Protein AF-A0A8D8B6G4-F1 (afdb_monomer)

Sequence (438 aa):
MTSYESLAGSGSGPSGGGGGVSGSACHWLKHMKLYRVGIIIAACLLLVPFVFYYLLLNDEGNIPSNDIHRSRSQLETLEEISPLKAADLKLRIDEMLRIKGTVSLELRDLEARRQKLQSDIGLYNQKIDELKQELARQQTELERLKISVEQAQVAQREAVLRNTPELALPKPLISASVPGANRPMPVGHVRGCKMSTCFDHSRCSLTSGFPVYLYDPDVSSVVSGGFDIDGFLKTTIKQTLGYNAHLTSDPKKACVFFVLVGEALPEQEMMRNSRYGAANVDGAKRLTASSLNVTKLKQLPYWGGDGRNHVLLNFARRDLSIGTGNVFRNVDTGRAMLVQSSFEEAQFRKGFDLVVPPILGPPGGDVWQECSPMLPARRKYLLSFQGEMNVQNQTSVVRVDDEAETVDDFILEHLKEMTSGRTQDRFMLQFECIPATE

Structure (mmCIF, N/CA/C/O backbone):
data_AF-A0A8D8B6G4-F1
#
_entry.id   AF-A0A8D8B6G4-F1
#
loop_
_atom_site.group_PDB
_atom_site.id
_atom_site.type_symbol
_atom_site.label_atom_id
_atom_site.label_alt_id
_atom_site.label_comp_id
_atom_site.label_asym_id
_atom_site.label_entity_id
_atom_site.label_seq_id
_atom_site.pdbx_PDB_ins_code
_atom_site.Cartn_x
_atom_site.Cartn_y
_atom_site.Cartn_z
_atom_site.occupancy
_atom_site.B_iso_or_equiv
_atom_site.auth_seq_id
_atom_site.auth_comp_id
_atom_site.auth_asym_id
_atom_site.auth_atom_id
_atom_site.pdbx_PDB_model_num
ATOM 1 N N . MET A 1 1 ? 30.783 -15.811 45.434 1.00 36.47 1 MET A N 1
ATOM 2 C CA . MET A 1 1 ? 30.889 -15.119 44.135 1.00 36.47 1 MET A CA 1
ATOM 3 C C . MET A 1 1 ? 29.912 -13.954 44.188 1.00 36.47 1 MET A C 1
ATOM 5 O O . MET A 1 1 ? 28.720 -14.197 44.106 1.00 36.47 1 MET A O 1
ATOM 9 N N . THR A 1 2 ? 30.307 -12.816 44.774 1.00 29.50 2 THR A N 1
ATOM 10 C CA . THR A 1 2 ? 30.950 -11.663 44.085 1.00 29.50 2 THR A CA 1
ATOM 11 C C . THR A 1 2 ? 30.002 -11.122 42.998 1.00 29.50 2 THR A C 1
ATOM 13 O O . THR A 1 2 ? 29.657 -11.875 42.099 1.00 29.50 2 THR A O 1
ATOM 16 N N . SER A 1 3 ? 29.498 -9.887 43.032 1.00 29.17 3 SER A N 1
ATOM 17 C CA . SER A 1 3 ? 30.199 -8.649 43.385 1.00 29.17 3 SER A CA 1
ATOM 18 C C . SER A 1 3 ? 29.234 -7.502 43.721 1.00 29.17 3 SER A C 1
ATOM 20 O O . SER A 1 3 ? 28.128 -7.425 43.193 1.00 29.17 3 SER A O 1
ATOM 22 N N . TYR A 1 4 ? 29.721 -6.630 44.601 1.00 34.72 4 TYR A N 1
ATOM 23 C CA . TYR A 1 4 ? 29.272 -5.273 44.917 1.00 34.72 4 TYR A CA 1
ATOM 24 C C . TYR A 1 4 ? 29.563 -4.277 43.781 1.00 34.72 4 TYR A C 1
ATOM 26 O O . TYR A 1 4 ? 30.530 -4.487 43.061 1.00 34.72 4 TYR A O 1
ATOM 34 N N . GLU A 1 5 ? 28.814 -3.166 43.750 1.00 33.72 5 GLU A N 1
ATOM 35 C CA . GLU A 1 5 ? 29.232 -1.770 43.453 1.00 33.72 5 GLU A CA 1
ATOM 36 C C . GLU A 1 5 ? 27.967 -0.895 43.649 1.00 33.72 5 GLU A C 1
ATOM 38 O O . GLU A 1 5 ? 26.936 -1.188 43.059 1.00 33.72 5 GLU A O 1
ATOM 43 N N . SER A 1 6 ? 27.786 0.022 44.608 1.00 32.25 6 SER A N 1
ATOM 44 C CA . SER A 1 6 ? 28.552 1.114 45.235 1.00 32.25 6 SER A CA 1
ATOM 45 C C . SER A 1 6 ? 28.487 2.468 44.511 1.00 32.25 6 SER A C 1
ATOM 47 O O . SER A 1 6 ? 28.856 2.569 43.350 1.00 32.25 6 SER A O 1
ATOM 49 N N . LEU A 1 7 ? 28.165 3.486 45.327 1.00 31.44 7 LEU A N 1
ATOM 50 C CA . LEU A 1 7 ? 28.509 4.918 45.260 1.00 31.44 7 LEU A CA 1
ATOM 51 C C . LEU A 1 7 ? 27.546 5.924 44.590 1.00 31.44 7 LEU A C 1
ATOM 53 O O . LEU A 1 7 ? 27.562 6.172 43.395 1.00 31.44 7 LEU A O 1
ATOM 57 N N . ALA A 1 8 ? 26.795 6.573 45.491 1.00 29.61 8 ALA A N 1
ATOM 58 C CA . ALA A 1 8 ? 26.846 8.003 45.832 1.00 29.61 8 ALA A CA 1
ATOM 59 C C . ALA A 1 8 ? 26.507 9.075 44.776 1.00 29.61 8 ALA A C 1
ATOM 61 O O . ALA A 1 8 ? 27.221 9.291 43.805 1.00 29.61 8 ALA A O 1
ATOM 62 N N . GLY A 1 9 ? 25.499 9.883 45.122 1.00 27.44 9 GLY A N 1
ATOM 63 C CA . GLY A 1 9 ? 25.249 11.213 44.573 1.00 27.44 9 GLY A CA 1
ATOM 64 C C . GLY A 1 9 ? 24.640 12.117 45.649 1.00 27.44 9 GLY A C 1
ATOM 65 O O . GLY A 1 9 ? 23.551 11.861 46.149 1.00 27.44 9 GLY A O 1
ATOM 66 N N . SER A 1 10 ? 25.411 13.125 46.038 1.00 29.09 10 SER A N 1
ATOM 67 C CA . SER A 1 10 ? 25.204 14.162 47.056 1.00 29.09 10 SER A CA 1
ATOM 68 C C . SER A 1 10 ? 24.105 15.181 46.733 1.00 29.09 10 SER A C 1
ATOM 70 O O . SER A 1 10 ? 23.923 15.509 45.564 1.00 29.09 10 SER A O 1
ATOM 72 N N . GLY A 1 11 ? 23.517 15.826 47.754 1.00 28.67 11 GLY A N 1
ATOM 73 C CA . GLY A 1 11 ? 22.898 17.147 47.557 1.00 28.67 11 GLY A CA 1
ATOM 74 C C . GLY A 1 11 ? 21.902 17.634 48.614 1.00 28.67 11 GLY A C 1
ATOM 75 O O . GLY A 1 11 ? 20.713 17.394 48.477 1.00 28.67 11 GLY A O 1
ATOM 76 N N . SER A 1 12 ? 22.413 18.385 49.601 1.00 30.23 12 SER A N 1
ATOM 77 C CA . SER A 1 12 ? 21.827 19.602 50.213 1.00 30.23 12 SER A CA 1
ATOM 78 C C . SER A 1 12 ? 20.389 19.611 50.781 1.00 30.23 12 SER A C 1
ATOM 80 O O . SER A 1 12 ? 19.405 19.561 50.050 1.00 30.23 12 SER A O 1
ATOM 82 N N . GLY A 1 13 ? 20.285 19.878 52.094 1.00 26.38 13 GLY A N 1
ATOM 83 C CA . GLY A 1 13 ? 19.139 20.595 52.691 1.00 26.38 13 GLY A CA 1
ATOM 84 C C . GLY A 1 13 ? 19.106 22.088 52.277 1.00 26.38 13 GLY A C 1
ATOM 85 O O . GLY A 1 13 ? 19.922 22.461 51.434 1.00 26.38 13 GLY A O 1
ATOM 86 N N . PRO A 1 14 ? 18.271 22.976 52.874 1.00 42.34 14 PRO A N 1
ATOM 87 C CA . PRO A 1 14 ? 17.673 22.839 54.205 1.00 42.34 14 PRO A CA 1
ATOM 88 C C . PRO A 1 14 ? 16.205 23.339 54.366 1.00 42.34 14 PRO A C 1
ATOM 90 O O . PRO A 1 14 ? 15.634 24.018 53.523 1.00 42.34 14 PRO A O 1
ATOM 93 N N . SER A 1 15 ? 15.627 22.965 55.513 1.00 28.23 15 SER A N 1
ATOM 94 C CA . SER A 1 15 ? 14.685 23.698 56.387 1.00 28.23 15 SER A CA 1
ATOM 95 C C . SER A 1 15 ? 13.745 24.791 55.836 1.00 28.23 15 SER A C 1
ATOM 97 O O . SER A 1 15 ? 14.181 25.869 55.443 1.00 28.23 15 SER A O 1
ATOM 99 N N . GLY A 1 16 ? 12.445 24.598 56.082 1.00 29.31 16 GLY A N 1
ATOM 100 C CA . GLY A 1 16 ? 11.440 25.661 56.190 1.00 29.31 16 GLY A CA 1
ATOM 101 C C . GLY A 1 16 ? 10.166 25.121 56.844 1.00 29.31 16 GLY A C 1
ATOM 102 O O . GLY A 1 16 ? 9.440 24.350 56.229 1.00 29.31 16 GLY A O 1
ATOM 103 N N . GLY A 1 17 ? 9.955 25.447 58.120 1.00 29.64 17 GLY A N 1
ATOM 104 C CA . GLY A 1 17 ? 8.887 24.901 58.957 1.00 29.64 17 GLY A CA 1
ATOM 105 C C . GLY A 1 17 ? 7.489 25.441 58.647 1.00 29.64 17 GLY A C 1
ATOM 106 O O . GLY A 1 17 ? 7.312 26.598 58.280 1.00 29.64 17 GLY A O 1
ATOM 107 N N . GLY A 1 18 ? 6.492 24.593 58.886 1.00 30.80 18 GLY A N 1
ATOM 108 C CA . GLY A 1 18 ? 5.080 24.945 58.967 1.00 30.80 18 GLY A CA 1
ATOM 109 C C . GLY A 1 18 ? 4.415 24.004 59.963 1.00 30.80 18 GLY A C 1
ATOM 110 O O . GLY A 1 18 ? 4.426 22.790 59.774 1.00 30.80 18 GLY A O 1
ATOM 111 N N . GLY A 1 19 ? 3.941 24.563 61.075 1.00 34.31 19 GLY A N 1
ATOM 112 C CA . GLY A 1 19 ? 3.347 23.827 62.184 1.00 34.31 19 GLY A CA 1
ATOM 113 C C . GLY A 1 19 ? 2.032 23.141 61.815 1.00 34.31 19 GLY A C 1
ATOM 114 O O . GLY A 1 19 ? 1.309 23.569 60.922 1.00 34.31 19 GLY A O 1
ATOM 115 N N . GLY A 1 20 ? 1.714 22.076 62.546 1.00 34.25 20 GLY A N 1
ATOM 116 C CA . GLY A 1 20 ? 0.462 21.353 62.377 1.00 34.25 20 GLY A CA 1
ATOM 117 C C . GLY A 1 20 ? 0.374 20.165 63.319 1.00 34.25 20 GLY A C 1
ATOM 118 O O . GLY A 1 20 ? 0.642 19.030 62.939 1.00 34.25 20 GLY A O 1
ATOM 119 N N . VAL A 1 21 ? 0.012 20.439 64.570 1.00 49.91 21 VAL A N 1
ATOM 120 C CA . VAL A 1 21 ? -0.417 19.432 65.544 1.00 49.91 21 VAL A CA 1
ATOM 121 C C . VAL A 1 21 ? -1.687 18.765 65.010 1.00 49.91 21 VAL A C 1
ATOM 123 O O . VAL A 1 21 ? -2.774 19.297 65.180 1.00 49.91 21 VAL A O 1
ATOM 126 N N . SER A 1 22 ? -1.547 17.628 64.325 1.00 47.44 22 SER A N 1
ATOM 127 C CA . SER A 1 22 ? -2.568 16.575 64.198 1.00 47.44 22 SER A CA 1
ATOM 128 C C . SER A 1 22 ? -1.973 15.390 63.428 1.00 47.44 22 SER A C 1
ATOM 130 O O . SER A 1 22 ? -1.994 15.350 62.202 1.00 47.44 22 SER A O 1
ATOM 132 N N . GLY A 1 23 ? -1.366 14.431 64.133 1.00 43.47 23 GLY A N 1
ATOM 133 C CA . GLY A 1 23 ? -0.717 13.288 63.470 1.00 43.47 23 GLY A CA 1
ATOM 134 C C . GLY A 1 23 ? -0.608 11.999 64.283 1.00 43.47 23 GLY A C 1
ATOM 135 O O . GLY A 1 23 ? -0.410 10.936 63.699 1.00 43.47 23 GLY A O 1
ATOM 136 N N . SER A 1 24 ? -0.793 12.034 65.606 1.00 48.28 24 SER A N 1
ATOM 137 C CA . SER A 1 24 ? -0.551 10.841 66.436 1.00 48.28 24 SER A CA 1
ATOM 138 C C . SER A 1 24 ? -1.672 9.798 66.399 1.00 48.28 24 SER A C 1
ATOM 140 O O . SER A 1 24 ? -1.396 8.620 66.606 1.00 48.28 24 SER A O 1
ATOM 142 N N . ALA A 1 25 ? -2.913 10.168 66.061 1.00 47.69 25 ALA A N 1
ATOM 143 C CA . ALA A 1 25 ? -4.000 9.189 65.921 1.00 47.69 25 ALA A CA 1
ATOM 144 C C . ALA A 1 25 ? -3.909 8.388 64.605 1.00 47.69 25 ALA A C 1
ATOM 146 O O . ALA A 1 25 ? -4.272 7.214 64.556 1.00 47.69 25 ALA A O 1
ATOM 147 N N . CYS A 1 26 ? -3.365 8.992 63.541 1.00 52.22 26 CYS A N 1
ATOM 148 C CA . CYS A 1 26 ? -3.337 8.387 62.205 1.00 52.22 26 CYS A CA 1
ATOM 149 C C . CYS A 1 26 ? -2.117 7.473 61.971 1.00 52.22 26 CYS A C 1
ATOM 151 O O . CYS A 1 26 ? -2.132 6.628 61.076 1.00 52.22 26 CYS A O 1
ATOM 153 N N . HIS A 1 27 ? -1.067 7.586 62.794 1.00 46.91 27 HIS A N 1
ATOM 154 C CA . HIS A 1 27 ? 0.114 6.721 62.687 1.00 46.91 27 HIS A CA 1
ATOM 155 C C . HIS A 1 27 ? -0.057 5.371 63.408 1.00 46.91 27 HIS A C 1
ATOM 157 O O . HIS A 1 27 ? 0.555 4.378 63.015 1.00 46.91 27 HIS A O 1
ATOM 163 N N . TRP A 1 28 ? -0.926 5.297 64.424 1.00 49.81 28 TRP A N 1
ATOM 164 C CA . TRP A 1 28 ? -1.187 4.057 65.168 1.00 49.81 28 TRP A CA 1
ATOM 165 C C . TRP A 1 28 ? -1.961 3.022 64.332 1.00 49.81 28 TRP A C 1
ATOM 167 O O . TRP A 1 28 ? -1.681 1.826 64.394 1.00 49.81 28 TRP A O 1
ATOM 177 N N . LEU A 1 29 ? -2.863 3.488 63.461 1.00 53.19 29 LEU A N 1
ATOM 178 C CA . LEU A 1 29 ? -3.676 2.642 62.577 1.00 53.19 29 LEU A CA 1
ATOM 179 C C . LEU A 1 29 ? -2.890 2.009 61.416 1.00 53.19 29 LEU A C 1
ATOM 181 O O . LEU A 1 29 ? -3.308 0.976 60.898 1.00 53.19 29 LEU A O 1
ATOM 185 N N . LYS A 1 30 ? -1.736 2.565 61.024 1.00 55.62 30 LYS A N 1
ATOM 186 C CA . LYS A 1 30 ? -0.956 2.054 59.880 1.00 55.62 30 LYS A CA 1
ATOM 187 C C . LYS A 1 30 ? -0.146 0.783 60.169 1.00 55.62 30 LYS A C 1
ATOM 189 O O . LYS A 1 30 ? 0.263 0.118 59.224 1.00 55.62 30 LYS A O 1
ATOM 194 N N . HIS A 1 31 ? 0.058 0.412 61.437 1.00 55.47 31 HIS A N 1
ATOM 195 C CA . HIS A 1 31 ? 0.872 -0.757 61.817 1.00 55.47 31 HIS A CA 1
ATOM 196 C C . HIS A 1 31 ? 0.090 -1.921 62.447 1.00 55.47 31 HIS A C 1
ATOM 198 O O . HIS A 1 31 ? 0.688 -2.915 62.873 1.00 55.47 31 HIS A O 1
ATOM 204 N N . MET A 1 32 ? -1.242 -1.855 62.502 1.00 64.25 32 MET A N 1
ATOM 205 C CA . MET A 1 32 ? -2.041 -2.931 63.087 1.00 64.25 32 MET A CA 1
ATOM 206 C C . MET A 1 32 ? -2.383 -4.008 62.052 1.00 64.25 32 MET A C 1
ATOM 208 O O . MET A 1 32 ? -3.065 -3.754 61.065 1.00 64.25 32 MET A O 1
ATOM 212 N N . LYS A 1 33 ? -1.926 -5.245 62.297 1.00 76.00 33 LYS A N 1
ATOM 213 C CA . LYS A 1 33 ? -2.299 -6.429 61.502 1.00 76.00 33 LYS A CA 1
ATOM 214 C C . LYS A 1 33 ? -3.830 -6.554 61.439 1.00 76.00 33 LYS A C 1
ATOM 216 O O . LYS A 1 33 ? -4.480 -6.428 62.476 1.00 76.00 33 LYS A O 1
ATOM 221 N N . LEU A 1 34 ? -4.375 -6.862 60.256 1.00 70.31 34 LEU A N 1
ATOM 222 C CA . LEU A 1 34 ? -5.817 -6.862 59.937 1.00 70.31 34 LEU A CA 1
ATOM 223 C C . LEU A 1 34 ? -6.705 -7.547 61.000 1.00 70.31 34 LEU A C 1
ATOM 225 O O . LEU A 1 34 ? -7.786 -7.059 61.317 1.00 70.31 34 LEU A O 1
ATOM 229 N N . TYR A 1 35 ? -6.223 -8.637 61.610 1.00 79.56 35 TYR A N 1
ATOM 230 C CA . TYR A 1 35 ? -6.967 -9.378 62.638 1.00 79.56 35 TYR A CA 1
ATOM 231 C C . TYR A 1 35 ? -7.214 -8.572 63.926 1.00 79.56 35 TYR A C 1
ATOM 233 O O . TYR A 1 35 ? -8.223 -8.778 64.591 1.00 79.56 35 TYR A O 1
ATOM 241 N N . ARG A 1 36 ? -6.332 -7.626 64.284 1.00 77.81 36 ARG A N 1
ATOM 242 C CA . ARG A 1 36 ? -6.507 -6.778 65.476 1.00 77.81 36 ARG A CA 1
ATOM 243 C C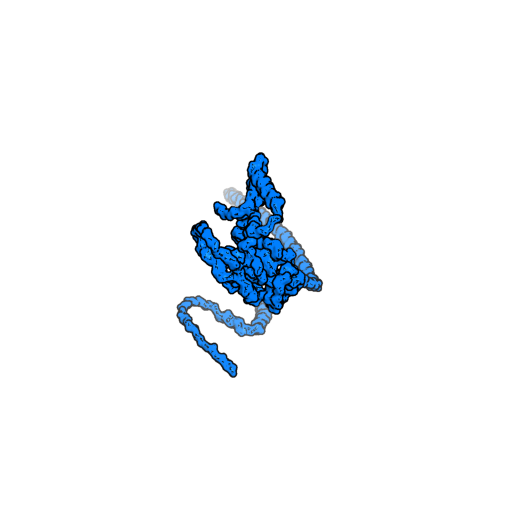 . ARG A 1 36 ? -7.565 -5.701 65.257 1.00 77.81 36 ARG A C 1
ATOM 245 O O . ARG A 1 36 ? -8.311 -5.401 66.179 1.00 77.81 36 ARG A O 1
ATOM 252 N N . VAL A 1 37 ? -7.664 -5.172 64.036 1.00 79.12 37 VAL A N 1
ATOM 253 C CA . VAL A 1 37 ? -8.741 -4.247 63.648 1.00 79.12 37 VAL A CA 1
ATOM 254 C C . VAL A 1 37 ? -10.085 -4.980 63.663 1.00 79.12 37 VAL A C 1
ATOM 256 O O . VAL A 1 37 ? -11.053 -4.460 64.208 1.00 79.12 37 VAL A O 1
ATOM 259 N N . GLY A 1 38 ? -10.120 -6.227 63.175 1.00 80.62 38 GLY A N 1
ATOM 260 C CA . GLY A 1 38 ? -11.309 -7.081 63.254 1.00 80.62 38 GLY A CA 1
ATOM 261 C C . GLY A 1 38 ? -11.803 -7.314 64.688 1.00 80.62 38 GLY A C 1
ATOM 262 O O . GLY A 1 38 ? -12.997 -7.194 64.947 1.00 80.62 38 GLY A O 1
ATOM 263 N N . ILE A 1 39 ? -10.895 -7.568 65.639 1.00 83.94 39 ILE A N 1
ATOM 264 C CA . ILE A 1 39 ? -11.247 -7.751 67.060 1.00 83.94 39 ILE A CA 1
ATOM 265 C C . ILE A 1 39 ? -11.803 -6.459 67.677 1.00 83.94 39 ILE A C 1
ATOM 267 O O . ILE A 1 39 ? -12.779 -6.513 68.422 1.00 83.94 39 ILE A O 1
ATOM 271 N N . ILE A 1 40 ? -11.226 -5.297 67.353 1.00 83.50 40 ILE A N 1
ATOM 272 C CA . ILE A 1 40 ? -11.705 -4.003 67.866 1.00 83.50 40 ILE A CA 1
ATOM 273 C C . ILE A 1 40 ? -13.113 -3.699 67.338 1.00 83.50 40 ILE A C 1
ATOM 275 O O . ILE A 1 40 ? -13.982 -3.307 68.112 1.00 83.50 40 ILE A O 1
ATOM 279 N N . ILE A 1 41 ? -13.369 -3.942 66.049 1.00 85.62 41 ILE A N 1
ATOM 280 C CA . ILE A 1 41 ? -14.699 -3.745 65.452 1.00 85.62 41 ILE A CA 1
ATOM 281 C C . ILE A 1 41 ? -15.727 -4.691 66.090 1.00 85.62 41 ILE A C 1
ATOM 283 O O . ILE A 1 41 ? -16.824 -4.253 66.431 1.00 85.62 41 ILE A O 1
ATOM 287 N N . ALA A 1 42 ? -15.370 -5.959 66.318 1.00 84.81 42 ALA A N 1
ATOM 288 C CA . ALA A 1 42 ? -16.242 -6.918 66.996 1.00 84.81 42 ALA A CA 1
ATOM 289 C C . ALA A 1 42 ? -16.549 -6.507 68.450 1.00 84.81 42 ALA A C 1
ATOM 291 O O . ALA A 1 42 ? -17.693 -6.611 68.891 1.00 84.81 42 ALA A O 1
ATOM 292 N N . ALA A 1 43 ? -15.560 -5.981 69.180 1.00 85.31 43 ALA A N 1
ATOM 293 C CA . ALA A 1 43 ? -15.755 -5.468 70.534 1.00 85.31 43 ALA A CA 1
ATOM 294 C C . ALA A 1 43 ? -16.662 -4.224 70.556 1.00 85.31 43 ALA A C 1
ATOM 296 O O . ALA A 1 43 ? -17.550 -4.134 71.400 1.00 85.31 43 ALA A O 1
ATOM 297 N N . CYS A 1 44 ? -16.502 -3.298 69.603 1.00 84.81 44 CYS A N 1
ATOM 298 C CA . CYS A 1 44 ? -17.395 -2.145 69.462 1.00 84.81 44 CYS A CA 1
ATOM 299 C C . CYS A 1 44 ? -18.832 -2.567 69.124 1.00 84.81 44 CYS A C 1
ATOM 301 O O . CYS A 1 44 ? -19.767 -2.040 69.722 1.00 84.81 44 CYS A O 1
ATOM 303 N N . LEU A 1 45 ? -19.020 -3.544 68.231 1.00 85.94 45 LEU A N 1
ATOM 304 C CA . LEU A 1 45 ? -20.349 -4.062 67.882 1.00 85.94 45 LEU A CA 1
ATOM 305 C C . LEU A 1 45 ? -21.065 -4.738 69.059 1.00 85.94 45 LEU A C 1
ATOM 307 O O . LEU A 1 45 ? -22.290 -4.753 69.073 1.00 85.94 45 LEU A O 1
ATOM 311 N N . LEU A 1 46 ? -20.334 -5.259 70.049 1.00 85.50 46 LEU A N 1
ATOM 312 C CA . LEU A 1 46 ? -20.919 -5.852 71.258 1.00 85.50 46 LEU A CA 1
ATOM 313 C C . LEU A 1 46 ? -21.124 -4.839 72.392 1.00 85.50 46 LEU A C 1
ATOM 315 O O . LEU A 1 46 ? -22.130 -4.907 73.095 1.00 85.50 46 LEU A O 1
ATOM 319 N N . LEU A 1 47 ? -20.200 -3.893 72.575 1.00 84.31 47 LEU A N 1
ATOM 320 C CA . LEU A 1 47 ? -20.253 -2.929 73.679 1.00 84.31 47 LEU A CA 1
ATOM 321 C C . LEU A 1 47 ? -21.223 -1.774 73.417 1.00 84.31 47 LEU A C 1
ATOM 323 O O . LEU A 1 47 ? -21.896 -1.331 74.344 1.00 84.31 47 LEU A O 1
ATOM 327 N N . VAL A 1 48 ? -21.335 -1.296 72.175 1.00 85.19 48 VAL A N 1
ATOM 328 C CA . VAL A 1 48 ? -22.206 -0.156 71.839 1.00 85.19 48 VAL A CA 1
ATOM 329 C C . VAL A 1 48 ? -23.692 -0.455 72.099 1.00 85.19 48 VAL A C 1
ATOM 331 O O . VAL A 1 48 ? -24.331 0.375 72.745 1.00 85.19 48 VAL A O 1
ATOM 334 N N . PRO A 1 49 ? -24.255 -1.621 71.717 1.00 81.38 49 PRO A N 1
ATOM 335 C CA . PRO A 1 49 ? -25.634 -1.968 72.065 1.00 81.38 49 PRO A CA 1
ATOM 336 C C . PRO A 1 49 ? -25.853 -2.077 73.577 1.00 81.38 49 PRO A C 1
ATOM 338 O O . PRO A 1 49 ? -26.905 -1.688 74.072 1.00 81.38 49 PRO A O 1
ATOM 341 N N . PHE A 1 50 ? -24.852 -2.563 74.318 1.00 81.38 50 PHE A N 1
ATOM 342 C CA . PHE A 1 50 ? -24.930 -2.720 75.772 1.00 81.38 50 PHE A CA 1
ATOM 343 C C . PHE A 1 50 ? -24.942 -1.370 76.497 1.00 81.38 50 PHE A C 1
ATOM 345 O O . PHE A 1 50 ? -25.720 -1.164 77.424 1.00 81.38 50 PHE A O 1
ATOM 352 N N . VAL A 1 51 ? -24.114 -0.427 76.041 1.00 81.56 51 VAL A N 1
ATOM 353 C CA . VAL A 1 51 ? -24.082 0.947 76.560 1.00 81.56 51 VAL A CA 1
ATOM 354 C C . VAL A 1 51 ? -25.353 1.704 76.174 1.00 81.56 51 VAL A C 1
ATOM 356 O O . VAL A 1 51 ? -25.897 2.430 77.000 1.00 81.56 51 VAL A O 1
ATOM 359 N N . PHE A 1 52 ? -25.868 1.503 74.959 1.00 79.81 52 PHE A N 1
ATOM 360 C CA . PHE A 1 52 ? -27.125 2.110 74.516 1.00 79.81 52 PHE A CA 1
ATOM 361 C C . PHE A 1 52 ? -28.328 1.579 75.310 1.00 79.81 52 PHE A C 1
ATOM 363 O O . PHE A 1 52 ? -29.177 2.359 75.732 1.00 79.81 52 PHE A O 1
ATOM 370 N N . TYR A 1 53 ? -28.360 0.274 75.597 1.00 81.44 53 TYR A N 1
ATOM 371 C CA . TYR A 1 53 ? -29.356 -0.336 76.481 1.00 81.44 53 TYR A CA 1
ATOM 372 C C . TYR A 1 53 ? -29.258 0.205 77.915 1.00 81.44 53 TYR A C 1
ATOM 374 O O . TYR A 1 53 ? -30.276 0.538 78.513 1.00 81.44 53 TYR A O 1
ATOM 382 N N . TYR A 1 54 ? -28.044 0.362 78.451 1.00 79.25 54 TYR A N 1
ATOM 383 C CA . TYR A 1 54 ? -27.826 0.932 79.785 1.00 79.25 54 TYR A CA 1
ATOM 384 C C . TYR A 1 54 ? -28.256 2.406 79.877 1.00 79.25 54 TYR A C 1
ATOM 386 O O . TYR A 1 54 ? -28.852 2.807 80.871 1.00 79.25 54 TYR A O 1
ATOM 394 N N . LEU A 1 55 ? -27.998 3.207 78.837 1.00 75.50 55 LEU A N 1
ATOM 395 C CA . LEU A 1 55 ? -28.427 4.608 78.769 1.00 75.50 55 LEU A CA 1
ATOM 396 C C . LEU A 1 55 ? -29.951 4.744 78.655 1.00 75.50 55 LEU A C 1
ATOM 398 O O . LEU A 1 55 ? -30.517 5.609 79.312 1.00 75.50 55 LEU A O 1
ATOM 402 N N . LEU A 1 56 ? -30.614 3.870 77.890 1.00 69.81 56 LEU A N 1
ATOM 403 C CA . LEU A 1 56 ? -32.078 3.838 77.799 1.00 69.81 56 LEU A CA 1
ATOM 404 C C . LEU A 1 56 ? -32.742 3.410 79.114 1.00 69.81 56 LEU A C 1
ATOM 406 O O . LEU A 1 56 ? -33.782 3.952 79.469 1.00 69.81 56 LEU A O 1
ATOM 410 N N . LEU A 1 57 ? -32.141 2.475 79.859 1.00 67.06 57 LEU A N 1
ATOM 411 C CA . LEU A 1 57 ? -32.693 2.017 81.139 1.00 67.06 57 LEU A CA 1
ATOM 412 C C . LEU A 1 57 ? -32.583 3.068 82.254 1.00 67.06 57 LEU A C 1
ATOM 414 O O . LEU A 1 57 ? -33.384 3.061 83.183 1.00 67.06 57 LEU A O 1
ATOM 418 N N . ASN A 1 58 ? -31.584 3.951 82.180 1.00 61.72 58 ASN A N 1
ATOM 419 C CA . ASN A 1 58 ? -31.335 4.963 83.208 1.00 61.72 58 ASN A CA 1
ATOM 420 C C . ASN A 1 58 ? -32.131 6.264 82.990 1.00 61.72 58 ASN A C 1
ATOM 422 O O . ASN A 1 58 ? -32.146 7.105 83.888 1.00 61.72 58 ASN A O 1
ATOM 426 N N . ASP A 1 59 ? -32.785 6.426 81.832 1.00 53.53 59 ASP A N 1
ATOM 427 C CA . ASP A 1 59 ? -33.573 7.621 81.483 1.00 53.53 59 ASP A CA 1
ATOM 428 C C . ASP A 1 59 ? -35.087 7.453 81.753 1.00 53.53 59 ASP A C 1
ATOM 430 O O . ASP A 1 59 ? -35.831 8.430 81.765 1.00 53.53 59 ASP A O 1
ATOM 434 N N . GLU A 1 60 ? -35.555 6.249 82.115 1.00 50.06 60 GLU A N 1
ATOM 435 C CA . GLU A 1 60 ? -36.917 6.027 82.652 1.00 50.06 60 GLU A CA 1
ATOM 436 C C . GLU A 1 60 ? -37.046 6.368 84.157 1.00 50.06 60 GLU A C 1
ATOM 438 O O . GLU A 1 60 ? -37.950 5.907 84.851 1.00 50.06 60 GLU A O 1
ATOM 443 N N . GLY A 1 61 ? -36.137 7.189 84.693 1.00 54.84 61 GLY A N 1
ATOM 444 C CA . GLY A 1 61 ? -36.118 7.579 86.105 1.00 54.84 61 GLY A CA 1
ATOM 445 C C . GLY A 1 61 ? -36.795 8.909 86.448 1.00 54.84 61 GLY A C 1
ATOM 446 O O . GLY A 1 61 ? -36.944 9.194 87.632 1.00 54.84 61 GLY A O 1
ATOM 447 N N . ASN A 1 62 ? -37.176 9.753 85.480 1.00 48.00 62 ASN A N 1
ATOM 448 C CA . ASN A 1 62 ? -37.732 11.081 85.785 1.00 48.00 62 ASN A CA 1
ATOM 449 C C . ASN A 1 62 ? -38.612 11.650 84.660 1.00 48.00 62 ASN A C 1
ATOM 451 O O . ASN A 1 62 ? -38.154 12.458 83.855 1.00 48.00 62 ASN A O 1
ATOM 455 N N . ILE A 1 63 ? -39.908 11.326 84.664 1.00 46.47 63 ILE A N 1
ATOM 456 C CA . ILE A 1 63 ? -40.933 12.175 84.037 1.00 46.47 63 ILE A CA 1
ATOM 457 C C . ILE A 1 63 ? -42.134 12.265 84.993 1.00 46.47 63 ILE A C 1
ATOM 459 O O . ILE A 1 63 ? -42.780 11.247 85.246 1.00 46.47 63 ILE A O 1
ATOM 463 N N . PRO A 1 64 ? -42.458 13.450 85.546 1.00 45.09 64 PRO A N 1
ATOM 464 C CA . PRO A 1 64 ? -43.649 13.624 86.361 1.00 45.09 64 PRO A CA 1
ATOM 465 C C . PRO A 1 64 ? -44.898 13.642 85.470 1.00 45.09 64 PRO A C 1
ATOM 467 O O . PRO A 1 64 ? -45.001 14.413 84.514 1.00 45.09 64 PRO A O 1
ATOM 470 N N . SER A 1 65 ? -45.860 12.788 85.809 1.00 40.97 65 SER A N 1
ATOM 471 C CA . SER A 1 65 ? -47.222 12.779 85.280 1.00 40.97 65 SER A CA 1
ATOM 472 C C . SER A 1 65 ? -47.936 14.075 85.663 1.00 40.97 65 SER A C 1
ATOM 474 O O . SER A 1 65 ? -48.221 14.299 86.839 1.00 40.97 65 SER A O 1
ATOM 476 N N . ASN A 1 66 ? -48.221 14.934 84.684 1.00 40.41 66 ASN A N 1
ATOM 477 C CA . ASN A 1 66 ? -49.037 16.123 84.900 1.00 40.41 66 ASN A CA 1
ATOM 478 C C . ASN A 1 66 ? -50.501 15.790 84.595 1.00 40.41 66 ASN A C 1
ATOM 480 O O . ASN A 1 66 ? -50.873 15.532 83.449 1.00 40.41 66 ASN A O 1
ATOM 484 N N . ASP A 1 67 ? -51.296 15.774 85.660 1.00 37.78 67 ASP A N 1
ATOM 485 C CA . ASP A 1 67 ? -52.722 15.489 85.671 1.00 37.78 67 ASP A CA 1
ATOM 486 C C . ASP A 1 67 ? -53.537 16.515 84.874 1.00 37.78 67 ASP A C 1
ATOM 488 O O . ASP A 1 67 ? -53.377 17.734 84.988 1.00 37.78 67 ASP A O 1
ATOM 492 N N . ILE A 1 68 ? -54.484 15.991 84.100 1.00 42.31 68 ILE A N 1
ATOM 493 C CA . ILE A 1 68 ? -55.543 16.738 83.433 1.00 42.31 68 ILE A CA 1
ATOM 494 C C . ILE A 1 68 ? -56.764 16.758 84.373 1.00 42.31 68 ILE A C 1
ATOM 496 O O . ILE A 1 68 ? -57.143 15.730 84.926 1.00 42.31 68 ILE A O 1
ATOM 500 N N . HIS A 1 69 ? -57.408 17.930 84.459 1.00 41.00 69 HIS A N 1
ATOM 501 C CA . HIS A 1 69 ? -58.737 18.234 85.030 1.00 41.00 69 HIS A CA 1
ATOM 502 C C . HIS A 1 69 ? -58.807 18.741 86.482 1.00 41.00 69 HIS A C 1
ATOM 504 O O . HIS A 1 69 ? -59.095 17.991 87.412 1.00 41.00 69 HIS A O 1
ATOM 510 N N . ARG A 1 70 ? -58.770 20.075 86.656 1.00 37.50 70 ARG A N 1
ATOM 511 C CA . ARG A 1 70 ? -59.510 20.746 87.744 1.00 37.50 70 ARG A CA 1
ATOM 512 C C . ARG A 1 70 ? -59.773 22.234 87.461 1.00 37.50 70 ARG A C 1
ATOM 514 O O . ARG A 1 70 ? -58.927 23.075 87.728 1.00 37.50 70 ARG A O 1
ATOM 521 N N . SER A 1 71 ? -60.974 22.573 86.992 1.00 36.88 71 SER A N 1
ATOM 522 C CA . SER A 1 71 ? -61.563 23.913 87.180 1.00 36.88 71 SER A CA 1
ATOM 523 C C . SER A 1 71 ? -63.076 23.895 86.940 1.00 36.88 71 SER A C 1
ATOM 525 O O . SER A 1 71 ? -63.599 24.326 85.918 1.00 36.88 71 SER A O 1
ATOM 527 N N . ARG A 1 72 ? -63.815 23.394 87.932 1.00 38.06 72 ARG A N 1
ATOM 528 C CA . ARG A 1 72 ? -65.234 23.719 88.112 1.00 38.06 72 ARG A CA 1
ATOM 529 C C . ARG A 1 72 ? -65.420 24.187 89.552 1.00 38.06 72 ARG A C 1
ATOM 531 O O . ARG A 1 72 ? -65.843 23.425 90.412 1.00 38.06 72 ARG A O 1
ATOM 538 N N . SER A 1 73 ? -65.014 25.424 89.821 1.00 44.03 73 SER A N 1
ATOM 539 C CA . SER A 1 73 ? -65.292 26.120 91.077 1.00 44.03 73 SER A CA 1
ATOM 540 C C . SER A 1 73 ? -66.525 26.998 90.890 1.00 44.03 73 SER A C 1
ATOM 542 O O . SER A 1 73 ? -66.467 28.040 90.243 1.00 44.03 73 SER A O 1
ATOM 544 N N . GLN A 1 74 ? -67.637 26.467 91.393 1.00 36.78 74 GLN A N 1
ATOM 545 C CA . GLN A 1 74 ? -68.732 27.155 92.080 1.00 36.78 74 GLN A CA 1
ATOM 546 C C . GLN A 1 74 ? -68.950 28.631 91.728 1.00 36.78 74 GLN A C 1
ATOM 548 O O . GLN A 1 74 ? -68.326 29.539 92.269 1.00 36.78 74 GLN A O 1
ATOM 553 N N . LEU A 1 75 ? -69.926 28.821 90.847 1.00 40.84 75 LEU A N 1
ATOM 554 C CA . LEU A 1 75 ? -70.657 30.054 90.633 1.00 40.84 75 LEU A CA 1
ATOM 555 C C . LEU A 1 75 ? -71.987 29.909 91.380 1.00 40.84 75 LEU A C 1
ATOM 557 O O . LEU A 1 75 ? -72.941 29.413 90.801 1.00 40.84 75 LEU A O 1
ATOM 561 N N . GLU A 1 76 ? -72.009 30.244 92.668 1.00 40.34 76 GLU A N 1
ATOM 562 C CA . GLU A 1 76 ? -73.225 30.395 93.482 1.00 40.34 76 GLU A CA 1
ATOM 563 C C . GLU A 1 76 ? -72.811 30.974 94.841 1.00 40.34 76 GLU A C 1
ATOM 565 O O . GLU A 1 76 ? -72.469 30.228 95.745 1.00 40.34 76 GLU A O 1
ATOM 570 N N . THR A 1 77 ? -72.724 32.305 94.924 1.00 40.12 77 THR A N 1
ATOM 571 C CA . THR A 1 77 ? -72.954 33.151 96.118 1.00 40.12 77 THR A CA 1
ATOM 572 C C . THR A 1 77 ? -72.480 34.566 95.787 1.00 40.12 77 THR A C 1
ATOM 574 O O . THR A 1 77 ? -71.390 34.987 96.169 1.00 40.12 77 THR A O 1
ATOM 577 N N . LEU A 1 78 ? -73.280 35.308 95.028 1.00 41.94 78 LEU A N 1
ATOM 578 C CA . LEU A 1 78 ? -73.194 36.767 95.048 1.00 41.94 78 LEU A CA 1
ATOM 579 C C . LEU A 1 78 ? -74.593 37.332 94.824 1.00 41.94 78 LEU A C 1
ATOM 581 O O . LEU A 1 78 ? -74.912 37.925 93.800 1.00 41.94 78 LEU A O 1
ATOM 585 N N . GLU A 1 79 ? -75.442 37.067 95.809 1.00 40.28 79 GLU A N 1
ATOM 586 C CA . GLU A 1 79 ? -76.726 37.725 95.975 1.00 40.28 79 GLU A CA 1
ATOM 587 C C . GLU A 1 79 ? -76.737 38.345 97.372 1.00 40.28 79 GLU A C 1
ATOM 589 O O . GLU A 1 79 ? -77.242 37.773 98.325 1.00 40.28 79 GLU A O 1
ATOM 594 N N . GLU A 1 80 ? -76.087 39.501 97.497 1.00 43.91 80 GLU A N 1
ATOM 595 C CA . GLU A 1 80 ? -76.442 40.512 98.490 1.00 43.91 80 GLU A CA 1
ATOM 596 C C . GLU A 1 80 ? -75.819 41.852 98.076 1.00 43.91 80 GLU A C 1
ATOM 598 O O . GLU A 1 80 ? -74.600 41.986 98.001 1.00 43.91 80 GLU A O 1
ATOM 603 N N . ILE A 1 81 ? -76.688 42.812 97.740 1.00 40.34 81 ILE A N 1
ATOM 604 C CA . ILE A 1 81 ? -76.648 44.264 98.018 1.00 40.34 81 ILE A CA 1
ATOM 605 C C . ILE A 1 81 ? -77.480 44.997 96.944 1.00 40.34 81 ILE A C 1
ATOM 607 O O . ILE A 1 81 ? -77.206 44.951 95.746 1.00 40.34 81 ILE A O 1
ATOM 611 N N . SER A 1 82 ? -78.526 45.669 97.423 1.00 50.47 82 SER A N 1
ATOM 612 C CA . SER A 1 82 ? -79.569 46.397 96.686 1.00 50.47 82 SER A CA 1
ATOM 613 C C . SER A 1 82 ? -79.123 47.810 96.194 1.00 50.47 82 SER A C 1
ATOM 615 O O . SER A 1 82 ? -77.935 48.120 96.192 1.00 50.47 82 SER A O 1
ATOM 617 N N . PRO A 1 83 ? -80.037 48.686 95.716 1.00 57.53 83 PRO A N 1
ATOM 618 C CA . PRO A 1 83 ? -80.052 49.293 94.379 1.00 57.53 83 PRO A CA 1
ATOM 619 C C . PRO A 1 83 ? -79.337 50.665 94.261 1.00 57.53 83 PRO A C 1
ATOM 621 O O . PRO A 1 83 ? -79.443 51.509 95.150 1.00 57.53 83 PRO A O 1
ATOM 624 N N . LEU A 1 84 ? -78.696 50.955 93.115 1.00 47.00 84 LEU A N 1
ATOM 625 C CA . LEU A 1 84 ? -78.056 52.255 92.824 1.00 47.00 84 LEU A CA 1
ATOM 626 C C . LEU A 1 84 ? -78.665 53.011 91.621 1.00 47.00 84 LEU A C 1
ATOM 628 O O . LEU A 1 84 ? -79.215 52.438 90.684 1.00 47.00 84 LEU A O 1
ATOM 632 N N . LYS A 1 85 ? -78.590 54.345 91.735 1.00 61.47 85 LYS A N 1
ATOM 633 C CA . LYS A 1 85 ? -79.305 55.432 91.032 1.00 61.47 85 LYS A CA 1
ATOM 634 C C . LYS A 1 85 ? -79.113 55.503 89.504 1.00 61.47 85 LYS A C 1
ATOM 636 O O . LYS A 1 85 ? -78.064 55.184 88.961 1.00 61.47 85 LYS A O 1
ATOM 641 N N . ALA A 1 86 ? -80.099 56.108 88.832 1.00 58.47 86 ALA A N 1
ATOM 642 C CA . ALA A 1 86 ? -80.210 56.284 87.375 1.00 58.47 86 ALA A CA 1
ATOM 643 C C . ALA A 1 86 ? -79.024 56.970 86.647 1.00 58.47 86 ALA A C 1
ATOM 645 O O . ALA A 1 86 ? -78.896 56.818 85.434 1.00 58.47 86 ALA A O 1
ATOM 646 N N . ALA A 1 87 ? -78.146 57.703 87.344 1.00 64.19 87 ALA A N 1
ATOM 647 C CA . ALA A 1 87 ? -76.940 58.294 86.744 1.00 64.19 87 ALA A CA 1
ATOM 648 C C . ALA A 1 87 ? -75.821 57.256 86.528 1.00 64.19 87 ALA A C 1
ATOM 650 O O . ALA A 1 87 ? -75.131 57.296 85.510 1.00 64.19 87 ALA A O 1
ATOM 651 N N . ASP A 1 88 ? -75.710 56.290 87.442 1.00 61.97 88 ASP A N 1
ATOM 652 C CA . ASP A 1 88 ? -74.771 55.164 87.364 1.00 61.97 88 ASP A CA 1
ATOM 653 C C . ASP A 1 88 ? -75.207 54.172 86.273 1.00 61.97 88 ASP A C 1
ATOM 655 O O . ASP A 1 88 ? -74.400 53.583 85.556 1.00 61.97 88 ASP A O 1
ATOM 659 N N . LEU A 1 89 ? -76.526 54.089 86.052 1.00 66.62 89 LEU A N 1
ATOM 660 C CA . LEU A 1 89 ? -77.117 53.332 84.954 1.00 66.62 89 LEU A CA 1
ATOM 661 C C . LEU A 1 89 ? -76.654 53.856 83.585 1.00 66.62 89 LEU A C 1
ATOM 663 O O . LEU A 1 89 ? -76.358 53.056 82.705 1.00 66.62 89 LEU A O 1
ATOM 667 N N . LYS A 1 90 ? -76.537 55.179 83.401 1.00 74.44 90 LYS A N 1
ATOM 668 C CA . LYS A 1 90 ? -76.091 55.767 82.126 1.00 74.44 90 LYS A CA 1
ATOM 669 C C . LYS A 1 90 ? -74.612 55.479 81.841 1.00 74.44 90 LYS A C 1
ATOM 671 O O . LYS A 1 90 ? -74.286 55.122 80.714 1.00 74.44 90 LYS A O 1
ATOM 676 N N . LEU A 1 91 ? -73.743 55.590 82.850 1.00 77.44 91 LEU A N 1
ATOM 677 C CA . LEU A 1 91 ? -72.320 55.239 82.730 1.00 77.44 91 LEU A CA 1
ATOM 678 C C . LEU A 1 91 ? -72.128 53.742 82.467 1.00 77.44 91 LEU A C 1
ATOM 680 O O . LEU A 1 91 ? -71.342 53.366 81.604 1.00 77.44 91 LEU A O 1
ATOM 684 N N . ARG A 1 92 ? -72.907 52.884 83.136 1.00 76.00 92 ARG A N 1
ATOM 685 C CA . ARG A 1 92 ? -72.882 51.437 82.900 1.00 76.00 92 ARG A CA 1
ATOM 686 C C . ARG A 1 92 ? -73.402 51.060 81.516 1.00 76.00 92 ARG A C 1
ATOM 688 O O . ARG A 1 92 ? -72.881 50.124 80.924 1.00 76.00 92 ARG A O 1
ATOM 695 N N . ILE A 1 93 ? -74.401 51.773 80.990 1.00 77.56 93 ILE A N 1
ATOM 696 C CA . ILE A 1 93 ? -74.881 51.581 79.613 1.00 77.56 93 ILE A CA 1
ATOM 697 C C . ILE A 1 93 ? -73.781 51.955 78.610 1.00 77.56 93 ILE A C 1
ATOM 699 O O . ILE A 1 93 ? -73.576 51.207 77.658 1.00 77.56 93 ILE A O 1
ATOM 703 N N . ASP A 1 94 ? -73.050 53.049 78.831 1.00 81.62 94 ASP A N 1
ATOM 704 C CA . ASP A 1 94 ? -71.963 53.476 77.938 1.00 81.62 94 ASP A CA 1
ATOM 705 C C . ASP A 1 94 ? -70.754 52.520 77.990 1.00 81.62 94 ASP A C 1
ATOM 707 O O . ASP A 1 94 ? -70.274 52.065 76.951 1.00 81.62 94 ASP A O 1
ATOM 711 N N . GLU A 1 95 ? -70.341 52.091 79.189 1.00 79.75 95 GLU A N 1
ATOM 712 C CA . GLU A 1 95 ? -69.336 51.031 79.373 1.00 79.75 95 GLU A CA 1
ATOM 713 C C . GLU A 1 95 ? -69.786 49.704 78.744 1.00 79.75 95 GLU A C 1
ATOM 715 O O . GLU A 1 95 ? -69.021 49.054 78.036 1.00 79.75 95 GLU A O 1
ATOM 720 N N . MET A 1 96 ? -71.055 49.313 78.900 1.00 80.19 96 MET A N 1
ATOM 721 C CA . MET A 1 96 ? -71.589 48.095 78.286 1.00 80.19 96 MET A CA 1
ATOM 722 C C . MET A 1 96 ? -71.629 48.189 76.753 1.00 80.19 96 MET A C 1
ATOM 724 O O . MET A 1 96 ? -71.378 47.191 76.076 1.00 80.19 96 MET A O 1
ATOM 728 N N . LEU A 1 97 ? -71.901 49.367 76.181 1.00 82.38 97 LEU A N 1
ATOM 729 C CA . LEU A 1 97 ? -71.839 49.598 74.733 1.00 82.38 97 LEU A CA 1
ATOM 730 C C . LEU A 1 97 ? -70.398 49.563 74.212 1.00 82.38 97 LEU A C 1
ATOM 732 O O . LEU A 1 97 ? -70.147 48.962 73.165 1.00 82.38 97 LEU A O 1
ATOM 736 N N . ARG A 1 98 ? -69.443 50.128 74.958 1.00 86.38 98 ARG A N 1
ATOM 737 C CA . ARG A 1 98 ? -68.010 50.053 74.647 1.00 86.38 98 ARG A CA 1
ATOM 738 C C . ARG A 1 98 ? -67.500 48.613 74.701 1.00 86.38 98 ARG A C 1
ATOM 740 O O . ARG A 1 98 ? -66.871 48.167 73.744 1.00 86.38 98 ARG A O 1
ATOM 747 N N . ILE A 1 99 ? -67.824 47.875 75.765 1.00 82.75 99 ILE A N 1
ATOM 748 C CA . ILE A 1 99 ? -67.487 46.452 75.927 1.00 82.75 99 ILE A CA 1
ATOM 749 C C . ILE A 1 99 ? -68.126 45.624 74.809 1.00 82.75 99 ILE A C 1
ATOM 751 O O . ILE A 1 99 ? -67.475 44.764 74.226 1.00 82.75 99 ILE A O 1
ATOM 755 N N . LYS A 1 100 ? -69.379 45.903 74.438 1.00 89.50 100 LYS A N 1
ATOM 756 C CA . LYS A 1 100 ? -70.026 45.241 73.298 1.00 89.50 100 LYS A CA 1
ATOM 757 C C . LYS A 1 100 ? -69.275 45.510 71.991 1.00 89.50 100 LYS A C 1
ATOM 759 O O . LYS A 1 100 ? -69.110 44.590 71.194 1.00 89.50 100 LYS A O 1
ATOM 764 N N . GLY A 1 101 ? -68.802 46.738 71.777 1.00 88.00 101 GLY A N 1
ATOM 765 C CA . GLY A 1 101 ? -67.995 47.106 70.613 1.00 88.00 101 GLY A CA 1
ATOM 766 C C . GLY A 1 101 ? -66.648 46.378 70.561 1.00 88.00 101 GLY A C 1
ATOM 767 O O . GLY A 1 101 ? -66.302 45.812 69.526 1.00 88.00 101 GLY A O 1
ATOM 768 N N . THR A 1 102 ? -65.909 46.332 71.673 1.00 88.38 102 THR A N 1
ATOM 769 C CA . THR A 1 102 ? -64.603 45.653 71.740 1.00 88.38 102 THR A CA 1
ATOM 770 C C . THR A 1 102 ? -64.735 44.138 71.639 1.00 88.38 102 THR A C 1
ATOM 772 O O . THR A 1 102 ? -64.025 43.522 70.851 1.00 88.38 102 THR A O 1
ATOM 775 N N . VAL A 1 103 ? -65.693 43.533 72.346 1.00 90.06 103 VAL A N 1
ATOM 776 C CA . VAL A 1 103 ? -65.963 42.089 72.270 1.00 90.06 103 VAL A CA 1
ATOM 777 C C . VAL A 1 103 ? -66.434 41.694 70.872 1.00 90.06 103 VAL A C 1
ATOM 779 O O . VAL A 1 103 ? -66.022 40.658 70.365 1.00 90.06 103 VAL A O 1
ATOM 782 N N . SER A 1 104 ? -67.238 42.528 70.205 1.00 90.00 104 SER A N 1
ATOM 783 C CA . SER A 1 104 ? -67.640 42.281 68.816 1.00 90.00 104 SER A CA 1
ATOM 784 C C . SER A 1 104 ? -66.461 42.342 67.841 1.00 90.00 104 SER A C 1
ATOM 786 O O . SER A 1 104 ? -66.463 41.602 66.858 1.00 90.00 104 SER A O 1
ATOM 788 N N . LEU A 1 105 ? -65.472 43.211 68.077 1.00 89.69 105 LEU A N 1
ATOM 789 C CA . LEU A 1 105 ? -64.260 43.288 67.256 1.00 89.69 105 LEU A CA 1
ATOM 790 C C . LEU A 1 105 ? -63.339 42.086 67.492 1.00 89.69 105 LEU A C 1
ATOM 792 O O . LEU A 1 105 ? -62.889 41.486 66.519 1.00 89.69 105 LEU A O 1
ATOM 796 N N . GLU A 1 106 ? -63.120 41.702 68.750 1.00 92.69 106 GLU A N 1
ATOM 797 C CA . GLU A 1 106 ? -62.345 40.511 69.128 1.00 92.69 106 GLU A CA 1
ATOM 798 C C . GLU A 1 106 ? -62.991 39.224 68.599 1.00 92.69 106 GLU A C 1
ATOM 800 O O . GLU A 1 106 ? -62.313 38.387 68.012 1.00 92.69 106 GLU A O 1
ATOM 805 N N . LEU A 1 107 ? -64.317 39.081 68.715 1.00 91.88 107 LEU A N 1
ATOM 806 C CA . LEU A 1 107 ? -65.051 37.950 68.136 1.00 91.88 107 LEU A CA 1
ATOM 807 C C . LEU A 1 107 ? -64.873 37.880 66.619 1.00 91.88 107 LEU A C 1
ATOM 809 O O . LEU A 1 107 ? -64.650 36.795 66.089 1.00 91.88 107 LEU A O 1
ATOM 813 N N . ARG A 1 108 ? -64.922 39.025 65.928 1.00 91.62 108 ARG A N 1
ATOM 814 C CA . ARG A 1 108 ? -64.706 39.083 64.479 1.00 91.62 108 ARG A CA 1
ATOM 815 C C . ARG A 1 108 ? -63.271 38.706 64.099 1.00 91.62 108 ARG A C 1
ATOM 817 O O . ARG A 1 108 ? -63.079 38.013 63.104 1.00 91.62 108 ARG A O 1
ATOM 824 N N . ASP A 1 109 ? -62.270 39.136 64.870 1.00 93.94 109 ASP A N 1
ATOM 825 C CA . ASP A 1 109 ? -60.869 38.763 64.625 1.00 93.94 109 ASP A CA 1
ATOM 826 C C . ASP A 1 109 ? -60.621 37.274 64.915 1.00 93.94 109 ASP A C 1
ATOM 828 O O . ASP A 1 109 ? -59.972 36.581 64.129 1.00 93.94 109 ASP A O 1
ATOM 832 N N . LEU A 1 110 ? -61.211 36.736 65.987 1.00 93.31 110 LEU A N 1
ATOM 833 C CA . LEU A 1 110 ? -61.175 35.304 66.291 1.00 93.31 110 LEU A CA 1
ATOM 834 C C . LEU A 1 110 ? -61.881 34.468 65.216 1.00 93.31 110 LEU A C 1
ATOM 836 O O . LEU A 1 110 ? -61.382 33.403 64.848 1.00 93.31 110 LEU A O 1
ATOM 840 N N . GLU A 1 111 ? -62.999 34.946 64.672 1.00 92.44 111 GLU A N 1
ATOM 841 C CA . GLU A 1 111 ? -63.691 34.296 63.558 1.00 92.44 111 GLU A CA 1
ATOM 842 C C . GLU A 1 111 ? -62.842 34.317 62.278 1.00 92.44 111 GLU A C 1
ATOM 844 O O . GLU A 1 111 ? -62.685 33.278 61.632 1.00 92.44 111 GLU A O 1
ATOM 849 N N . ALA A 1 112 ? -62.203 35.447 61.958 1.00 94.19 112 ALA A N 1
ATOM 850 C CA . ALA A 1 112 ? -61.291 35.558 60.820 1.00 94.19 112 ALA A CA 1
ATOM 851 C C . ALA A 1 112 ? -60.065 34.634 60.960 1.00 94.19 112 ALA A C 1
ATOM 853 O O . ALA A 1 112 ? -59.693 33.936 60.012 1.00 94.19 112 ALA A O 1
ATOM 854 N N . ARG A 1 113 ? -59.460 34.555 62.155 1.00 95.38 113 ARG A N 1
ATOM 855 C CA . ARG A 1 113 ? -58.359 33.616 62.444 1.00 95.38 113 ARG A CA 1
ATOM 856 C C . ARG A 1 113 ? -58.806 32.163 62.324 1.00 95.38 113 ARG A C 1
ATOM 858 O O . ARG A 1 113 ? -58.069 31.349 61.771 1.00 95.38 113 ARG A O 1
ATOM 865 N N . ARG A 1 114 ? -60.011 31.833 62.798 1.00 95.25 114 ARG A N 1
ATOM 866 C CA . ARG A 1 114 ? -60.584 30.487 62.665 1.00 95.25 114 ARG A CA 1
ATOM 867 C C . ARG A 1 114 ? -60.781 30.108 61.199 1.00 95.25 114 ARG A C 1
ATOM 869 O O . ARG A 1 114 ? -60.389 29.008 60.821 1.00 95.25 114 ARG A O 1
ATOM 876 N N . GLN A 1 115 ? -61.335 31.003 60.381 1.00 94.31 115 GLN A N 1
ATOM 877 C CA . GLN A 1 115 ? -61.500 30.768 58.942 1.00 94.31 115 GLN A CA 1
ATOM 878 C C . GLN A 1 115 ? -60.150 30.569 58.243 1.00 94.31 115 GLN A C 1
ATOM 880 O O . GLN A 1 115 ? -60.008 29.652 57.435 1.00 94.31 115 GLN A O 1
ATOM 885 N N . LYS A 1 116 ? -59.130 31.359 58.604 1.00 95.56 116 LYS A N 1
ATOM 886 C CA . LYS A 1 116 ? -57.770 31.190 58.077 1.00 95.56 116 LYS A CA 1
ATOM 887 C C . LYS A 1 116 ? -57.176 29.827 58.438 1.00 95.56 116 LYS A C 1
ATOM 889 O O . LYS A 1 116 ? -56.721 29.119 57.550 1.00 95.56 116 LYS A O 1
ATOM 894 N N . LEU A 1 117 ? -57.249 29.423 59.708 1.00 95.00 117 LEU A N 1
ATOM 895 C CA . LEU A 1 117 ? -56.769 28.107 60.142 1.00 95.00 117 LEU A CA 1
ATOM 896 C C . LEU A 1 117 ? -57.527 26.965 59.453 1.00 95.00 117 LEU A C 1
ATOM 898 O O . LEU A 1 117 ? -56.917 25.972 59.075 1.00 95.00 117 LEU A O 1
ATOM 902 N N . GLN A 1 118 ? -58.839 27.103 59.241 1.00 93.88 118 GLN A N 1
ATOM 903 C CA . GLN A 1 118 ? -59.619 26.123 58.480 1.00 93.88 118 GLN A CA 1
ATOM 904 C C . GLN A 1 118 ? -59.174 26.037 57.013 1.00 93.88 118 GLN A C 1
ATOM 906 O O . GLN A 1 118 ? -59.074 24.933 56.479 1.00 93.88 118 GLN A O 1
ATOM 911 N N . SER A 1 119 ? -58.858 27.171 56.381 1.00 95.81 119 SER A N 1
ATOM 912 C CA . SER A 1 119 ? -58.284 27.206 55.031 1.00 95.81 119 SER A CA 1
ATOM 913 C C . SER A 1 119 ? -56.910 26.534 54.983 1.00 95.81 119 SER A C 1
ATOM 915 O O . SER A 1 119 ? -56.667 25.698 54.114 1.00 95.81 119 SER A O 1
ATOM 917 N N . ASP A 1 120 ? -56.028 26.850 55.933 1.00 96.31 120 ASP A N 1
ATOM 918 C CA . ASP A 1 120 ? -54.684 26.271 56.010 1.00 96.31 120 ASP A CA 1
ATOM 919 C C . ASP A 1 120 ? -54.749 24.751 56.231 1.00 96.31 120 ASP A C 1
ATOM 921 O O . ASP A 1 120 ? -54.042 24.001 55.562 1.00 96.31 120 ASP A O 1
ATOM 925 N N . ILE A 1 121 ? -55.657 24.264 57.088 1.00 96.12 121 ILE A N 1
ATOM 926 C CA . ILE A 1 121 ? -55.924 22.824 57.262 1.00 96.12 121 ILE A CA 1
ATOM 927 C C . ILE A 1 121 ? -56.358 22.182 55.936 1.00 96.12 121 ILE A C 1
ATOM 929 O O . ILE A 1 121 ? -55.897 21.090 55.603 1.00 96.12 121 ILE A O 1
ATOM 933 N N . GLY A 1 122 ? -57.217 22.850 55.160 1.00 95.69 122 GLY A N 1
ATOM 934 C CA . GLY A 1 122 ? -57.619 22.387 53.829 1.00 95.69 122 GLY A CA 1
ATOM 935 C C . GLY A 1 122 ? -56.431 22.247 52.872 1.00 95.69 122 GLY A C 1
ATOM 936 O O . GLY A 1 122 ? -56.272 21.204 52.238 1.00 95.69 122 GLY A O 1
ATOM 937 N N . LEU A 1 123 ? -55.556 23.257 52.828 1.00 97.12 123 LEU A N 1
ATOM 938 C CA . LEU A 1 123 ? -54.339 23.247 52.009 1.00 97.12 123 LEU A CA 1
ATOM 939 C C . LEU A 1 123 ? -53.358 22.151 52.439 1.00 97.12 123 LEU A C 1
ATOM 941 O O . LEU A 1 123 ? -52.804 21.447 51.594 1.00 97.12 123 LEU A O 1
ATOM 945 N N . TYR A 1 124 ? -53.152 21.968 53.745 1.00 96.56 124 TYR A N 1
ATOM 946 C CA . TYR A 1 124 ? -52.282 20.907 54.249 1.00 96.56 124 TYR A CA 1
ATOM 947 C C . TYR A 1 124 ? -52.829 19.515 53.929 1.00 96.56 124 TYR A C 1
ATOM 949 O O . TYR A 1 124 ? -52.045 18.646 53.558 1.00 96.56 124 TYR A O 1
ATOM 957 N N . ASN A 1 125 ? -54.146 19.302 53.995 1.00 96.75 125 ASN A N 1
ATOM 958 C CA . ASN A 1 125 ? -54.750 18.030 53.592 1.00 96.75 125 ASN A CA 1
ATOM 959 C C . ASN A 1 125 ? -54.552 17.747 52.098 1.00 96.75 125 ASN A C 1
ATOM 961 O O . ASN A 1 125 ? -54.125 16.650 51.750 1.00 96.75 125 ASN A O 1
ATOM 965 N N . GLN A 1 126 ? -54.754 18.742 51.227 1.00 96.94 126 GLN A N 1
ATOM 966 C CA . GLN A 1 126 ? -54.463 18.592 49.795 1.00 96.94 126 GLN A CA 1
ATOM 967 C C . GLN A 1 126 ? -52.999 18.217 49.552 1.00 96.94 126 GLN A C 1
ATOM 969 O O . GLN A 1 126 ? -52.713 17.299 48.789 1.00 96.94 126 GLN A O 1
ATOM 974 N N . LYS A 1 127 ? -52.069 18.873 50.255 1.00 97.50 127 LYS A N 1
ATOM 975 C CA . LYS A 1 127 ? -50.638 18.573 50.142 1.00 97.50 127 LYS A CA 1
ATOM 976 C C . LYS A 1 127 ? -50.282 17.180 50.665 1.00 97.50 127 LYS A C 1
ATOM 978 O O . LYS A 1 127 ? -49.405 16.524 50.112 1.00 97.50 127 LYS A O 1
ATOM 983 N N . ILE A 1 128 ? -50.950 16.717 51.721 1.00 97.44 128 ILE A N 1
ATOM 984 C CA . ILE A 1 128 ? -50.801 15.348 52.226 1.00 97.44 128 ILE A CA 1
ATOM 985 C C . ILE A 1 128 ? -51.264 14.342 51.169 1.00 97.44 128 ILE A C 1
ATOM 987 O O . ILE A 1 128 ? -50.578 13.346 50.951 1.00 97.44 128 ILE A O 1
ATOM 991 N N . ASP A 1 129 ? -52.391 14.591 50.506 1.00 96.50 129 ASP A N 1
ATOM 992 C CA . ASP A 1 129 ? -52.918 13.682 49.487 1.00 96.50 129 ASP A CA 1
ATOM 993 C C . ASP A 1 129 ? -52.059 13.676 48.213 1.00 96.50 129 ASP A C 1
ATOM 995 O O . ASP A 1 129 ? -51.775 12.604 47.677 1.00 96.50 129 ASP A O 1
ATOM 999 N N . GLU A 1 130 ? -51.537 14.833 47.798 1.00 97.50 130 GLU A N 1
ATOM 1000 C CA . GLU A 1 130 ? -50.557 14.942 46.711 1.00 97.50 130 GLU A CA 1
ATOM 1001 C C . GLU A 1 130 ? -49.276 14.150 47.026 1.00 97.50 130 GLU A C 1
ATOM 1003 O O . GLU A 1 130 ? -48.830 13.328 46.224 1.00 97.50 130 GLU A O 1
ATOM 1008 N N . LEU A 1 131 ? -48.717 14.322 48.230 1.00 97.25 131 LEU A N 1
ATOM 1009 C CA . LEU A 1 131 ? -47.527 13.584 48.664 1.00 97.25 131 LEU A CA 1
ATOM 1010 C C . LEU A 1 131 ? -47.780 12.076 48.773 1.00 97.25 131 LEU A C 1
ATOM 1012 O O . LEU A 1 131 ? -46.895 11.287 48.445 1.00 97.25 131 LEU A O 1
ATOM 1016 N N . LYS A 1 132 ? -48.974 11.652 49.206 1.00 97.56 132 LYS A N 1
ATOM 1017 C CA . LYS A 1 132 ? -49.355 10.230 49.225 1.00 97.56 132 LYS A CA 1
ATOM 1018 C C . LYS A 1 132 ? -49.426 9.649 47.818 1.00 97.56 132 LYS A C 1
ATOM 1020 O O . LYS A 1 132 ? -48.950 8.535 47.605 1.00 97.56 132 LYS A O 1
ATOM 1025 N N . GLN A 1 133 ? -50.003 10.383 46.869 1.00 97.19 133 GLN A N 1
ATOM 1026 C CA . GLN A 1 133 ? -50.089 9.942 45.480 1.00 97.19 133 GLN A CA 1
ATOM 1027 C C . GLN A 1 133 ? -48.699 9.841 44.843 1.00 97.19 133 GLN A C 1
ATOM 1029 O O . GLN A 1 133 ? -48.402 8.850 44.174 1.00 97.19 133 GLN A O 1
ATOM 1034 N N . GLU A 1 134 ? -47.826 10.815 45.100 1.00 97.50 134 GLU A N 1
ATOM 1035 C CA . GLU A 1 134 ? -46.447 10.782 44.615 1.00 97.50 134 GLU A CA 1
ATOM 1036 C C . GLU A 1 134 ? -45.655 9.629 45.243 1.00 97.50 134 GLU A C 1
ATOM 1038 O O . GLU A 1 134 ? -44.952 8.909 44.539 1.00 97.50 134 GLU A O 1
ATOM 1043 N N . LEU A 1 135 ? -45.823 9.378 46.545 1.00 97.56 135 LEU A N 1
ATOM 1044 C CA . LEU A 1 135 ? -45.197 8.241 47.219 1.00 97.56 135 LEU A CA 1
ATOM 1045 C C . LEU A 1 135 ? -45.646 6.906 46.610 1.00 97.56 135 LEU A C 1
ATOM 1047 O O . LEU A 1 135 ? -44.807 6.042 46.356 1.00 97.56 135 LEU A O 1
ATOM 1051 N N . ALA A 1 136 ? -46.938 6.751 46.313 1.00 97.00 136 ALA A N 1
ATOM 1052 C CA . ALA A 1 136 ? -47.452 5.564 45.636 1.00 97.00 136 ALA A CA 1
ATOM 1053 C C . ALA A 1 136 ? -46.864 5.415 44.220 1.00 97.00 136 ALA A C 1
ATOM 1055 O O . ALA A 1 136 ? -46.438 4.324 43.839 1.00 97.00 136 ALA A O 1
ATOM 1056 N N . ARG A 1 137 ? -46.762 6.511 43.454 1.00 97.50 137 ARG A N 1
ATOM 1057 C CA . ARG A 1 137 ? -46.129 6.508 42.125 1.00 97.50 137 ARG A CA 1
ATOM 1058 C C . ARG A 1 137 ? -44.673 6.052 42.203 1.00 97.50 137 ARG A C 1
ATOM 1060 O O . ARG A 1 137 ? -44.293 5.112 41.506 1.00 97.50 137 ARG A O 1
ATOM 1067 N N . GLN A 1 138 ? -43.886 6.653 43.093 1.00 97.38 138 GLN A N 1
ATOM 1068 C CA . GLN A 1 138 ? -42.476 6.307 43.289 1.00 97.38 138 GLN A CA 1
ATOM 1069 C C . GLN A 1 138 ? -42.293 4.844 43.715 1.00 97.38 138 GLN A C 1
ATOM 1071 O O . GLN A 1 138 ? -41.384 4.170 43.234 1.00 97.38 138 GLN A O 1
ATOM 1076 N N . GLN A 1 139 ? -43.182 4.313 44.561 1.00 97.19 139 GLN A N 1
ATOM 1077 C CA . GLN A 1 139 ? -43.168 2.895 44.932 1.00 97.19 139 GLN A CA 1
ATOM 1078 C C . GLN A 1 139 ? -43.378 1.983 43.717 1.00 97.19 139 GLN A C 1
ATOM 1080 O O . GLN A 1 139 ? -42.614 1.035 43.532 1.00 97.19 139 GLN A O 1
ATOM 1085 N N . THR A 1 140 ? -44.352 2.292 42.857 1.00 97.56 140 THR A N 1
ATOM 1086 C CA . THR A 1 140 ? -44.600 1.494 41.644 1.00 97.56 140 THR A CA 1
ATOM 1087 C C . THR A 1 140 ? -43.451 1.574 40.634 1.00 97.56 140 THR A C 1
ATOM 1089 O O . THR A 1 140 ? -43.098 0.565 40.020 1.00 97.56 140 THR A O 1
ATOM 1092 N N . GLU A 1 141 ? -42.817 2.742 40.478 1.00 97.69 141 GLU A N 1
ATOM 1093 C CA . GLU A 1 141 ? -41.639 2.899 39.615 1.00 97.69 141 GLU A CA 1
ATOM 1094 C C . GLU A 1 141 ? -40.446 2.097 40.146 1.00 97.69 141 GLU A C 1
ATOM 1096 O O . GLU A 1 141 ? -39.775 1.406 39.375 1.00 97.69 141 GLU A O 1
ATOM 1101 N N . LEU A 1 142 ? -40.216 2.119 41.462 1.00 97.62 142 LEU A N 1
ATOM 1102 C CA . LEU A 1 142 ? -39.154 1.346 42.101 1.00 97.62 142 LEU A CA 1
ATOM 1103 C C . LEU A 1 142 ? -39.372 -0.162 41.936 1.00 97.62 142 LEU A C 1
ATOM 1105 O O . LEU A 1 142 ? -38.427 -0.890 41.627 1.00 97.62 142 LEU A O 1
ATOM 1109 N N . GLU A 1 143 ? -40.607 -0.637 42.093 1.00 97.06 143 GLU A N 1
ATOM 1110 C CA . GLU A 1 143 ? -40.946 -2.048 41.898 1.00 97.06 143 GLU A CA 1
ATOM 1111 C C . GLU A 1 143 ? -40.734 -2.486 40.442 1.00 97.06 143 GLU A C 1
ATOM 1113 O O . GLU A 1 143 ? -40.106 -3.516 40.180 1.00 97.06 143 GLU A O 1
ATOM 1118 N N . ARG A 1 144 ? -41.144 -1.655 39.477 1.00 97.50 144 ARG A N 1
ATOM 1119 C CA . ARG A 1 144 ? -40.891 -1.896 38.051 1.00 97.50 144 ARG A CA 1
ATOM 1120 C C . ARG A 1 144 ? -39.396 -1.941 37.726 1.00 97.50 144 ARG A C 1
ATOM 1122 O O . ARG A 1 144 ? -38.957 -2.826 36.989 1.00 97.50 144 ARG A O 1
ATOM 1129 N N . LEU A 1 145 ? -38.611 -1.005 38.262 1.00 97.44 145 LEU A N 1
ATOM 1130 C CA . LEU A 1 145 ? -37.160 -0.970 38.064 1.00 97.44 145 LEU A CA 1
ATOM 1131 C C . LEU A 1 145 ? -36.485 -2.205 38.659 1.00 97.44 145 LEU A C 1
ATOM 1133 O O . LEU A 1 145 ? -35.624 -2.798 38.011 1.00 97.44 145 LEU A O 1
ATOM 1137 N N . LYS A 1 146 ? -36.909 -2.637 39.850 1.00 98.06 146 LYS A N 1
ATOM 1138 C CA . LYS A 1 146 ? -36.398 -3.850 40.492 1.00 98.06 146 LYS A CA 1
ATOM 1139 C C . LYS A 1 146 ? -36.597 -5.081 39.604 1.00 98.06 146 LYS A C 1
ATOM 1141 O O . LYS A 1 146 ? -35.634 -5.805 39.362 1.00 98.06 146 LYS A O 1
ATOM 1146 N N . ILE A 1 147 ? -37.803 -5.267 39.059 1.00 98.00 147 ILE A N 1
ATOM 1147 C CA . ILE A 1 147 ? -38.108 -6.373 38.138 1.00 98.00 147 ILE A CA 1
ATOM 1148 C C . ILE A 1 147 ? -37.251 -6.276 36.869 1.00 98.00 147 ILE A C 1
ATOM 1150 O O . ILE A 1 147 ? -36.689 -7.274 36.424 1.00 98.00 147 ILE A O 1
ATOM 1154 N N . SER A 1 148 ? -37.101 -5.077 36.298 1.00 97.94 148 SER A N 1
ATOM 1155 C CA . SER A 1 148 ? -36.289 -4.874 35.093 1.00 97.94 148 SER A CA 1
ATOM 1156 C C . SER A 1 148 ? -34.814 -5.216 35.312 1.00 97.94 148 SER A C 1
ATOM 1158 O O . SER A 1 148 ? -34.184 -5.791 34.424 1.00 97.94 148 SER A O 1
ATOM 1160 N N . VAL A 1 149 ? -34.250 -4.859 36.468 1.00 97.88 149 VAL A N 1
ATOM 1161 C CA . VAL A 1 149 ? -32.858 -5.181 36.810 1.00 97.88 149 VAL A CA 1
ATOM 1162 C C . VAL A 1 149 ? -32.691 -6.684 36.998 1.00 97.88 149 VAL A C 1
ATOM 1164 O O . VAL A 1 149 ? -31.732 -7.255 36.485 1.00 97.88 149 VAL A O 1
ATOM 1167 N N . GLU A 1 150 ? -33.629 -7.338 37.680 1.00 97.62 150 GLU A N 1
ATOM 1168 C CA . GLU A 1 150 ? -33.601 -8.787 37.879 1.00 97.62 150 GLU A CA 1
ATOM 1169 C C . GLU A 1 150 ? -33.683 -9.538 36.541 1.00 97.62 150 GLU A C 1
ATOM 1171 O O . GLU A 1 150 ? -32.864 -10.416 36.269 1.00 97.62 150 GLU A O 1
ATOM 1176 N N . GLN A 1 151 ? -34.585 -9.122 35.647 1.00 97.38 151 GLN A N 1
ATOM 1177 C CA . GLN A 1 151 ? -34.670 -9.661 34.288 1.00 97.38 151 GLN A CA 1
ATOM 1178 C C . GLN A 1 151 ? -33.373 -9.449 33.499 1.00 97.38 151 GLN A C 1
ATOM 1180 O O . GLN A 1 151 ? -32.893 -10.380 32.852 1.00 97.38 151 GLN A O 1
ATOM 1185 N N . ALA A 1 152 ? -32.770 -8.259 33.572 1.00 96.31 152 ALA A N 1
ATOM 1186 C CA . ALA A 1 152 ? -31.504 -7.973 32.899 1.00 96.31 152 ALA A CA 1
ATOM 1187 C C . ALA A 1 152 ? -30.353 -8.844 33.435 1.00 96.31 152 ALA A C 1
ATOM 1189 O O . ALA A 1 152 ? -29.546 -9.349 32.654 1.00 96.31 152 ALA A O 1
ATOM 1190 N N . GLN A 1 153 ? -30.295 -9.073 34.750 1.00 96.94 153 GLN A N 1
ATOM 1191 C CA . GLN A 1 153 ? -29.302 -9.954 35.370 1.00 96.94 153 GLN A CA 1
ATOM 1192 C C . GLN A 1 153 ? -29.481 -11.413 34.944 1.00 96.94 153 GLN A C 1
ATOM 1194 O O . GLN A 1 153 ? -28.492 -12.093 34.663 1.00 96.94 153 GLN A O 1
ATOM 1199 N N . VAL A 1 154 ? -30.724 -11.896 34.870 1.00 96.56 154 VAL A N 1
ATOM 1200 C CA . VAL A 1 154 ? -31.025 -13.245 34.372 1.00 96.56 154 VAL A CA 1
ATOM 1201 C C . VAL A 1 154 ? -30.619 -13.370 32.907 1.00 96.56 154 VAL A C 1
ATOM 1203 O O . VAL A 1 154 ? -29.875 -14.287 32.573 1.00 96.56 154 VAL A O 1
ATOM 1206 N N . ALA A 1 155 ? -30.992 -12.410 32.057 1.00 93.31 155 ALA A N 1
ATOM 1207 C CA . ALA A 1 155 ? -30.608 -12.398 30.646 1.00 93.31 155 ALA A CA 1
ATOM 1208 C C . ALA A 1 155 ? -29.081 -12.371 30.456 1.00 93.31 155 ALA A C 1
ATOM 1210 O O . ALA A 1 155 ? -28.546 -13.094 29.617 1.00 93.31 155 ALA A O 1
ATOM 1211 N N . GLN A 1 156 ? -28.357 -11.590 31.265 1.00 93.12 156 GLN A N 1
ATOM 1212 C CA . GLN A 1 156 ? -26.894 -11.572 31.247 1.00 93.12 156 GLN A CA 1
ATOM 1213 C C . GLN A 1 156 ? -26.311 -12.923 31.672 1.00 93.12 156 GLN A C 1
ATOM 1215 O O . GLN A 1 156 ? -25.405 -13.440 31.018 1.00 93.12 156 GLN A O 1
ATOM 1220 N N . ARG A 1 157 ? -26.829 -13.516 32.753 1.00 93.12 157 ARG A N 1
ATOM 1221 C CA . ARG A 1 157 ? -26.384 -14.830 33.228 1.00 93.12 157 ARG A CA 1
ATOM 1222 C C . ARG A 1 157 ? -26.646 -15.907 32.177 1.00 93.12 157 ARG A C 1
ATOM 1224 O O . ARG A 1 157 ? -25.762 -16.716 31.922 1.00 93.12 157 ARG A O 1
ATOM 1231 N N . GLU A 1 158 ? -27.809 -15.892 31.533 1.00 92.31 158 GLU A N 1
ATOM 1232 C CA . GLU A 1 158 ? -28.126 -16.785 30.419 1.00 92.31 158 GLU A CA 1
ATOM 1233 C C . GLU A 1 158 ? -27.184 -16.576 29.232 1.00 92.31 158 GLU A C 1
ATOM 1235 O O . GLU A 1 158 ? -26.703 -17.555 28.670 1.00 92.31 158 GLU A O 1
ATOM 1240 N N . ALA A 1 159 ? -26.869 -15.331 28.866 1.00 86.69 159 ALA A N 1
ATOM 1241 C CA . ALA A 1 159 ? -25.937 -15.033 27.779 1.00 86.69 159 ALA A CA 1
ATOM 1242 C C . ALA A 1 159 ? -24.522 -15.566 28.061 1.00 86.69 159 ALA A C 1
ATOM 1244 O O . ALA A 1 159 ? -23.891 -16.133 27.169 1.00 86.69 159 ALA A O 1
ATOM 1245 N N . VAL A 1 160 ? -24.052 -15.447 29.308 1.00 86.31 160 VAL A N 1
ATOM 1246 C CA . VAL A 1 160 ? -22.765 -16.006 29.750 1.00 86.31 160 VAL A CA 1
ATOM 1247 C C . VAL A 1 160 ? -22.803 -17.539 29.749 1.00 86.31 160 VAL A C 1
ATOM 1249 O O . VAL A 1 160 ? -21.882 -18.173 29.242 1.00 86.31 160 VAL A O 1
ATOM 1252 N N . LEU A 1 161 ? -23.881 -18.152 30.255 1.00 86.19 161 LEU A N 1
ATOM 1253 C CA . LEU A 1 161 ? -24.050 -19.613 30.279 1.00 86.19 161 LEU A CA 1
ATOM 1254 C C . LEU A 1 161 ? -24.226 -20.226 28.887 1.00 86.19 161 LEU A C 1
ATOM 1256 O O . LEU A 1 161 ? -23.843 -21.375 28.675 1.00 86.19 161 LEU A O 1
ATOM 1260 N N . ARG A 1 162 ? -24.776 -19.470 27.929 1.00 83.19 162 ARG A N 1
ATOM 1261 C CA . ARG A 1 162 ? -24.930 -19.907 26.536 1.00 83.19 162 ARG A CA 1
ATOM 1262 C C . ARG A 1 162 ? -23.596 -20.177 25.837 1.00 83.19 162 ARG A C 1
ATOM 1264 O O . ARG A 1 162 ? -23.651 -20.664 24.713 1.00 83.19 162 ARG A O 1
ATOM 1271 N N . ASN A 1 163 ? -22.441 -19.907 26.472 1.00 67.56 163 ASN A N 1
ATOM 1272 C CA . ASN A 1 163 ? -21.099 -20.221 25.961 1.00 67.56 163 ASN A CA 1
ATOM 1273 C C . ASN A 1 163 ? -20.994 -19.904 24.465 1.00 67.56 163 ASN A C 1
ATOM 1275 O O . ASN A 1 163 ? -20.551 -20.731 23.666 1.00 67.56 163 ASN A O 1
ATOM 1279 N N . THR A 1 164 ? -21.488 -18.722 24.074 1.00 78.94 164 THR A N 1
ATOM 1280 C CA . THR A 1 164 ? -21.368 -18.289 22.683 1.00 78.94 164 THR A CA 1
ATOM 1281 C C . THR A 1 164 ? -19.875 -18.234 22.373 1.00 78.94 164 THR A C 1
ATOM 1283 O O . THR A 1 164 ? -19.139 -17.549 23.088 1.00 78.94 164 THR A O 1
ATOM 1286 N N . PRO A 1 165 ? -19.386 -19.027 21.402 1.00 76.06 165 PRO A N 1
ATOM 1287 C CA . PRO A 1 165 ? -17.966 -19.051 21.117 1.00 76.06 165 PRO A CA 1
ATOM 1288 C C . PRO A 1 165 ? -17.557 -17.655 20.663 1.00 76.06 165 PRO A C 1
ATOM 1290 O O . PRO A 1 165 ? -18.246 -17.032 19.853 1.00 76.06 165 PRO A O 1
ATOM 1293 N N . GLU A 1 166 ? -16.440 -17.163 21.189 1.00 73.94 166 GLU A N 1
ATOM 1294 C CA . GLU A 1 166 ? -15.865 -15.905 20.739 1.00 73.94 166 GLU A CA 1
ATOM 1295 C C . GLU A 1 166 ? -15.409 -16.090 19.284 1.00 73.94 166 GLU A C 1
ATOM 1297 O O . GLU A 1 166 ? -14.370 -16.689 18.995 1.00 73.94 166 GLU A O 1
ATOM 1302 N N . LEU A 1 167 ? -16.250 -15.646 18.348 1.00 78.56 167 LEU A N 1
ATOM 1303 C CA . LEU A 1 167 ? -15.961 -15.668 16.920 1.00 78.56 167 LEU A CA 1
ATOM 1304 C C . LEU A 1 167 ? -14.959 -14.552 16.621 1.00 78.56 167 LEU A C 1
ATOM 1306 O O . LEU A 1 167 ? -15.323 -13.449 16.219 1.00 78.56 167 LEU A O 1
ATOM 1310 N N . ALA A 1 168 ? -13.683 -14.840 16.851 1.00 79.19 168 ALA A N 1
ATOM 1311 C CA . ALA A 1 168 ? -12.594 -13.991 16.406 1.00 79.19 168 ALA A CA 1
ATOM 1312 C C . ALA A 1 168 ? -12.208 -14.334 14.963 1.00 79.19 168 ALA A C 1
ATOM 1314 O O . ALA A 1 168 ? -12.391 -15.459 14.485 1.00 79.19 168 ALA A O 1
ATOM 1315 N N . LEU A 1 169 ? -11.618 -13.360 14.272 1.00 81.62 169 LEU A N 1
ATOM 1316 C CA . LEU A 1 169 ? -10.971 -13.616 12.991 1.00 81.62 169 LEU A CA 1
ATOM 1317 C C . LEU A 1 169 ? -9.891 -14.702 13.160 1.00 81.62 169 LEU A C 1
ATOM 1319 O O . LEU A 1 169 ? -9.230 -14.753 14.206 1.00 81.62 169 LEU A O 1
ATOM 1323 N N . PRO A 1 170 ? -9.673 -15.556 12.141 1.00 83.44 170 PRO A N 1
ATOM 1324 C CA . PRO A 1 170 ? -8.554 -16.486 12.142 1.00 83.44 170 PRO A CA 1
ATOM 1325 C C . PRO A 1 170 ? -7.248 -15.755 12.448 1.00 83.44 170 PRO A C 1
ATOM 1327 O O . PRO A 1 170 ? -7.010 -14.651 11.951 1.00 83.44 170 PRO A O 1
ATOM 1330 N N . LYS A 1 171 ? -6.390 -16.377 13.263 1.00 84.62 171 LYS A N 1
ATOM 1331 C CA . LYS A 1 171 ? -5.088 -15.795 13.598 1.00 84.62 171 LYS A CA 1
ATOM 1332 C C . LYS A 1 171 ? -4.302 -15.506 12.314 1.00 84.62 171 LYS A C 1
ATOM 1334 O O . LYS A 1 171 ? -4.255 -16.371 11.436 1.00 84.62 171 LYS A O 1
ATOM 1339 N N . PRO A 1 172 ? -3.660 -14.331 12.213 1.00 86.25 172 PRO A N 1
ATOM 1340 C CA . PRO A 1 172 ? -2.914 -13.972 11.022 1.00 86.25 172 PRO A CA 1
ATOM 1341 C C . PRO A 1 172 ? -1.719 -14.912 10.851 1.00 86.25 172 PRO A C 1
ATOM 1343 O O . PRO A 1 172 ? -0.886 -15.055 11.749 1.00 86.25 172 PRO A O 1
ATOM 1346 N N . LEU A 1 173 ? -1.631 -15.555 9.688 1.00 89.25 173 LEU A N 1
ATOM 1347 C CA . LEU A 1 173 ? -0.479 -16.371 9.314 1.00 89.25 173 LEU A CA 1
ATOM 1348 C C . LEU A 1 173 ? 0.606 -15.462 8.732 1.00 89.25 173 LEU A C 1
ATOM 1350 O O . LEU A 1 173 ? 0.486 -14.987 7.601 1.00 89.25 173 LEU A O 1
ATOM 1354 N N . ILE A 1 174 ? 1.650 -15.214 9.520 1.00 90.06 174 ILE A N 1
ATOM 1355 C CA . ILE A 1 174 ? 2.753 -14.307 9.189 1.00 90.06 174 ILE A CA 1
ATOM 1356 C C . ILE A 1 174 ? 4.054 -15.110 9.068 1.00 90.06 174 ILE A C 1
ATOM 1358 O O . ILE A 1 174 ? 4.271 -16.072 9.806 1.00 90.06 174 ILE A O 1
ATOM 1362 N N . SER A 1 175 ? 4.938 -14.703 8.153 1.00 88.38 175 SER A N 1
ATOM 1363 C CA . SER A 1 175 ? 6.285 -15.270 8.051 1.00 88.38 175 SER A CA 1
ATOM 1364 C C . SER A 1 175 ? 7.108 -14.988 9.317 1.00 88.38 175 SER A C 1
ATOM 1366 O O . SER A 1 175 ? 7.112 -13.876 9.844 1.00 88.38 175 SER A O 1
ATOM 1368 N N . ALA A 1 176 ? 7.843 -15.994 9.796 1.00 86.75 176 ALA A N 1
ATOM 1369 C CA . ALA A 1 176 ? 8.735 -15.867 10.952 1.00 86.75 176 ALA A CA 1
ATOM 1370 C C . ALA A 1 176 ? 10.192 -15.547 10.562 1.00 86.75 176 ALA A C 1
ATOM 1372 O O . ALA A 1 176 ? 11.003 -15.193 11.422 1.00 86.75 176 ALA A O 1
ATOM 1373 N N . SER A 1 177 ? 10.543 -15.670 9.278 1.00 90.56 177 SER A N 1
ATOM 1374 C CA . SER A 1 177 ? 11.912 -15.528 8.780 1.00 90.56 177 SER A CA 1
ATOM 1375 C C . SER A 1 177 ? 12.044 -14.433 7.723 1.00 90.56 177 SER A C 1
ATOM 1377 O O . SER A 1 177 ? 11.106 -14.090 6.997 1.00 90.56 177 SER A O 1
ATOM 1379 N N . VAL A 1 178 ? 13.256 -13.896 7.600 1.00 91.12 178 VAL A N 1
ATOM 1380 C CA . VAL A 1 178 ? 13.636 -13.046 6.463 1.00 91.12 178 VAL A CA 1
ATOM 1381 C C . VAL A 1 178 ? 13.697 -13.876 5.168 1.00 91.12 178 VAL A C 1
ATOM 1383 O O . VAL A 1 178 ? 13.730 -15.110 5.246 1.00 91.12 178 VAL A O 1
ATOM 1386 N N . PRO A 1 179 ? 13.654 -13.243 3.983 1.00 90.75 179 PRO A N 1
ATOM 1387 C CA . PRO A 1 179 ? 13.786 -13.947 2.712 1.00 90.75 179 PRO A CA 1
ATOM 1388 C C . PRO A 1 179 ? 15.078 -14.769 2.665 1.00 90.75 179 PRO A C 1
ATOM 1390 O O . PRO A 1 179 ? 16.161 -14.258 2.946 1.00 90.75 179 PRO A O 1
ATOM 1393 N N . GLY A 1 180 ? 14.954 -16.057 2.340 1.00 85.00 180 GLY A N 1
ATOM 1394 C CA . GLY A 1 180 ? 16.106 -16.935 2.146 1.00 85.00 180 GLY A CA 1
ATOM 1395 C C . GLY A 1 180 ? 16.856 -16.594 0.858 1.00 85.00 180 GLY A C 1
ATOM 1396 O O . GLY A 1 180 ? 16.268 -16.073 -0.088 1.00 85.00 180 GLY A O 1
ATOM 1397 N N . ALA A 1 181 ? 18.153 -16.902 0.809 1.00 87.44 181 ALA A N 1
ATOM 1398 C CA . ALA A 1 181 ? 18.956 -16.719 -0.395 1.00 87.44 181 ALA A CA 1
ATOM 1399 C C . ALA A 1 181 ? 18.579 -17.762 -1.462 1.00 87.44 181 ALA A C 1
ATOM 1401 O O . ALA A 1 181 ? 18.913 -18.943 -1.348 1.00 87.44 181 ALA A O 1
ATOM 1402 N N . ASN A 1 182 ? 17.886 -17.320 -2.506 1.00 86.56 182 ASN A N 1
ATOM 1403 C CA . ASN A 1 182 ? 17.561 -18.113 -3.682 1.00 86.56 182 ASN A CA 1
ATOM 1404 C C . ASN A 1 182 ? 18.661 -18.002 -4.740 1.00 86.56 182 ASN A C 1
ATOM 1406 O O . ASN A 1 182 ? 19.411 -17.025 -4.808 1.00 86.56 182 ASN A O 1
ATOM 1410 N N . ARG A 1 183 ? 18.726 -19.003 -5.623 1.00 86.06 183 ARG A N 1
ATOM 1411 C CA . ARG A 1 183 ? 19.601 -18.939 -6.797 1.00 86.06 183 ARG A CA 1
ATOM 1412 C C . ARG A 1 183 ? 19.089 -17.868 -7.771 1.00 86.06 183 ARG A C 1
ATOM 1414 O O . ARG A 1 183 ? 17.885 -17.858 -8.044 1.00 86.06 183 ARG A O 1
ATOM 1421 N N . PRO A 1 184 ? 19.977 -17.026 -8.330 1.00 83.50 184 PRO A N 1
ATOM 1422 C CA . PRO A 1 184 ? 19.604 -16.065 -9.360 1.00 83.50 184 PRO A CA 1
ATOM 1423 C C . PRO A 1 184 ? 18.922 -16.751 -10.547 1.00 83.50 184 PRO A C 1
ATOM 1425 O O . PRO A 1 184 ? 19.291 -17.861 -10.939 1.00 83.50 184 PRO A O 1
ATOM 1428 N N . MET A 1 185 ? 17.923 -16.087 -11.125 1.00 83.44 185 MET A N 1
ATOM 1429 C CA . MET A 1 185 ? 17.253 -16.567 -12.331 1.00 83.44 185 MET A CA 1
ATOM 1430 C C . MET A 1 185 ? 18.092 -16.231 -13.578 1.00 83.44 185 MET A C 1
ATOM 143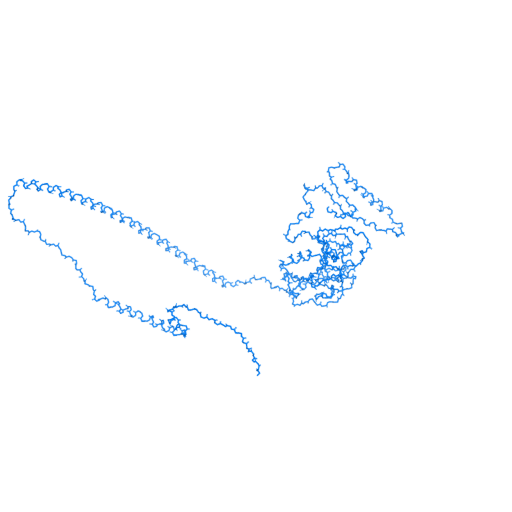2 O O . MET A 1 185 ? 18.662 -15.143 -13.641 1.00 83.44 185 MET A O 1
ATOM 1436 N N . PRO A 1 186 ? 18.141 -17.102 -14.605 1.00 83.88 186 PRO A N 1
ATOM 1437 C CA . PRO A 1 186 ? 18.713 -16.735 -15.897 1.00 83.88 186 PRO A CA 1
ATOM 1438 C C . PRO A 1 186 ? 17.932 -15.584 -16.548 1.00 83.88 186 PRO A C 1
ATOM 1440 O O . PRO A 1 186 ? 16.705 -15.638 -16.622 1.00 83.88 186 PRO A O 1
ATOM 1443 N N . VAL A 1 187 ? 18.639 -14.594 -17.098 1.00 78.25 187 VAL A N 1
ATOM 1444 C CA . VAL A 1 187 ? 18.065 -13.346 -17.646 1.00 78.25 187 VAL A CA 1
ATOM 1445 C C . VAL A 1 187 ? 16.933 -13.591 -18.658 1.00 78.25 187 VAL A C 1
ATOM 1447 O O . VAL A 1 187 ? 15.918 -12.900 -18.634 1.00 78.25 187 VAL A O 1
ATOM 1450 N N . GLY A 1 188 ? 17.041 -14.628 -19.498 1.00 75.19 188 GLY A N 1
ATOM 1451 C CA . GLY A 1 188 ? 16.002 -14.970 -20.482 1.00 75.19 188 GLY A CA 1
ATOM 1452 C C . GLY A 1 188 ? 14.654 -15.396 -19.880 1.00 75.19 188 GLY A C 1
ATOM 1453 O O . GLY A 1 188 ? 13.621 -15.237 -20.522 1.00 75.19 188 GLY A O 1
ATOM 1454 N N . HIS A 1 189 ? 14.635 -15.889 -18.638 1.00 81.31 189 HIS A N 1
ATOM 1455 C CA . HIS A 1 189 ? 13.410 -16.340 -17.964 1.00 81.31 189 HIS A CA 1
ATOM 1456 C C . HIS A 1 189 ? 12.709 -15.221 -17.186 1.00 81.31 189 HIS A C 1
ATOM 1458 O O . HIS A 1 189 ? 11.527 -15.351 -16.869 1.00 81.31 189 HIS A O 1
ATOM 1464 N N . VAL A 1 190 ? 13.402 -14.106 -16.924 1.00 83.88 190 VAL A N 1
ATOM 1465 C CA . VAL A 1 190 ? 12.865 -12.958 -16.172 1.00 83.88 190 VAL A CA 1
ATOM 1466 C C . VAL A 1 190 ? 11.643 -12.356 -16.870 1.00 83.88 190 VAL A C 1
ATOM 1468 O O . VAL A 1 190 ? 10.679 -11.959 -16.210 1.00 83.88 190 VAL A O 1
ATOM 1471 N N . ARG A 1 191 ? 11.639 -12.360 -18.211 1.00 83.44 191 ARG A N 1
ATOM 1472 C CA . ARG A 1 191 ? 10.518 -11.883 -19.040 1.00 83.44 191 ARG A CA 1
ATOM 1473 C C . ARG A 1 191 ? 9.271 -12.766 -18.938 1.00 83.44 191 ARG A C 1
ATOM 1475 O O . ARG A 1 191 ? 8.163 -12.283 -19.122 1.00 83.44 191 ARG A O 1
ATOM 1482 N N . GLY A 1 192 ? 9.436 -14.046 -18.605 1.00 87.12 192 GLY A N 1
ATOM 1483 C CA . GLY A 1 192 ? 8.339 -14.998 -18.413 1.00 87.12 192 GLY A CA 1
ATOM 1484 C C . GLY A 1 192 ? 7.746 -14.995 -17.001 1.00 87.12 192 GLY A C 1
ATOM 1485 O O . GLY A 1 192 ? 6.973 -15.899 -16.669 1.00 87.12 192 GLY A O 1
ATOM 1486 N N . CYS A 1 193 ? 8.124 -14.037 -16.147 1.00 90.19 193 CYS A N 1
ATOM 1487 C CA . CYS A 1 193 ? 7.637 -13.982 -14.776 1.00 90.19 193 CYS A CA 1
ATOM 1488 C C . CYS A 1 193 ? 6.129 -13.740 -14.705 1.00 90.19 193 CYS A C 1
ATOM 1490 O O . CYS A 1 193 ? 5.590 -12.808 -15.296 1.00 90.19 193 CYS A O 1
ATOM 1492 N N . LYS A 1 194 ? 5.458 -14.591 -13.928 1.00 93.31 194 LYS A N 1
ATOM 1493 C CA . LYS A 1 194 ? 4.040 -14.492 -13.585 1.00 93.31 194 LYS A CA 1
ATOM 1494 C C . LYS A 1 194 ? 3.893 -14.546 -12.072 1.00 93.31 194 LYS A C 1
ATOM 1496 O O . LYS A 1 194 ? 4.772 -15.058 -11.376 1.00 93.31 194 LYS A O 1
ATOM 1501 N N . MET A 1 195 ? 2.731 -14.131 -11.572 1.00 93.38 195 MET A N 1
ATOM 1502 C CA . MET A 1 195 ? 2.394 -14.260 -10.149 1.00 93.38 195 MET A CA 1
ATOM 1503 C C . MET A 1 195 ? 2.482 -15.702 -9.632 1.00 93.38 195 MET A C 1
ATOM 1505 O O . MET A 1 195 ? 2.722 -15.908 -8.452 1.00 93.38 195 MET A O 1
ATOM 1509 N N . SER A 1 196 ? 2.317 -16.716 -10.484 1.00 92.38 196 SER A N 1
ATOM 1510 C CA . SER A 1 196 ? 2.444 -18.122 -10.081 1.00 92.38 196 SER A CA 1
ATOM 1511 C C . SER A 1 196 ? 3.888 -18.629 -10.025 1.00 92.38 196 SER A C 1
ATOM 1513 O O . SER A 1 196 ? 4.158 -19.608 -9.337 1.00 92.38 196 SER A O 1
ATOM 1515 N N . THR A 1 197 ? 4.816 -18.006 -10.759 1.00 91.00 197 THR A N 1
ATOM 1516 C CA . THR A 1 197 ? 6.187 -18.516 -10.929 1.00 91.00 197 THR A CA 1
ATOM 1517 C C . THR A 1 197 ? 7.234 -17.674 -10.219 1.00 91.00 197 THR A C 1
ATOM 1519 O O . THR A 1 197 ? 8.253 -18.212 -9.787 1.00 91.00 197 THR A O 1
ATOM 1522 N N . CYS A 1 198 ? 7.023 -16.361 -10.114 1.00 92.94 198 CYS A N 1
ATOM 1523 C CA . CYS A 1 198 ? 8.011 -15.415 -9.599 1.00 92.94 198 CYS A CA 1
ATOM 1524 C C . CYS A 1 198 ? 7.625 -14.753 -8.280 1.00 92.94 198 CYS A C 1
ATOM 1526 O O . CYS A 1 198 ? 8.472 -14.090 -7.693 1.00 92.94 198 CYS A O 1
ATOM 1528 N N . PHE A 1 199 ? 6.405 -14.969 -7.791 1.00 94.00 199 PHE A N 1
ATOM 1529 C CA . PHE A 1 199 ? 5.943 -14.449 -6.510 1.00 94.00 199 PHE A CA 1
ATOM 1530 C C . PHE A 1 199 ? 5.789 -15.582 -5.490 1.00 94.00 199 PHE A C 1
ATOM 1532 O O . PHE A 1 199 ? 5.267 -16.650 -5.809 1.00 94.00 199 PHE A O 1
ATOM 1539 N N . ASP A 1 200 ? 6.257 -15.354 -4.267 1.00 92.31 200 ASP A N 1
ATOM 1540 C CA . ASP A 1 200 ? 6.108 -16.274 -3.146 1.00 92.31 200 ASP A CA 1
ATOM 1541 C C . ASP A 1 200 ? 4.852 -15.947 -2.334 1.00 92.31 200 ASP A C 1
ATOM 1543 O O . ASP A 1 200 ? 4.831 -15.038 -1.498 1.00 92.31 200 ASP A O 1
ATOM 1547 N N . HIS A 1 201 ? 3.802 -16.732 -2.566 1.00 92.12 201 HIS A N 1
ATOM 1548 C CA . HIS A 1 201 ? 2.538 -16.612 -1.841 1.00 92.12 201 HIS A CA 1
ATOM 1549 C C . HIS A 1 201 ? 2.631 -17.097 -0.391 1.00 92.12 201 HIS A C 1
ATOM 1551 O O . HIS A 1 201 ? 1.787 -16.715 0.417 1.00 92.12 201 HIS A O 1
ATOM 1557 N N . SER A 1 202 ? 3.647 -17.885 -0.011 1.00 89.44 202 SER A N 1
ATOM 1558 C CA . SER A 1 202 ? 3.723 -18.429 1.353 1.00 89.44 202 SER A CA 1
ATOM 1559 C C . SER A 1 202 ? 3.965 -17.343 2.404 1.00 89.44 202 SER A C 1
ATOM 1561 O O . SER A 1 202 ? 3.565 -17.498 3.557 1.00 89.44 202 SER A O 1
ATOM 1563 N N . ARG A 1 203 ? 4.586 -16.222 2.013 1.00 90.12 203 ARG A N 1
ATOM 1564 C CA . ARG A 1 203 ? 4.772 -15.035 2.867 1.00 90.12 203 ARG A CA 1
ATOM 1565 C C . ARG A 1 203 ? 3.561 -14.102 2.886 1.00 90.12 203 ARG A C 1
ATOM 1567 O O . ARG A 1 203 ? 3.465 -13.249 3.762 1.00 90.12 203 ARG A O 1
ATOM 1574 N N . CYS A 1 204 ? 2.654 -14.266 1.930 1.00 92.94 204 CYS A N 1
ATOM 1575 C CA . CYS A 1 204 ? 1.554 -13.355 1.636 1.00 92.94 204 CYS A CA 1
ATOM 1576 C C . CYS A 1 204 ? 0.205 -14.051 1.817 1.00 92.94 204 CYS A C 1
ATOM 1578 O O . CYS A 1 204 ? -0.648 -14.027 0.931 1.00 92.94 204 CYS A O 1
ATOM 1580 N N . SER A 1 205 ? 0.014 -14.703 2.968 1.00 90.44 205 SER A N 1
ATOM 1581 C CA . SER A 1 205 ? -1.248 -15.381 3.267 1.00 90.44 205 SER A CA 1
ATOM 1582 C C . SER A 1 205 ? -2.410 -14.380 3.277 1.00 90.44 205 SER A C 1
ATOM 1584 O O . SER A 1 205 ? -2.242 -13.233 3.697 1.00 90.44 205 SER A O 1
ATOM 1586 N N . LEU A 1 206 ? -3.611 -14.822 2.899 1.00 86.50 206 LEU A N 1
ATOM 1587 C CA . LEU A 1 206 ? -4.816 -13.979 2.923 1.00 86.50 206 LEU A CA 1
ATOM 1588 C C . LEU A 1 206 ? -5.106 -13.397 4.319 1.00 86.50 206 LEU A C 1
ATOM 1590 O O . LEU A 1 206 ? -5.606 -12.286 4.443 1.00 86.50 206 LEU A O 1
ATOM 1594 N N . THR A 1 207 ? -4.745 -14.127 5.377 1.00 89.62 207 THR A N 1
ATOM 1595 C CA . THR A 1 207 ? -4.936 -13.708 6.776 1.00 89.62 207 THR A CA 1
ATOM 1596 C C . THR A 1 207 ? -3.829 -12.798 7.312 1.00 89.62 207 THR A C 1
ATOM 1598 O O . THR A 1 207 ? -3.976 -12.255 8.399 1.00 89.62 207 THR A O 1
ATOM 1601 N N . SER A 1 208 ? -2.708 -12.636 6.596 1.00 89.88 208 SER A N 1
ATOM 1602 C CA . SER A 1 208 ? -1.539 -11.879 7.082 1.00 89.88 208 SER A CA 1
ATOM 1603 C C . SER A 1 208 ? -1.790 -10.375 7.211 1.00 89.88 208 SER A C 1
ATOM 1605 O O . SER A 1 208 ? -1.039 -9.695 7.904 1.00 89.88 208 SER A O 1
ATOM 1607 N N . GLY A 1 209 ? -2.812 -9.851 6.526 1.00 89.62 209 GLY A N 1
ATOM 1608 C CA . GLY A 1 209 ? -3.032 -8.412 6.387 1.00 89.62 209 GLY A CA 1
ATOM 1609 C C . GLY A 1 209 ? -2.055 -7.731 5.422 1.00 89.62 209 GLY A C 1
ATOM 1610 O O . GLY A 1 209 ? -1.942 -6.514 5.458 1.00 89.62 209 GLY A O 1
ATOM 1611 N N . PHE A 1 210 ? -1.351 -8.497 4.577 1.00 93.81 210 PHE A N 1
ATOM 1612 C CA . PHE A 1 210 ? -0.439 -8.008 3.533 1.00 93.81 210 PHE A CA 1
ATOM 1613 C C . PHE A 1 210 ? 0.598 -6.973 4.028 1.00 93.81 210 PHE A C 1
ATOM 1615 O O . PHE A 1 210 ? 0.642 -5.849 3.536 1.00 93.81 210 PHE A O 1
ATOM 1622 N N . PRO A 1 211 ? 1.439 -7.320 5.018 1.00 95.19 211 PRO A N 1
ATOM 1623 C CA . PRO A 1 211 ? 2.430 -6.395 5.556 1.00 95.19 211 PRO A CA 1
ATOM 1624 C C . PRO A 1 211 ? 3.511 -6.048 4.519 1.00 95.19 211 PRO A C 1
ATOM 1626 O O . PRO A 1 211 ? 4.077 -6.929 3.869 1.00 95.19 211 PRO A O 1
ATOM 1629 N N . VAL A 1 212 ? 3.842 -4.768 4.404 1.00 96.12 212 VAL A N 1
ATOM 1630 C CA . VAL A 1 212 ? 4.792 -4.192 3.447 1.00 96.12 212 VAL A CA 1
ATOM 1631 C C . VAL A 1 212 ? 5.976 -3.613 4.205 1.00 96.12 212 VAL A C 1
ATOM 1633 O O . VAL A 1 212 ? 5.793 -2.811 5.117 1.00 96.12 212 VAL A O 1
ATOM 1636 N N . TYR A 1 213 ? 7.194 -3.980 3.819 1.00 96.25 213 TYR A N 1
ATOM 1637 C CA . TYR A 1 213 ? 8.411 -3.362 4.340 1.00 96.25 213 TYR A CA 1
ATOM 1638 C C . TYR A 1 213 ? 8.978 -2.379 3.321 1.00 96.25 213 TYR A C 1
ATOM 1640 O O . TYR A 1 213 ? 9.210 -2.749 2.172 1.00 96.25 213 TYR A O 1
ATOM 1648 N N . LEU A 1 214 ? 9.224 -1.140 3.737 1.00 95.81 214 LEU A N 1
ATOM 1649 C CA . LEU A 1 214 ? 9.862 -0.122 2.906 1.00 95.81 214 LEU A CA 1
ATOM 1650 C C . LEU A 1 214 ? 11.354 -0.051 3.240 1.00 95.81 214 LEU A C 1
ATOM 1652 O O . LEU A 1 214 ? 11.716 0.207 4.387 1.00 95.81 214 LEU A O 1
ATOM 1656 N N . TYR A 1 215 ? 12.212 -0.233 2.237 1.00 95.12 215 TYR A N 1
ATOM 1657 C CA . TYR A 1 215 ? 13.627 0.095 2.376 1.00 95.12 215 TYR A CA 1
ATOM 1658 C C . TYR A 1 215 ? 13.794 1.605 2.510 1.00 95.12 215 TYR A C 1
ATOM 1660 O O . TYR A 1 215 ? 13.262 2.363 1.697 1.00 95.12 215 TYR A O 1
ATOM 1668 N N . ASP A 1 216 ? 14.543 2.047 3.520 1.00 92.12 216 ASP A N 1
ATOM 1669 C CA . ASP A 1 216 ? 14.828 3.467 3.678 1.00 92.12 216 ASP A CA 1
ATOM 1670 C C . ASP A 1 216 ? 15.754 3.927 2.536 1.00 92.12 216 ASP A C 1
ATOM 1672 O O . ASP A 1 216 ? 16.888 3.433 2.451 1.00 92.12 216 ASP A O 1
ATOM 1676 N N . PRO A 1 217 ? 15.311 4.843 1.650 1.00 88.25 217 PRO A N 1
ATOM 1677 C CA . PRO A 1 217 ? 16.127 5.318 0.537 1.00 88.25 217 PRO A CA 1
ATOM 1678 C C . PRO A 1 217 ? 17.397 6.044 0.995 1.00 88.25 217 PRO A C 1
ATOM 1680 O O . PRO A 1 217 ? 18.363 6.079 0.238 1.00 88.25 217 PRO A O 1
ATOM 1683 N N . ASP A 1 218 ? 17.426 6.587 2.217 1.00 87.44 218 ASP A N 1
ATOM 1684 C CA . ASP A 1 218 ? 18.585 7.331 2.724 1.00 87.44 218 ASP A CA 1
ATOM 1685 C C . ASP A 1 218 ? 19.664 6.395 3.298 1.00 87.44 218 ASP A C 1
ATOM 1687 O O . ASP A 1 218 ? 20.851 6.709 3.258 1.00 87.44 218 ASP A O 1
ATOM 1691 N N . VAL A 1 219 ? 19.272 5.206 3.776 1.00 88.69 219 VAL A N 1
ATOM 1692 C CA . VAL A 1 219 ? 20.197 4.184 4.307 1.00 88.69 219 VAL A CA 1
ATOM 1693 C C . VAL A 1 219 ? 20.600 3.174 3.231 1.00 88.69 219 VAL A C 1
ATOM 1695 O O . VAL A 1 219 ? 21.746 2.736 3.170 1.00 88.69 219 VAL A O 1
ATOM 1698 N N . SER A 1 220 ? 19.652 2.788 2.379 1.00 87.56 220 SER A N 1
ATOM 1699 C CA . SER A 1 220 ? 19.784 1.699 1.405 1.00 87.56 220 SER A CA 1
ATOM 1700 C C . SER A 1 220 ? 19.523 2.171 -0.026 1.00 87.56 220 SER A C 1
ATOM 1702 O O . SER A 1 220 ? 18.741 1.578 -0.766 1.00 87.56 220 SER A O 1
ATOM 1704 N N . SER A 1 221 ? 20.198 3.252 -0.426 1.00 87.12 221 SER A N 1
ATOM 1705 C CA . SER A 1 221 ? 20.117 3.765 -1.796 1.00 87.12 221 SER A CA 1
ATOM 1706 C C . SER A 1 221 ? 20.695 2.765 -2.802 1.00 87.12 221 SER A C 1
ATOM 1708 O O . SER A 1 221 ? 21.865 2.378 -2.735 1.00 87.12 221 SER A O 1
ATOM 1710 N N . VAL A 1 222 ? 19.871 2.385 -3.777 1.00 89.56 222 VAL A N 1
ATOM 1711 C CA . VAL A 1 222 ? 20.249 1.515 -4.903 1.00 89.56 222 VAL A CA 1
ATOM 1712 C C . VAL A 1 222 ? 20.727 2.304 -6.124 1.00 89.56 222 VAL A C 1
ATOM 1714 O O . VAL A 1 222 ? 21.049 1.720 -7.156 1.00 89.56 222 VAL A O 1
ATOM 1717 N N . VAL A 1 223 ? 20.799 3.628 -6.012 1.00 87.44 223 VAL A N 1
ATOM 1718 C CA . VAL A 1 223 ? 21.186 4.527 -7.099 1.00 87.44 223 VAL A CA 1
ATOM 1719 C C . VAL A 1 223 ? 22.724 4.601 -7.216 1.00 87.44 223 VAL A C 1
ATOM 1721 O O . VAL A 1 223 ? 23.476 4.415 -6.244 1.00 87.44 223 VAL A O 1
ATOM 1724 N N . SER A 1 224 ? 23.214 4.797 -8.440 1.00 84.75 224 SER A N 1
ATOM 1725 C CA . SER A 1 224 ? 24.620 5.031 -8.788 1.00 84.75 224 SER A CA 1
ATOM 1726 C C . SER A 1 224 ? 25.158 6.322 -8.153 1.00 84.75 224 SER A C 1
ATOM 1728 O O . SER A 1 224 ? 24.409 7.249 -7.872 1.00 84.75 224 SER A O 1
ATOM 1730 N N . GLY A 1 225 ? 26.470 6.387 -7.896 1.00 78.94 225 GLY A N 1
ATOM 1731 C CA . GLY A 1 225 ? 27.090 7.574 -7.288 1.00 78.94 225 GLY A CA 1
ATOM 1732 C C . GLY A 1 225 ? 26.944 8.818 -8.172 1.00 78.94 225 GLY A C 1
ATOM 1733 O O . GLY A 1 225 ? 27.142 8.726 -9.381 1.00 78.94 225 GLY A O 1
ATOM 1734 N N . GLY A 1 226 ? 26.601 9.960 -7.566 1.00 76.38 226 GLY A N 1
ATOM 1735 C CA . GLY A 1 226 ? 26.338 11.230 -8.260 1.00 76.38 226 GLY A CA 1
ATOM 1736 C C . GLY A 1 226 ? 24.877 11.449 -8.671 1.00 76.38 226 GLY A C 1
ATOM 1737 O O . GLY A 1 226 ? 24.557 12.499 -9.228 1.00 76.38 226 GLY A O 1
ATOM 1738 N N . PHE A 1 227 ? 23.998 10.489 -8.383 1.00 80.38 227 PHE A N 1
ATOM 1739 C CA . PHE A 1 227 ? 22.554 10.604 -8.551 1.00 80.38 227 PHE A CA 1
ATOM 1740 C C . PHE A 1 227 ? 21.860 10.426 -7.198 1.00 80.38 227 PHE A C 1
ATOM 1742 O O . PHE A 1 227 ? 22.266 9.579 -6.399 1.00 80.38 227 PHE A O 1
ATOM 1749 N N . ASP A 1 228 ? 20.787 11.177 -6.967 1.00 82.94 228 ASP A N 1
ATOM 1750 C CA . ASP A 1 228 ? 19.891 10.971 -5.829 1.00 82.94 228 ASP A CA 1
ATOM 1751 C C . ASP A 1 228 ? 18.429 11.000 -6.284 1.00 82.94 228 ASP A C 1
ATOM 1753 O O . ASP A 1 228 ? 18.075 11.591 -7.305 1.00 82.94 228 ASP A O 1
ATOM 1757 N N . ILE A 1 229 ? 17.579 10.312 -5.531 1.00 83.38 229 ILE A N 1
ATOM 1758 C CA . ILE A 1 229 ? 16.138 10.272 -5.778 1.00 83.38 229 ILE A CA 1
ATOM 1759 C C . ILE A 1 229 ? 15.546 11.625 -5.375 1.00 83.38 229 ILE A C 1
ATOM 1761 O O . ILE A 1 229 ? 15.877 12.125 -4.299 1.00 83.38 229 ILE A O 1
ATOM 1765 N N . ASP A 1 230 ? 14.630 12.173 -6.184 1.00 82.25 230 ASP A N 1
ATOM 1766 C CA . ASP A 1 230 ? 13.938 13.435 -5.878 1.00 82.25 230 ASP A CA 1
ATOM 1767 C C . ASP A 1 230 ? 13.445 13.469 -4.416 1.00 82.25 230 ASP A C 1
ATOM 1769 O O . ASP A 1 230 ? 12.686 12.604 -3.961 1.00 82.25 230 ASP A O 1
ATOM 1773 N N . GLY A 1 231 ? 13.871 14.487 -3.661 1.00 82.50 231 GLY A N 1
ATOM 1774 C CA . GLY A 1 231 ? 13.530 14.642 -2.245 1.00 82.50 231 GLY A CA 1
ATOM 1775 C C . GLY A 1 231 ? 12.022 14.762 -2.014 1.00 82.50 231 GLY A C 1
ATOM 1776 O O . GLY A 1 231 ? 11.502 14.298 -0.993 1.00 82.50 231 GLY A O 1
ATOM 1777 N N . PHE A 1 232 ? 11.295 15.303 -2.994 1.00 81.81 232 PHE A N 1
ATOM 1778 C CA . PHE A 1 232 ? 9.839 15.304 -2.963 1.00 81.81 232 PHE A CA 1
ATOM 1779 C C . PHE A 1 232 ? 9.267 13.885 -3.022 1.00 81.81 232 PHE A C 1
ATOM 1781 O O . PHE A 1 232 ? 8.353 13.563 -2.263 1.00 81.81 232 PHE A O 1
ATOM 1788 N N . LEU A 1 233 ? 9.813 13.020 -3.880 1.00 83.44 233 LEU A N 1
ATOM 1789 C CA . LEU A 1 233 ? 9.366 11.638 -4.017 1.00 83.44 233 LEU A CA 1
ATOM 1790 C C . LEU A 1 233 ? 9.652 10.841 -2.741 1.00 83.44 233 LEU A C 1
ATOM 1792 O O . LEU A 1 233 ? 8.763 10.155 -2.233 1.00 83.44 233 LEU A O 1
ATOM 1796 N N . LYS A 1 234 ? 10.858 10.995 -2.175 1.00 87.25 234 LYS A N 1
ATOM 1797 C CA . LYS A 1 234 ? 11.217 10.401 -0.877 1.00 87.25 234 LYS A CA 1
ATOM 1798 C C . LYS A 1 234 ? 10.212 10.803 0.203 1.00 87.25 234 LYS A C 1
ATOM 1800 O O . LYS A 1 234 ? 9.674 9.939 0.893 1.00 87.25 234 LYS A O 1
ATOM 1805 N N . THR A 1 235 ? 9.925 12.100 0.317 1.00 86.75 235 THR A N 1
ATOM 1806 C CA . THR A 1 235 ? 9.001 12.641 1.326 1.00 86.75 235 THR A CA 1
ATOM 1807 C C . THR A 1 235 ? 7.575 12.145 1.105 1.00 86.75 235 THR A C 1
ATOM 1809 O O . THR A 1 235 ? 6.952 11.645 2.037 1.00 86.75 235 THR A O 1
ATOM 1812 N N . THR A 1 236 ? 7.081 12.203 -0.132 1.00 86.50 236 THR A N 1
ATOM 1813 C CA . THR A 1 236 ? 5.716 11.798 -0.497 1.00 86.50 236 THR A CA 1
ATOM 1814 C C . THR A 1 236 ? 5.474 10.322 -0.211 1.00 86.50 236 THR A C 1
ATOM 1816 O O . THR A 1 236 ? 4.467 9.974 0.404 1.00 86.50 236 THR A O 1
ATOM 1819 N N . ILE A 1 237 ? 6.410 9.445 -0.585 1.00 88.25 237 ILE A N 1
ATOM 1820 C CA . ILE A 1 237 ? 6.289 8.003 -0.342 1.00 88.25 237 ILE A CA 1
ATOM 1821 C C . ILE A 1 237 ? 6.418 7.683 1.148 1.00 88.25 237 ILE A C 1
ATOM 1823 O O . ILE A 1 237 ? 5.593 6.931 1.669 1.00 88.25 237 ILE A O 1
ATOM 1827 N N . LYS A 1 238 ? 7.386 8.283 1.858 1.00 88.56 238 LYS A N 1
ATOM 1828 C CA . LYS A 1 238 ? 7.536 8.098 3.312 1.00 88.56 238 LYS A CA 1
ATOM 1829 C C . LYS A 1 238 ? 6.283 8.547 4.068 1.00 88.56 238 LYS A C 1
ATOM 1831 O O . LYS A 1 238 ? 5.825 7.827 4.949 1.00 88.56 238 LYS A O 1
ATOM 1836 N N . GLN A 1 239 ? 5.697 9.689 3.707 1.00 88.19 239 GLN A N 1
ATOM 1837 C CA . GLN A 1 239 ? 4.473 10.190 4.337 1.00 88.19 239 GLN A CA 1
ATOM 1838 C C . GLN A 1 239 ? 3.258 9.324 3.986 1.00 88.19 239 GLN A C 1
ATOM 1840 O O . GLN A 1 239 ? 2.545 8.888 4.883 1.00 88.19 239 GLN A O 1
ATOM 1845 N N . THR A 1 240 ? 3.051 9.003 2.707 1.00 86.31 240 THR A N 1
ATOM 1846 C CA . THR A 1 240 ? 1.879 8.229 2.256 1.00 86.31 240 THR A CA 1
ATOM 1847 C C . THR A 1 240 ? 1.878 6.808 2.819 1.00 86.31 240 THR A C 1
ATOM 1849 O O . THR A 1 240 ? 0.844 6.319 3.272 1.00 86.31 240 THR A O 1
ATOM 1852 N N . LEU A 1 241 ? 3.036 6.140 2.835 1.00 88.38 241 LEU A N 1
ATOM 1853 C CA . LEU A 1 241 ? 3.160 4.806 3.426 1.00 88.38 241 LEU A CA 1
ATOM 1854 C C . LEU A 1 241 ? 3.196 4.851 4.955 1.00 88.38 241 LEU A C 1
ATOM 1856 O O . LEU A 1 241 ? 2.728 3.908 5.583 1.00 88.38 24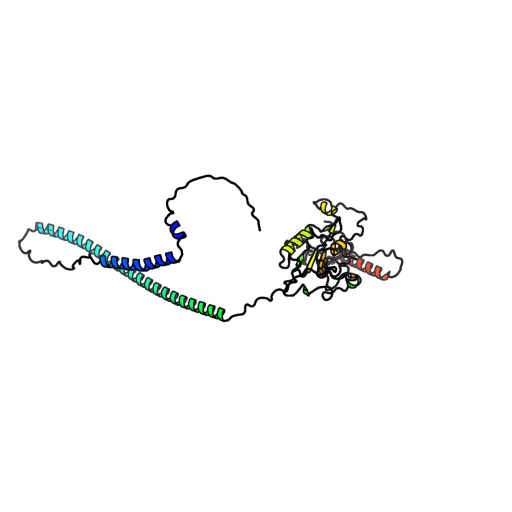1 LEU A O 1
ATOM 1860 N N . GLY A 1 242 ? 3.694 5.935 5.557 1.00 86.94 242 GLY A N 1
ATOM 1861 C CA . GLY A 1 242 ? 3.772 6.097 7.011 1.00 86.94 242 GLY A CA 1
ATOM 1862 C C . GLY A 1 242 ? 2.415 6.028 7.718 1.00 86.94 242 GLY A C 1
ATOM 1863 O O . GLY A 1 242 ? 2.341 5.532 8.838 1.00 86.94 242 GLY A O 1
ATOM 1864 N N . TYR A 1 243 ? 1.337 6.459 7.056 1.00 85.69 243 TYR A N 1
ATOM 1865 C CA . TYR A 1 243 ? -0.035 6.342 7.570 1.00 85.69 243 TYR A CA 1
ATOM 1866 C C . TYR A 1 243 ? -0.744 5.042 7.157 1.00 85.69 243 TYR A C 1
ATOM 1868 O O . TYR A 1 243 ? -1.882 4.803 7.563 1.00 85.69 243 TYR A O 1
ATOM 1876 N N . ASN A 1 244 ? -0.114 4.201 6.335 1.00 90.12 244 ASN A N 1
ATOM 1877 C CA . ASN A 1 244 ? -0.746 3.005 5.798 1.00 90.12 244 ASN A CA 1
ATOM 1878 C C . ASN A 1 244 ? -0.677 1.842 6.803 1.00 90.12 244 ASN A C 1
ATOM 1880 O O . ASN A 1 244 ? 0.401 1.460 7.253 1.00 90.12 244 ASN A O 1
ATOM 1884 N N . ALA A 1 245 ? -1.826 1.231 7.106 1.00 91.31 245 ALA A N 1
ATOM 1885 C CA . ALA A 1 245 ? -1.929 0.117 8.054 1.00 91.31 245 ALA A CA 1
ATOM 1886 C C . ALA A 1 245 ? -1.144 -1.142 7.632 1.00 91.31 245 ALA A C 1
ATOM 1888 O O . ALA A 1 245 ? -0.852 -1.994 8.470 1.00 91.31 245 ALA A O 1
ATOM 1889 N N . HIS A 1 246 ? -0.798 -1.264 6.349 1.00 93.56 246 HIS A N 1
ATOM 1890 C CA . HIS A 1 246 ? 0.001 -2.366 5.829 1.00 93.56 246 HIS A CA 1
ATOM 1891 C C . HIS A 1 246 ? 1.506 -2.171 6.059 1.00 93.56 246 HIS A C 1
ATOM 1893 O O . HIS A 1 246 ? 2.252 -3.138 5.935 1.00 93.56 246 HIS A O 1
ATOM 1899 N N . LEU A 1 247 ? 1.993 -0.971 6.398 1.00 95.31 247 LEU A N 1
ATOM 1900 C CA . LEU A 1 247 ? 3.424 -0.749 6.611 1.00 95.31 247 LEU A CA 1
ATOM 1901 C C . LEU A 1 247 ? 3.913 -1.476 7.876 1.00 95.31 247 LEU A C 1
ATOM 1903 O O . LEU A 1 247 ? 3.328 -1.364 8.952 1.00 95.31 247 LEU A O 1
ATOM 1907 N N . THR A 1 248 ? 5.028 -2.198 7.765 1.00 94.38 248 THR A N 1
ATOM 1908 C CA . THR A 1 248 ? 5.688 -2.855 8.895 1.00 94.38 248 THR A CA 1
ATOM 1909 C C . THR A 1 248 ? 7.161 -2.480 8.982 1.00 94.38 248 THR A C 1
ATOM 1911 O O . THR A 1 248 ? 7.870 -2.427 7.980 1.00 94.38 248 THR A O 1
ATOM 1914 N N . SER A 1 249 ? 7.646 -2.262 10.205 1.00 93.75 249 SER A N 1
ATOM 1915 C CA . SER A 1 249 ? 9.075 -2.069 10.480 1.00 93.75 249 SER A CA 1
ATOM 1916 C C . SER A 1 249 ? 9.836 -3.391 10.620 1.00 93.75 249 SER A C 1
ATOM 1918 O O . SER A 1 249 ? 11.064 -3.388 10.608 1.00 93.75 249 SER A O 1
ATOM 1920 N N . ASP A 1 250 ? 9.133 -4.521 10.774 1.00 94.62 250 ASP A N 1
ATOM 1921 C CA . ASP A 1 250 ? 9.750 -5.837 10.951 1.00 94.62 250 ASP A CA 1
ATOM 1922 C C . ASP A 1 250 ? 9.859 -6.578 9.601 1.00 94.62 250 ASP A C 1
ATOM 1924 O O . ASP A 1 250 ? 8.847 -7.065 9.079 1.00 94.62 250 ASP A O 1
ATOM 1928 N N . PRO A 1 251 ? 11.072 -6.740 9.038 1.00 94.31 251 PRO A N 1
ATOM 1929 C CA . PRO A 1 251 ? 11.269 -7.390 7.742 1.00 94.31 251 PRO A CA 1
ATOM 1930 C C . PRO A 1 251 ? 10.928 -8.887 7.763 1.00 94.31 251 PRO A C 1
ATOM 1932 O O . PRO A 1 251 ? 10.700 -9.488 6.713 1.00 94.31 251 PRO A O 1
ATOM 1935 N N . LYS A 1 252 ? 10.871 -9.529 8.939 1.00 94.19 252 LYS A N 1
ATOM 1936 C CA . LYS A 1 252 ? 10.488 -10.947 9.038 1.00 94.19 252 LYS A CA 1
ATOM 1937 C C . LYS A 1 252 ? 9.018 -11.142 8.696 1.00 94.19 252 LYS A C 1
ATOM 1939 O O . LYS A 1 252 ? 8.681 -12.097 7.999 1.00 94.19 252 LYS A O 1
ATOM 1944 N N . LYS A 1 253 ? 8.179 -10.205 9.146 1.00 93.88 253 LYS A N 1
ATOM 1945 C CA . LYS A 1 253 ? 6.726 -10.242 8.968 1.00 93.88 253 LYS A CA 1
ATOM 1946 C C . LYS A 1 253 ? 6.292 -9.837 7.569 1.00 93.88 253 LYS A C 1
ATOM 1948 O O . LYS A 1 253 ? 5.210 -10.226 7.152 1.00 93.88 253 LYS A O 1
ATOM 1953 N N . ALA A 1 254 ? 7.127 -9.085 6.858 1.00 95.56 254 ALA A N 1
ATOM 1954 C CA . ALA A 1 254 ? 6.815 -8.532 5.552 1.00 95.56 254 ALA A CA 1
ATOM 1955 C C . ALA A 1 254 ? 6.483 -9.610 4.505 1.00 95.56 254 ALA A C 1
ATOM 1957 O O . ALA A 1 254 ? 7.227 -10.583 4.310 1.00 95.56 254 ALA A O 1
ATOM 1958 N N . CYS A 1 255 ? 5.368 -9.389 3.816 1.00 95.31 255 CYS A N 1
ATOM 1959 C CA . CYS A 1 255 ? 4.929 -10.123 2.640 1.00 95.31 255 CYS A CA 1
ATOM 1960 C C . CYS A 1 255 ? 5.661 -9.605 1.395 1.00 95.31 255 CYS A C 1
ATOM 1962 O O . CYS A 1 255 ? 6.223 -10.411 0.651 1.00 95.31 255 CYS A O 1
ATOM 1964 N N . VAL A 1 256 ? 5.719 -8.280 1.211 1.00 96.44 256 VAL A N 1
ATOM 1965 C CA . VAL A 1 256 ? 6.435 -7.624 0.104 1.00 96.44 256 VAL A CA 1
ATOM 1966 C C . VAL A 1 256 ? 7.402 -6.551 0.594 1.00 96.44 256 VAL A C 1
ATOM 1968 O O . VAL A 1 256 ? 7.214 -5.960 1.659 1.00 96.44 256 VAL A O 1
ATOM 1971 N N . PHE A 1 257 ? 8.431 -6.298 -0.212 1.00 97.06 257 PHE A N 1
ATOM 1972 C CA . PHE A 1 257 ? 9.490 -5.335 0.072 1.00 97.06 257 PHE A CA 1
ATOM 1973 C C . PHE A 1 257 ? 9.514 -4.247 -0.997 1.00 97.06 257 PHE A C 1
ATOM 1975 O O . PHE A 1 257 ? 9.702 -4.538 -2.177 1.00 97.06 257 PHE A O 1
ATOM 1982 N N . PHE A 1 258 ? 9.332 -2.996 -0.599 1.00 96.38 258 PHE A N 1
ATOM 1983 C CA . PHE A 1 258 ? 9.328 -1.850 -1.500 1.00 96.38 258 PHE A CA 1
ATOM 1984 C C . PHE A 1 258 ? 10.711 -1.219 -1.559 1.00 96.38 258 PHE A C 1
ATOM 1986 O O . PHE A 1 258 ? 11.276 -0.844 -0.531 1.00 96.38 258 PHE A O 1
ATOM 1993 N N . VAL A 1 259 ? 11.236 -1.085 -2.775 1.00 95.31 259 VAL A N 1
ATOM 1994 C CA . VAL A 1 259 ? 12.504 -0.414 -3.061 1.00 95.31 259 VAL A CA 1
ATOM 1995 C C . VAL A 1 259 ? 12.201 0.799 -3.924 1.00 95.31 259 VAL A C 1
ATOM 1997 O O . VAL A 1 259 ? 11.697 0.661 -5.039 1.00 95.31 259 VAL A O 1
ATOM 2000 N N . LEU A 1 260 ? 12.510 1.988 -3.416 1.00 92.12 260 LEU A N 1
ATOM 2001 C CA . LEU A 1 260 ? 12.386 3.212 -4.194 1.00 92.12 260 LEU A CA 1
ATOM 2002 C C . LEU A 1 260 ? 13.605 3.358 -5.112 1.00 92.12 260 LEU A C 1
ATOM 2004 O O . LEU A 1 260 ? 14.737 3.403 -4.636 1.00 92.12 260 LEU A O 1
ATOM 2008 N N . VAL A 1 261 ? 13.357 3.420 -6.419 1.00 87.44 261 VAL A N 1
ATOM 2009 C CA . VAL A 1 261 ? 14.368 3.689 -7.456 1.00 87.44 261 VAL A CA 1
ATOM 2010 C C . VAL A 1 261 ? 14.167 5.099 -8.009 1.00 87.44 261 VAL A C 1
ATOM 2012 O O . VAL A 1 261 ? 15.117 5.871 -8.014 1.00 87.44 261 VAL 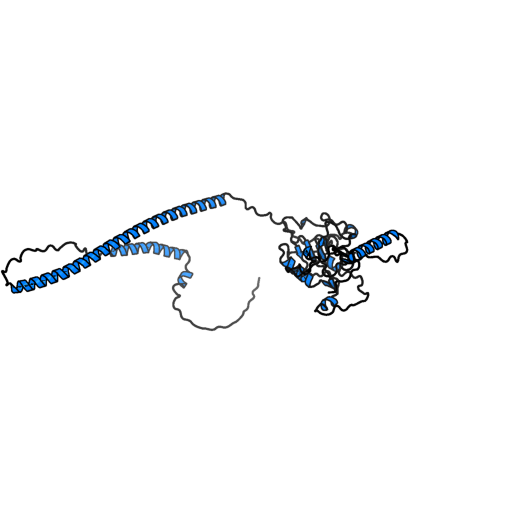A O 1
ATOM 2015 N N . GLY A 1 262 ? 12.915 5.442 -8.345 1.00 74.50 262 GLY A N 1
ATOM 2016 C CA . GLY A 1 262 ? 12.445 6.794 -8.681 1.00 74.50 262 GLY A CA 1
ATOM 2017 C C . GLY A 1 262 ? 13.134 7.501 -9.857 1.00 74.50 262 GLY A C 1
ATOM 2018 O O . GLY A 1 262 ? 14.107 7.018 -10.434 1.00 74.50 262 GLY A O 1
ATOM 2019 N N . GLU A 1 263 ? 12.638 8.701 -10.175 1.00 75.19 263 GLU A N 1
ATOM 2020 C CA . GLU A 1 263 ? 13.338 9.657 -11.040 1.00 75.19 263 GLU A CA 1
ATOM 2021 C C . GLU A 1 263 ? 14.582 10.173 -10.295 1.00 75.19 263 GLU A C 1
ATOM 2023 O O . GLU A 1 263 ? 14.509 11.053 -9.433 1.00 75.19 263 GLU A O 1
ATOM 2028 N N . ALA A 1 264 ? 15.724 9.540 -10.562 1.00 71.06 264 ALA A N 1
ATOM 2029 C CA . ALA A 1 264 ? 17.003 9.912 -9.979 1.00 71.06 264 ALA A CA 1
ATOM 2030 C C . ALA A 1 264 ? 17.634 11.053 -10.787 1.00 71.06 264 ALA A C 1
ATOM 2032 O O . ALA A 1 264 ? 17.927 10.895 -11.975 1.00 71.06 264 ALA A O 1
ATOM 2033 N N . LEU A 1 265 ? 17.858 12.192 -10.135 1.00 69.75 265 LEU A N 1
ATOM 2034 C CA . LEU A 1 265 ? 18.461 13.374 -10.745 1.00 69.75 265 LEU A CA 1
ATOM 2035 C C . LEU A 1 265 ? 19.959 13.429 -10.417 1.00 69.75 265 LEU A C 1
ATOM 2037 O O . LEU A 1 265 ? 20.362 13.006 -9.328 1.00 69.75 265 LEU A O 1
ATOM 2041 N N . PRO A 1 266 ? 20.802 13.960 -11.320 1.00 69.62 266 PRO A N 1
ATOM 2042 C CA . PRO A 1 266 ? 22.178 14.288 -10.981 1.00 69.62 266 PRO A CA 1
ATOM 2043 C C . PRO A 1 266 ? 22.202 15.236 -9.777 1.00 69.62 266 PRO A C 1
ATOM 2045 O O . PRO A 1 266 ? 21.482 16.236 -9.743 1.00 69.62 266 PRO A O 1
ATOM 2048 N N . GLU A 1 267 ? 23.065 14.966 -8.802 1.00 63.41 267 GLU A N 1
ATOM 2049 C CA . GLU A 1 267 ? 23.166 15.732 -7.549 1.00 63.41 267 GLU A CA 1
ATOM 2050 C C . GLU A 1 267 ? 23.380 17.245 -7.795 1.00 63.41 267 GLU A C 1
ATOM 2052 O O . GLU A 1 267 ? 22.892 18.102 -7.055 1.00 63.41 267 GLU A O 1
ATOM 2057 N N . GLN A 1 268 ? 24.036 17.581 -8.911 1.00 58.72 268 GLN A N 1
ATOM 2058 C CA . GLN A 1 268 ? 24.289 18.949 -9.375 1.00 58.72 268 GLN A CA 1
ATOM 2059 C C . GLN A 1 268 ? 23.016 19.699 -9.807 1.00 58.72 268 GLN A C 1
ATOM 2061 O O . GLN A 1 268 ? 22.924 20.911 -9.610 1.00 58.72 268 GLN A O 1
ATOM 2066 N N . GLU A 1 269 ? 22.029 19.004 -10.379 1.00 61.50 269 GLU A N 1
ATOM 2067 C CA . GLU A 1 269 ? 20.738 19.593 -10.762 1.00 61.50 269 GLU A CA 1
ATOM 2068 C C . GLU A 1 269 ? 19.837 19.789 -9.535 1.00 61.50 269 GLU A C 1
ATOM 2070 O O . GLU A 1 269 ? 19.109 20.778 -9.447 1.00 61.50 269 GLU A O 1
ATOM 2075 N N . MET A 1 270 ? 19.951 18.917 -8.527 1.00 56.78 270 MET A N 1
ATOM 2076 C CA . MET A 1 270 ? 19.211 19.049 -7.269 1.00 56.78 270 MET A CA 1
ATOM 2077 C C . MET A 1 270 ? 19.592 20.318 -6.491 1.00 56.78 270 MET A C 1
ATOM 2079 O O . MET A 1 270 ? 18.709 20.993 -5.962 1.00 56.78 270 MET A O 1
ATOM 2083 N N . MET A 1 271 ? 20.876 20.706 -6.483 1.00 53.62 271 MET A N 1
ATOM 2084 C CA . MET A 1 271 ? 21.322 21.963 -5.856 1.00 53.62 271 MET A CA 1
ATOM 2085 C C . MET A 1 271 ? 20.812 23.221 -6.583 1.00 53.62 271 MET A C 1
ATOM 2087 O O . MET A 1 271 ? 20.674 24.275 -5.962 1.00 53.62 271 MET A O 1
ATOM 2091 N N . ARG A 1 272 ? 20.489 23.126 -7.882 1.00 54.62 272 ARG A N 1
ATOM 2092 C CA . ARG A 1 272 ? 19.964 24.246 -8.688 1.00 54.62 272 ARG A CA 1
ATOM 2093 C C . ARG A 1 272 ? 18.462 24.484 -8.520 1.00 54.62 272 ARG A C 1
ATOM 2095 O O . ARG A 1 272 ? 17.979 25.545 -8.898 1.00 54.62 272 ARG A O 1
ATOM 2102 N N . ASN A 1 273 ? 17.729 23.574 -7.875 1.00 47.03 273 ASN A N 1
ATOM 2103 C CA . ASN A 1 273 ? 16.288 23.720 -7.629 1.00 47.03 273 ASN A CA 1
ATOM 2104 C C . ASN A 1 273 ? 15.930 24.763 -6.540 1.00 47.03 273 ASN A C 1
ATOM 2106 O O . ASN A 1 273 ? 14.768 24.879 -6.148 1.00 47.03 273 ASN A O 1
ATOM 2110 N N . SER A 1 274 ? 16.886 25.593 -6.095 1.00 46.69 274 SER A N 1
ATOM 2111 C CA . SER A 1 274 ? 16.588 26.865 -5.422 1.00 46.69 274 SER A CA 1
ATOM 2112 C C . SER A 1 274 ? 16.133 27.921 -6.439 1.00 46.69 274 SER A C 1
ATOM 2114 O O . SER A 1 274 ? 16.868 28.835 -6.783 1.00 46.69 274 SER A O 1
ATOM 2116 N N . ARG A 1 275 ? 14.886 27.786 -6.901 1.00 43.16 275 ARG A N 1
ATOM 2117 C CA . ARG A 1 275 ? 14.002 28.829 -7.464 1.00 43.16 275 ARG A CA 1
ATOM 2118 C C . ARG A 1 275 ? 14.444 29.713 -8.649 1.00 43.16 275 ARG A C 1
ATOM 2120 O O . ARG A 1 275 ? 13.581 30.427 -9.137 1.00 43.16 275 ARG A O 1
ATOM 2127 N N . TYR A 1 276 ? 15.675 29.677 -9.154 1.00 38.81 276 TYR A N 1
ATOM 2128 C CA . TYR A 1 276 ? 16.080 30.436 -10.348 1.00 38.81 276 TYR A CA 1
ATOM 2129 C C . TYR A 1 276 ? 17.236 29.738 -11.078 1.00 38.81 276 TYR A C 1
ATOM 2131 O O . TYR A 1 276 ? 18.343 29.670 -10.550 1.00 38.81 276 TYR A O 1
ATOM 2139 N N . GLY A 1 277 ? 17.002 29.277 -12.313 1.00 35.75 277 GLY A N 1
ATOM 2140 C CA . GLY A 1 277 ? 18.087 28.958 -13.251 1.00 35.75 277 GLY A CA 1
ATOM 2141 C C . GLY A 1 277 ? 17.998 27.615 -13.977 1.00 35.75 277 GLY A C 1
ATOM 2142 O O . GLY A 1 277 ? 18.944 26.832 -13.913 1.00 35.75 277 GLY A O 1
ATOM 2143 N N . ALA A 1 278 ? 16.931 27.370 -14.739 1.00 39.03 278 ALA A N 1
ATOM 2144 C CA . ALA A 1 278 ? 16.998 26.436 -15.864 1.00 39.03 278 ALA A CA 1
ATOM 2145 C C . ALA A 1 278 ? 17.584 27.177 -17.080 1.00 39.03 278 ALA A C 1
ATOM 2147 O O . ALA A 1 278 ? 16.870 27.594 -17.986 1.00 39.03 278 ALA A O 1
ATOM 2148 N N . ALA A 1 279 ? 18.896 27.423 -17.064 1.00 35.72 279 ALA A N 1
ATOM 2149 C CA . ALA A 1 279 ? 19.602 27.832 -18.272 1.00 35.72 279 ALA A CA 1
ATOM 2150 C C . ALA A 1 279 ? 19.873 26.582 -19.116 1.00 35.72 279 ALA A C 1
ATOM 2152 O O . ALA A 1 279 ? 20.464 25.623 -18.614 1.00 35.72 279 ALA A O 1
ATOM 2153 N N . ASN A 1 280 ? 19.431 26.623 -20.375 1.00 39.81 280 ASN A N 1
ATOM 2154 C CA . ASN A 1 280 ? 19.719 25.646 -21.420 1.00 39.81 280 ASN A CA 1
ATOM 2155 C C . ASN A 1 280 ? 21.194 25.232 -21.384 1.00 39.81 280 ASN A C 1
ATOM 2157 O O . ASN A 1 280 ? 22.083 26.053 -21.611 1.00 39.81 280 ASN A O 1
ATOM 2161 N N . VAL A 1 281 ? 21.448 23.954 -21.108 1.00 38.00 281 VAL A N 1
ATOM 2162 C CA . VAL A 1 281 ? 22.740 23.333 -21.389 1.00 38.00 281 VAL A CA 1
ATOM 2163 C C . VAL A 1 281 ? 22.517 22.350 -22.525 1.00 38.00 281 VAL A C 1
ATOM 2165 O O . VAL A 1 281 ? 22.219 21.176 -22.311 1.00 38.00 281 VAL A O 1
ATOM 2168 N N . ASP A 1 282 ? 22.658 22.864 -23.744 1.00 36.06 282 ASP A N 1
ATOM 2169 C CA . ASP A 1 282 ? 22.967 22.050 -24.910 1.00 36.06 282 ASP A CA 1
ATOM 2170 C C . ASP A 1 282 ? 24.326 21.374 -24.699 1.00 36.06 282 ASP A C 1
ATOM 2172 O O . ASP A 1 282 ? 25.293 22.008 -24.270 1.00 36.06 282 ASP A O 1
ATOM 2176 N N . GLY A 1 283 ? 24.418 20.088 -25.039 1.00 34.06 283 GLY A N 1
ATOM 2177 C CA . GLY A 1 283 ? 25.713 19.434 -25.226 1.00 34.06 283 GLY A CA 1
ATOM 2178 C C . GLY A 1 283 ? 25.835 18.040 -24.627 1.00 34.06 283 GLY A C 1
ATOM 2179 O O . GLY A 1 283 ? 26.566 17.828 -23.666 1.00 34.06 283 GLY A O 1
ATOM 2180 N N . ALA A 1 284 ? 25.168 17.069 -25.252 1.00 36.28 284 ALA A N 1
ATOM 2181 C CA . ALA A 1 284 ? 25.812 15.838 -25.726 1.00 36.28 284 ALA A CA 1
ATOM 2182 C C . ALA A 1 284 ? 26.784 15.100 -24.770 1.00 36.28 284 ALA A C 1
ATOM 2184 O O . ALA A 1 284 ? 27.815 14.578 -25.197 1.00 36.28 284 ALA A O 1
ATOM 2185 N N . LYS A 1 285 ? 26.451 15.007 -23.475 1.00 38.25 285 LYS A N 1
ATOM 2186 C CA . LYS A 1 285 ? 27.130 14.101 -22.532 1.00 38.25 285 LYS A CA 1
ATOM 2187 C C . LYS A 1 285 ? 26.215 13.502 -21.455 1.00 38.25 285 LYS A C 1
ATOM 2189 O O . LYS A 1 285 ? 26.700 13.081 -20.409 1.00 38.25 285 LYS A O 1
ATOM 2194 N N . ARG A 1 286 ? 24.908 13.366 -21.731 1.00 44.94 286 ARG A N 1
ATOM 2195 C CA . ARG A 1 286 ? 24.017 12.404 -21.040 1.00 44.94 286 ARG A CA 1
ATOM 2196 C C . ARG A 1 286 ? 24.370 10.978 -21.504 1.00 44.94 286 ARG A C 1
ATOM 2198 O O . ARG A 1 286 ? 23.619 10.302 -22.197 1.00 44.94 286 ARG A O 1
ATOM 2205 N N . LEU A 1 287 ? 25.600 10.571 -21.203 1.00 43.03 287 LEU A N 1
ATOM 2206 C CA . LEU A 1 287 ? 26.144 9.243 -21.464 1.00 43.03 287 LEU A CA 1
ATOM 2207 C C . LEU A 1 287 ? 25.350 8.234 -20.634 1.00 43.03 287 LEU A C 1
ATOM 2209 O O . LEU A 1 287 ? 25.484 8.267 -19.419 1.00 43.03 287 LEU A O 1
ATOM 2213 N N . THR A 1 288 ? 24.519 7.413 -21.288 1.00 46.97 288 THR A N 1
ATOM 2214 C CA . THR A 1 288 ? 24.395 5.932 -21.194 1.00 46.97 288 THR A CA 1
ATOM 2215 C C . THR A 1 288 ? 24.504 5.204 -19.840 1.00 46.97 288 THR A C 1
ATOM 2217 O O . THR A 1 288 ? 24.484 3.975 -19.811 1.00 46.97 288 THR A O 1
ATOM 2220 N N . ALA A 1 289 ? 24.637 5.895 -18.718 1.00 56.03 289 ALA A N 1
ATOM 2221 C CA . ALA A 1 289 ? 24.739 5.331 -17.390 1.00 56.03 289 ALA A CA 1
ATOM 2222 C C . ALA A 1 289 ? 23.328 5.269 -16.812 1.00 56.03 289 ALA A C 1
ATOM 2224 O O . ALA A 1 289 ? 22.734 6.296 -16.489 1.00 56.03 289 ALA A O 1
ATOM 2225 N N . SER A 1 290 ? 22.786 4.055 -16.706 1.00 69.75 290 SER A N 1
ATOM 2226 C CA . SER A 1 290 ? 21.574 3.827 -15.920 1.00 69.75 290 SER A CA 1
ATOM 2227 C C . SER A 1 290 ? 21.805 4.368 -14.505 1.00 69.75 290 SER A C 1
ATOM 2229 O O . SER A 1 290 ? 22.827 4.078 -13.870 1.00 69.75 290 SER A O 1
ATOM 2231 N N . SER A 1 291 ? 20.867 5.175 -14.012 1.00 79.44 291 SER A N 1
ATOM 2232 C CA . SER A 1 291 ? 20.916 5.723 -12.655 1.00 79.44 291 SER A CA 1
ATOM 2233 C C . SER A 1 291 ? 20.860 4.622 -11.590 1.00 79.44 291 SER A C 1
ATOM 2235 O O . SER A 1 291 ? 21.297 4.837 -10.464 1.00 79.44 291 SER A O 1
ATOM 2237 N N . LEU A 1 292 ? 20.401 3.416 -11.933 1.00 87.12 292 LEU A N 1
ATOM 2238 C CA . LEU A 1 292 ? 20.328 2.274 -11.030 1.00 87.12 292 LEU A CA 1
ATOM 2239 C C . LEU A 1 292 ? 21.639 1.482 -10.981 1.00 87.12 292 LEU A C 1
ATOM 2241 O O . LEU A 1 292 ? 22.171 1.032 -11.996 1.00 87.12 292 LEU A O 1
ATOM 2245 N N . ASN A 1 293 ? 22.107 1.205 -9.766 1.00 89.81 293 ASN A N 1
ATOM 2246 C CA . ASN A 1 293 ? 23.242 0.332 -9.521 1.00 89.81 293 ASN A CA 1
ATOM 2247 C C . ASN A 1 293 ? 22.765 -1.084 -9.158 1.00 89.81 293 ASN A C 1
ATOM 2249 O O . ASN A 1 293 ? 22.371 -1.370 -8.024 1.00 89.81 293 ASN A O 1
ATOM 2253 N N . VAL A 1 294 ? 22.847 -1.999 -10.126 1.00 89.19 294 VAL A N 1
ATOM 2254 C CA . VAL A 1 294 ? 22.398 -3.399 -9.981 1.00 89.19 294 VAL A CA 1
ATOM 2255 C C . VAL A 1 294 ? 23.141 -4.138 -8.867 1.00 89.19 294 VAL A C 1
ATOM 2257 O O . VAL A 1 294 ? 22.560 -4.978 -8.180 1.00 89.19 294 VAL A O 1
ATOM 2260 N N . THR A 1 295 ? 24.419 -3.823 -8.653 1.00 90.56 295 THR A N 1
ATOM 2261 C CA . THR A 1 295 ? 25.220 -4.446 -7.595 1.00 90.56 295 THR A CA 1
ATOM 2262 C C . THR A 1 295 ? 24.692 -4.055 -6.220 1.00 90.56 295 THR A C 1
ATOM 2264 O O . THR A 1 295 ? 24.490 -4.934 -5.386 1.00 90.56 295 THR A O 1
ATOM 2267 N N . LYS A 1 296 ? 24.384 -2.769 -6.003 1.00 91.88 296 LYS A N 1
ATOM 2268 C CA . LYS A 1 296 ? 23.761 -2.301 -4.754 1.00 91.88 296 LYS A CA 1
ATOM 2269 C C . LYS A 1 296 ? 22.373 -2.905 -4.550 1.00 91.88 296 LYS A C 1
ATOM 2271 O O . LYS A 1 296 ? 22.062 -3.338 -3.446 1.00 91.88 296 LYS A O 1
ATOM 2276 N N . LEU A 1 297 ? 21.571 -2.996 -5.615 1.00 92.50 297 LEU A N 1
ATOM 2277 C CA . LEU A 1 297 ? 20.253 -3.634 -5.571 1.00 92.50 297 LEU A CA 1
ATOM 2278 C C . LEU A 1 297 ? 20.347 -5.088 -5.082 1.00 92.50 297 LEU A C 1
ATOM 2280 O O . LEU A 1 297 ? 19.625 -5.490 -4.173 1.00 92.50 297 LEU A O 1
ATOM 2284 N N . LYS A 1 298 ? 21.282 -5.867 -5.639 1.00 91.31 298 LYS A N 1
ATOM 2285 C CA . LYS A 1 298 ? 21.494 -7.273 -5.260 1.00 91.31 298 LYS A CA 1
ATOM 2286 C C . LYS A 1 298 ? 22.123 -7.448 -3.869 1.00 91.31 298 LYS A C 1
ATOM 2288 O O . LYS A 1 298 ? 22.031 -8.535 -3.305 1.00 91.31 298 LYS A O 1
ATOM 2293 N N . GLN A 1 299 ? 22.748 -6.402 -3.326 1.00 92.50 299 GLN A N 1
ATOM 2294 C CA . GLN A 1 299 ? 23.345 -6.367 -1.985 1.00 92.50 299 GLN A CA 1
ATOM 2295 C C . GLN A 1 299 ? 22.370 -5.911 -0.890 1.00 92.50 299 GLN A C 1
ATOM 2297 O O . GLN A 1 299 ? 22.763 -5.851 0.277 1.00 92.50 299 GLN A O 1
ATOM 2302 N N . LEU A 1 300 ? 21.112 -5.600 -1.228 1.00 94.12 300 LEU A N 1
ATOM 2303 C CA . LEU A 1 300 ? 20.120 -5.232 -0.221 1.00 94.12 300 LEU A CA 1
ATOM 2304 C C . LEU A 1 300 ? 19.961 -6.351 0.831 1.00 94.12 300 LEU A C 1
ATOM 2306 O O . LEU A 1 300 ? 19.886 -7.528 0.462 1.00 94.12 300 LEU A O 1
ATOM 2310 N N . PRO A 1 301 ? 19.841 -6.007 2.130 1.00 93.62 301 PRO A N 1
ATOM 2311 C CA . PRO A 1 301 ? 19.840 -6.978 3.228 1.00 93.62 301 PRO A CA 1
ATOM 2312 C C . PRO A 1 301 ? 18.834 -8.126 3.092 1.00 93.62 301 PRO A C 1
ATOM 2314 O O . PRO A 1 301 ? 19.116 -9.244 3.521 1.00 93.62 301 PRO A O 1
ATOM 2317 N N . TYR A 1 302 ? 17.661 -7.860 2.511 1.00 94.25 302 TYR A N 1
ATOM 2318 C CA . TYR A 1 302 ? 16.575 -8.834 2.397 1.00 94.25 302 TYR A CA 1
ATOM 2319 C C . TYR A 1 302 ? 16.275 -9.222 0.947 1.00 94.25 302 TYR A C 1
ATOM 2321 O O . TYR A 1 302 ? 15.263 -9.870 0.713 1.00 94.25 302 TYR A O 1
ATOM 2329 N N . TRP A 1 303 ? 17.158 -8.902 -0.013 1.00 94.31 303 TRP A N 1
ATOM 2330 C CA . TRP A 1 303 ? 16.964 -9.186 -1.446 1.00 94.31 303 TRP A CA 1
ATOM 2331 C C . TRP A 1 303 ? 16.685 -10.664 -1.754 1.00 94.31 303 TRP A C 1
ATOM 2333 O O . TRP A 1 303 ? 16.046 -10.998 -2.753 1.00 94.31 303 TRP A O 1
ATOM 2343 N N . GLY A 1 304 ? 17.191 -11.569 -0.909 1.00 89.81 304 GLY A N 1
ATOM 2344 C CA . GLY A 1 304 ? 16.973 -13.006 -1.064 1.00 89.81 304 GLY A CA 1
ATOM 2345 C C . GLY A 1 304 ? 17.620 -13.583 -2.327 1.00 89.81 304 GLY A C 1
ATOM 2346 O O . GLY A 1 304 ? 17.195 -14.623 -2.815 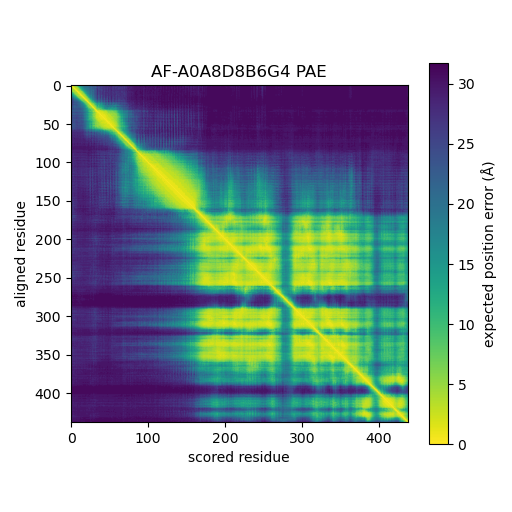1.00 89.81 304 GLY A O 1
ATOM 2347 N N . GLY A 1 305 ? 18.632 -12.912 -2.887 1.00 90.00 305 GLY A N 1
ATOM 2348 C CA . GLY A 1 305 ? 19.401 -13.354 -4.057 1.00 90.00 305 GLY A CA 1
ATOM 2349 C C . GLY A 1 305 ? 18.715 -13.136 -5.411 1.00 90.00 305 GLY A C 1
ATOM 2350 O O . GLY A 1 305 ? 19.364 -12.660 -6.343 1.00 90.00 305 GLY A O 1
ATOM 2351 N N . ASP A 1 306 ? 17.417 -13.437 -5.527 1.00 91.50 306 ASP A N 1
ATOM 2352 C CA . ASP A 1 306 ? 16.660 -13.365 -6.785 1.00 91.50 306 ASP A CA 1
ATOM 2353 C C . ASP A 1 306 ? 15.574 -12.277 -6.829 1.00 91.50 306 ASP A C 1
ATOM 2355 O O . ASP A 1 306 ? 14.869 -12.204 -7.830 1.00 91.50 306 ASP A O 1
ATOM 2359 N N . GLY A 1 307 ? 15.424 -11.429 -5.805 1.00 93.06 307 GLY A N 1
ATOM 2360 C CA . GLY A 1 307 ? 14.459 -10.318 -5.811 1.00 93.06 307 GLY A CA 1
ATOM 2361 C C . GLY A 1 307 ? 12.997 -10.739 -5.662 1.00 93.06 307 GLY A C 1
ATOM 2362 O O . GLY A 1 307 ? 12.084 -9.958 -5.925 1.00 93.06 307 GLY A O 1
ATOM 2363 N N . ARG A 1 308 ? 12.734 -11.982 -5.253 1.00 93.50 308 ARG A N 1
ATOM 2364 C CA . ARG A 1 308 ? 11.371 -12.476 -5.030 1.00 93.50 308 ARG A CA 1
ATOM 2365 C C . ARG A 1 308 ? 10.640 -11.632 -3.980 1.00 93.50 308 ARG A C 1
ATOM 2367 O O . ARG A 1 308 ? 11.233 -11.239 -2.977 1.00 93.50 308 ARG A O 1
ATOM 2374 N N . ASN A 1 309 ? 9.362 -11.338 -4.224 1.00 95.19 309 ASN A N 1
ATOM 2375 C CA . ASN A 1 309 ? 8.507 -10.464 -3.400 1.00 95.19 309 ASN A CA 1
ATOM 2376 C C . ASN A 1 309 ? 9.016 -9.018 -3.235 1.00 95.19 309 ASN A C 1
ATOM 2378 O O . ASN A 1 309 ? 8.483 -8.272 -2.411 1.00 95.19 309 ASN A O 1
ATOM 2382 N N . HIS A 1 310 ? 10.018 -8.601 -4.013 1.00 96.44 310 HIS A N 1
ATOM 2383 C CA . HIS A 1 310 ? 10.431 -7.204 -4.069 1.00 96.44 310 HIS A CA 1
ATOM 2384 C C . HIS A 1 310 ? 9.642 -6.472 -5.147 1.00 96.44 310 HIS A C 1
ATOM 2386 O O . HIS A 1 310 ? 9.354 -7.023 -6.209 1.00 96.44 310 HIS A O 1
ATOM 2392 N N . VAL A 1 311 ? 9.309 -5.220 -4.864 1.00 96.94 311 VAL A N 1
ATOM 2393 C CA . VAL A 1 311 ? 8.611 -4.313 -5.767 1.00 96.94 311 VAL A CA 1
ATOM 2394 C C . VAL A 1 311 ? 9.493 -3.086 -5.947 1.00 96.94 311 VAL A C 1
ATOM 2396 O O . VAL A 1 311 ? 9.779 -2.372 -4.983 1.00 96.94 311 VAL A O 1
ATOM 2399 N N . LEU A 1 312 ? 9.965 -2.874 -7.172 1.00 95.56 312 LEU A N 1
ATOM 2400 C CA . LEU A 1 312 ? 10.812 -1.744 -7.531 1.00 95.56 312 LEU A CA 1
ATOM 2401 C C . LEU A 1 312 ? 9.928 -0.602 -8.023 1.00 95.56 312 LEU A C 1
ATOM 2403 O O . LEU A 1 312 ? 9.217 -0.739 -9.019 1.00 95.56 312 LEU A O 1
ATOM 2407 N N . LEU A 1 313 ? 9.975 0.516 -7.306 1.00 93.44 313 LEU A N 1
ATOM 2408 C CA . LEU A 1 313 ? 9.130 1.679 -7.531 1.00 93.44 313 LEU A CA 1
ATOM 2409 C C . LEU A 1 313 ? 9.909 2.747 -8.305 1.00 93.44 313 LEU A C 1
ATOM 2411 O O . LEU A 1 313 ? 10.851 3.344 -7.780 1.00 93.44 313 LEU A O 1
ATOM 2415 N N . ASN A 1 314 ? 9.503 3.011 -9.543 1.00 89.94 314 ASN A N 1
ATOM 2416 C CA . ASN A 1 314 ? 10.064 4.052 -10.401 1.00 89.94 314 ASN A CA 1
ATOM 2417 C C . ASN A 1 314 ? 8.944 4.961 -10.911 1.00 89.94 314 ASN A C 1
ATOM 2419 O O . ASN A 1 314 ? 8.436 4.808 -12.022 1.00 89.94 314 ASN A O 1
ATOM 2423 N N . PHE A 1 315 ? 8.537 5.889 -10.055 1.00 86.50 315 PHE A N 1
ATOM 2424 C CA . PHE A 1 315 ? 7.524 6.878 -10.384 1.00 86.50 315 PHE A CA 1
ATOM 2425 C C . PHE A 1 315 ? 8.142 8.023 -11.180 1.00 86.50 315 PHE A C 1
ATOM 2427 O O . PHE A 1 315 ? 9.128 8.613 -10.733 1.00 86.50 315 PHE A O 1
ATOM 2434 N N . ALA A 1 316 ? 7.544 8.337 -12.327 1.00 80.19 316 ALA A N 1
ATOM 2435 C CA . ALA A 1 316 ? 7.898 9.531 -13.077 1.00 80.19 316 ALA A CA 1
ATOM 2436 C C . ALA A 1 316 ? 7.264 10.766 -12.432 1.00 80.19 316 ALA A C 1
ATOM 2438 O O . ALA A 1 316 ? 6.174 10.687 -11.848 1.00 80.19 316 ALA A O 1
ATOM 2439 N N . ARG A 1 317 ? 7.930 11.911 -12.567 1.00 75.50 317 ARG A N 1
ATOM 2440 C CA . ARG A 1 317 ? 7.396 13.199 -12.134 1.00 75.50 317 ARG A CA 1
ATOM 2441 C C . ARG A 1 317 ? 7.405 14.232 -13.248 1.00 75.50 317 ARG A C 1
ATOM 2443 O O . ARG A 1 317 ? 6.401 14.909 -13.432 1.00 75.50 317 ARG A O 1
ATOM 2450 N N . ARG A 1 318 ? 8.525 14.371 -13.962 1.00 68.31 318 ARG A N 1
ATOM 2451 C CA . ARG A 1 318 ? 8.699 15.420 -14.982 1.00 68.31 318 ARG A CA 1
ATOM 2452 C C . ARG A 1 318 ? 8.784 14.858 -16.393 1.00 68.31 318 ARG A C 1
ATOM 2454 O O . ARG A 1 318 ? 8.187 15.419 -17.305 1.00 68.31 318 ARG A O 1
ATOM 2461 N N . ASP A 1 319 ? 9.504 13.755 -16.560 1.00 61.88 319 ASP A N 1
ATOM 2462 C CA . ASP A 1 319 ? 9.794 13.174 -17.869 1.00 61.88 319 ASP A CA 1
ATOM 2463 C C . ASP A 1 319 ? 9.132 11.795 -18.019 1.00 61.88 319 ASP A C 1
ATOM 2465 O O . ASP A 1 319 ? 9.438 10.848 -17.292 1.00 61.88 319 ASP A O 1
ATOM 2469 N N . LEU A 1 320 ? 8.191 11.694 -18.962 1.00 65.12 320 LEU A N 1
ATOM 2470 C CA . LEU A 1 320 ? 7.507 10.450 -19.336 1.00 65.12 320 LEU A CA 1
ATOM 2471 C C . LEU A 1 320 ? 8.068 9.837 -20.628 1.00 65.12 320 LEU A C 1
ATOM 2473 O O . LEU A 1 320 ? 7.529 8.836 -21.105 1.00 65.12 320 LEU A O 1
ATOM 2477 N N . SER A 1 321 ? 9.124 10.412 -21.211 1.00 60.97 321 SER A N 1
ATOM 2478 C CA . SER A 1 321 ? 9.671 9.919 -22.472 1.00 60.97 321 SER A CA 1
ATOM 2479 C C . SER A 1 321 ? 10.258 8.507 -22.321 1.00 60.97 321 SER A C 1
ATOM 2481 O O . SER A 1 321 ? 10.828 8.118 -21.294 1.00 60.97 321 SER A O 1
ATOM 2483 N N . ILE A 1 322 ? 10.085 7.700 -23.372 1.00 52.12 322 ILE A N 1
ATOM 2484 C CA . ILE A 1 322 ? 10.302 6.241 -23.370 1.00 52.12 322 ILE A CA 1
ATOM 2485 C C . ILE A 1 322 ? 11.800 5.865 -23.228 1.00 52.12 322 ILE A C 1
ATOM 2487 O O . ILE A 1 322 ? 12.132 4.711 -22.968 1.00 52.12 322 ILE A O 1
ATOM 2491 N N . GLY A 1 323 ? 12.726 6.830 -23.306 1.00 54.62 323 GLY A N 1
ATOM 2492 C CA . GLY A 1 323 ? 14.175 6.601 -23.192 1.00 54.62 323 GLY A CA 1
ATOM 2493 C C . GLY A 1 323 ? 14.819 7.019 -21.866 1.00 54.62 323 GLY A C 1
ATOM 2494 O O . GLY A 1 323 ? 15.768 6.370 -21.426 1.00 54.62 323 GLY A O 1
ATOM 2495 N N . THR A 1 324 ? 14.335 8.082 -21.225 1.00 59.66 324 THR A N 1
ATOM 2496 C CA . THR A 1 324 ? 14.926 8.639 -19.993 1.00 59.66 324 THR A CA 1
ATOM 2497 C C . THR A 1 324 ? 14.209 8.145 -18.735 1.00 59.66 324 THR A C 1
ATOM 2499 O O . THR A 1 324 ? 14.857 7.951 -17.708 1.00 59.66 324 THR A O 1
ATOM 2502 N N . GLY A 1 325 ? 12.900 7.875 -18.815 1.00 63.78 325 GLY A N 1
ATOM 2503 C CA . GLY A 1 325 ? 12.088 7.440 -17.672 1.00 63.78 325 GLY A CA 1
ATOM 2504 C C . GLY A 1 325 ? 12.219 5.953 -17.312 1.00 63.78 325 GLY A C 1
ATOM 2505 O O . GLY A 1 325 ? 11.874 5.551 -16.197 1.00 63.78 325 GLY A O 1
ATOM 2506 N N . ASN A 1 326 ? 12.733 5.114 -18.221 1.00 77.19 326 ASN A N 1
ATOM 2507 C CA . ASN A 1 326 ? 12.843 3.668 -18.009 1.00 77.19 326 ASN A CA 1
ATOM 2508 C C . ASN A 1 326 ? 14.227 3.243 -17.485 1.00 77.19 326 ASN A C 1
ATOM 2510 O O . ASN A 1 326 ? 15.072 2.718 -18.212 1.00 77.19 326 ASN A O 1
ATOM 2514 N N . VAL A 1 327 ? 14.432 3.412 -16.178 1.00 82.12 327 VAL A N 1
ATOM 2515 C CA . VAL A 1 327 ? 15.688 3.075 -15.480 1.00 82.12 327 VAL A CA 1
ATOM 2516 C C . VAL A 1 327 ? 16.037 1.574 -15.538 1.00 82.12 327 VAL A C 1
ATOM 2518 O O . VAL A 1 327 ? 17.210 1.200 -15.448 1.00 82.12 327 VAL A O 1
ATOM 2521 N N . PHE A 1 328 ? 15.044 0.698 -15.725 1.00 87.06 328 PHE A N 1
ATOM 2522 C CA . PHE A 1 328 ? 15.228 -0.760 -15.744 1.00 87.06 328 PHE A CA 1
ATOM 2523 C C . PHE A 1 328 ? 15.539 -1.335 -17.132 1.00 87.06 328 PHE A C 1
ATOM 2525 O O . PHE A 1 328 ? 15.644 -2.556 -17.282 1.00 87.06 328 PHE A O 1
ATOM 2532 N N . ARG A 1 329 ? 15.714 -0.489 -18.154 1.00 83.25 329 ARG A N 1
ATOM 2533 C CA . ARG A 1 329 ? 16.053 -0.942 -19.504 1.00 83.25 329 ARG A CA 1
ATOM 2534 C C . ARG A 1 329 ? 17.356 -1.745 -19.495 1.00 83.25 329 ARG A C 1
ATOM 2536 O O . ARG A 1 329 ? 18.396 -1.255 -19.065 1.00 83.25 329 ARG A O 1
ATOM 2543 N N . ASN A 1 330 ? 17.301 -2.981 -19.992 1.00 82.19 330 ASN A N 1
ATOM 2544 C CA . ASN A 1 330 ? 18.428 -3.926 -20.006 1.00 82.19 330 ASN A CA 1
ATOM 2545 C C . ASN A 1 330 ? 19.049 -4.209 -18.621 1.00 82.19 330 ASN A C 1
ATOM 2547 O O . ASN A 1 330 ? 20.207 -4.620 -18.535 1.00 82.19 330 ASN A O 1
ATOM 2551 N N . VAL A 1 331 ? 18.286 -4.027 -17.539 1.00 86.94 331 VAL A N 1
ATOM 2552 C CA . VAL A 1 331 ? 18.721 -4.340 -16.174 1.00 86.94 331 VAL A CA 1
ATOM 2553 C C . VAL A 1 331 ? 18.142 -5.677 -15.717 1.00 86.94 331 VAL A C 1
ATOM 2555 O O . VAL A 1 331 ? 16.944 -5.928 -15.819 1.00 86.94 331 VAL A O 1
ATOM 2558 N N . ASP A 1 332 ? 18.994 -6.531 -15.148 1.00 88.62 332 ASP A N 1
ATOM 2559 C CA . ASP A 1 332 ? 18.558 -7.755 -14.476 1.00 88.62 332 ASP A CA 1
ATOM 2560 C C . ASP A 1 332 ? 18.040 -7.455 -13.059 1.00 88.62 332 ASP A C 1
ATOM 2562 O O . ASP A 1 332 ? 18.812 -7.315 -12.105 1.00 88.62 332 ASP A O 1
ATOM 2566 N N . THR A 1 333 ? 16.716 -7.373 -12.937 1.00 90.12 333 THR A N 1
ATOM 2567 C CA . THR A 1 333 ? 15.980 -7.177 -11.677 1.00 90.12 333 THR A CA 1
ATOM 2568 C C . THR A 1 333 ? 15.543 -8.495 -11.025 1.00 90.12 333 THR A C 1
ATOM 2570 O O . THR A 1 333 ? 14.880 -8.487 -9.985 1.00 90.12 333 THR A O 1
ATOM 2573 N N . GLY A 1 334 ? 15.913 -9.645 -11.603 1.00 91.00 334 GLY A N 1
ATOM 2574 C CA . GLY A 1 334 ? 15.487 -10.959 -11.132 1.00 91.00 334 GLY A CA 1
ATOM 2575 C C . GLY A 1 334 ? 13.964 -11.140 -11.171 1.00 91.00 334 GLY A C 1
ATOM 2576 O O . GLY A 1 334 ? 13.303 -10.890 -12.174 1.00 91.00 334 GLY A O 1
ATOM 2577 N N . ARG A 1 335 ? 13.39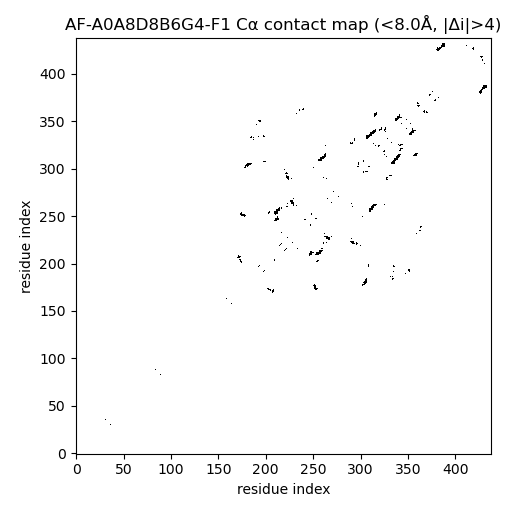0 -11.613 -10.065 1.00 93.56 335 ARG A N 1
ATOM 2578 C CA . ARG A 1 335 ? 11.951 -11.856 -9.878 1.00 93.56 335 ARG A CA 1
ATOM 2579 C C . ARG A 1 335 ? 11.212 -10.661 -9.285 1.00 93.56 335 ARG A C 1
ATOM 2581 O O . ARG A 1 335 ? 10.041 -10.806 -8.946 1.00 93.56 335 ARG A O 1
ATOM 2588 N N . ALA A 1 336 ? 11.867 -9.515 -9.130 1.00 95.19 336 ALA A N 1
ATOM 2589 C CA . ALA A 1 336 ? 11.206 -8.343 -8.584 1.00 95.19 336 ALA A CA 1
ATOM 2590 C C . ALA A 1 336 ? 10.130 -7.835 -9.548 1.00 95.19 336 ALA A C 1
ATOM 2592 O O . ALA A 1 336 ? 10.310 -7.857 -10.767 1.00 95.19 336 ALA A O 1
ATOM 2593 N N . MET A 1 337 ? 9.013 -7.386 -8.991 1.00 96.00 337 MET A N 1
ATOM 2594 C CA . MET A 1 337 ? 7.950 -6.697 -9.711 1.00 96.00 337 MET A CA 1
ATOM 2595 C C . MET A 1 337 ? 8.386 -5.270 -10.023 1.00 96.00 337 MET A C 1
ATOM 2597 O O . MET A 1 337 ? 8.980 -4.607 -9.171 1.00 96.00 337 MET A O 1
ATOM 2601 N N . LEU A 1 338 ? 8.079 -4.790 -11.224 1.00 94.56 338 LEU A N 1
ATOM 2602 C CA . LEU A 1 338 ? 8.369 -3.423 -11.635 1.00 94.56 338 LEU A CA 1
ATOM 2603 C C . LEU A 1 338 ? 7.094 -2.593 -11.597 1.00 94.56 338 LEU A C 1
ATOM 2605 O O . LEU A 1 338 ? 6.052 -3.001 -12.110 1.00 94.56 338 LEU A O 1
ATOM 2609 N N . VAL A 1 339 ? 7.201 -1.413 -10.999 1.00 94.75 339 VAL A N 1
ATOM 2610 C CA . VAL A 1 339 ? 6.132 -0.424 -10.955 1.00 94.75 339 VAL A CA 1
ATOM 2611 C C . VAL A 1 339 ? 6.679 0.861 -11.552 1.00 94.75 339 VAL A C 1
ATOM 2613 O O . VAL A 1 339 ? 7.556 1.492 -10.959 1.00 94.75 339 VAL A O 1
ATOM 2616 N N . GLN A 1 340 ? 6.205 1.220 -12.745 1.00 89.31 340 GLN A N 1
ATOM 2617 C CA . GLN A 1 340 ? 6.689 2.392 -13.481 1.00 89.31 340 GLN A CA 1
ATOM 2618 C C . GLN A 1 340 ? 5.551 3.160 -14.139 1.00 89.31 340 GLN A C 1
ATOM 2620 O O . GLN A 1 340 ? 4.481 2.608 -14.386 1.00 89.31 340 GLN A O 1
ATOM 2625 N N . SER A 1 341 ? 5.797 4.426 -14.466 1.00 85.69 341 SER A N 1
ATOM 2626 C CA . SER A 1 341 ? 4.845 5.231 -15.239 1.00 85.69 341 SER A CA 1
ATOM 2627 C C . SER A 1 341 ? 4.922 5.014 -16.745 1.00 85.69 341 SER A C 1
ATOM 2629 O O . SER A 1 341 ? 3.918 5.176 -17.432 1.00 85.69 341 SER A O 1
ATOM 2631 N N . SER A 1 342 ? 6.076 4.584 -17.252 1.00 84.00 342 SER A N 1
ATOM 2632 C CA . SER A 1 342 ? 6.284 4.238 -18.656 1.00 84.00 342 SER A CA 1
ATOM 2633 C C . SER A 1 342 ? 7.027 2.906 -18.777 1.00 84.00 342 SER A C 1
ATOM 2635 O O . SER A 1 342 ? 7.881 2.574 -17.953 1.00 84.00 342 SER A O 1
ATOM 2637 N N . PHE A 1 343 ? 6.673 2.128 -19.801 1.00 86.06 343 PHE A N 1
ATOM 2638 C CA . PHE A 1 343 ? 7.290 0.843 -20.124 1.00 86.06 343 PHE A CA 1
ATOM 2639 C C . PHE A 1 343 ? 7.526 0.735 -21.629 1.00 86.06 343 PHE A C 1
ATOM 2641 O O . PHE A 1 343 ? 6.713 1.199 -22.426 1.00 86.06 343 PHE A O 1
ATOM 2648 N N . GLU A 1 344 ? 8.590 0.031 -22.010 1.00 84.75 344 GLU A N 1
ATOM 2649 C CA . GLU A 1 344 ? 8.666 -0.572 -23.340 1.00 84.75 344 GLU A CA 1
ATOM 2650 C C . GLU A 1 344 ? 7.746 -1.800 -23.382 1.00 84.75 344 GLU A C 1
ATOM 2652 O O . GLU A 1 344 ? 7.760 -2.622 -22.459 1.00 84.75 344 GLU A O 1
ATOM 2657 N N . GLU A 1 345 ? 6.978 -1.967 -24.463 1.00 84.56 345 GLU A N 1
ATOM 2658 C CA . GLU A 1 345 ? 6.044 -3.094 -24.611 1.00 84.56 345 GLU A CA 1
ATOM 2659 C C . GLU A 1 345 ? 6.747 -4.448 -24.424 1.00 84.56 345 GLU A C 1
ATOM 2661 O O . GLU A 1 345 ? 6.264 -5.316 -23.700 1.00 84.56 345 GLU A O 1
ATOM 2666 N N . ALA A 1 346 ? 7.948 -4.599 -24.992 1.00 84.88 346 ALA A N 1
ATOM 2667 C CA . ALA A 1 346 ? 8.743 -5.823 -24.897 1.00 84.88 346 ALA A CA 1
ATOM 2668 C C . ALA A 1 346 ? 9.277 -6.129 -23.480 1.00 84.88 346 ALA A C 1
ATOM 2670 O O . ALA A 1 346 ? 9.712 -7.256 -23.218 1.00 84.88 346 ALA A O 1
ATOM 2671 N N . GLN A 1 347 ? 9.287 -5.142 -22.579 1.00 87.38 347 GLN A N 1
ATOM 2672 C CA . GLN A 1 347 ? 9.725 -5.291 -21.189 1.00 87.38 347 GLN A CA 1
ATOM 2673 C C . GLN A 1 347 ? 8.551 -5.563 -20.242 1.00 87.38 347 GLN A C 1
ATOM 2675 O O . GLN A 1 347 ? 8.729 -6.269 -19.249 1.00 87.38 347 GLN A O 1
ATOM 2680 N N . PHE A 1 348 ? 7.373 -5.005 -20.525 1.00 91.19 348 PHE A N 1
ATOM 2681 C CA . PHE A 1 348 ? 6.223 -5.062 -19.627 1.00 91.19 348 PHE A CA 1
ATOM 2682 C C . PHE A 1 348 ? 5.680 -6.488 -19.454 1.00 91.19 348 PHE A C 1
ATOM 2684 O O . PHE A 1 348 ? 5.172 -7.112 -20.390 1.00 91.19 348 PHE A O 1
ATOM 2691 N N . ARG A 1 349 ? 5.721 -7.012 -18.222 1.00 92.38 349 ARG A N 1
ATOM 2692 C CA . ARG A 1 349 ? 5.195 -8.350 -17.912 1.00 92.38 349 ARG A CA 1
ATOM 2693 C C . ARG A 1 349 ? 3.739 -8.253 -17.475 1.00 92.38 349 ARG A C 1
ATOM 2695 O O . ARG A 1 349 ? 3.434 -8.017 -16.305 1.00 92.38 349 ARG A O 1
ATOM 2702 N N . LYS A 1 350 ? 2.823 -8.466 -18.422 1.00 92.56 350 LYS A N 1
ATOM 2703 C CA . LYS A 1 350 ? 1.372 -8.384 -18.187 1.00 92.56 350 LYS A CA 1
ATOM 2704 C C . LYS A 1 350 ? 0.920 -9.281 -17.026 1.00 92.56 350 LYS A C 1
ATOM 2706 O O . LYS A 1 350 ? 1.158 -10.488 -17.025 1.00 92.56 350 LYS A O 1
ATOM 2711 N N . GLY A 1 351 ? 0.205 -8.688 -16.068 1.00 92.50 351 GLY A N 1
ATOM 2712 C CA . GLY A 1 351 ? -0.307 -9.386 -14.882 1.00 92.50 351 GLY A CA 1
ATOM 2713 C C . GLY A 1 351 ? 0.755 -9.676 -13.816 1.00 92.50 351 GLY A C 1
ATOM 2714 O O . GLY A 1 351 ? 0.465 -10.394 -12.860 1.00 92.50 351 GLY A O 1
ATOM 2715 N N . PHE A 1 352 ? 1.967 -9.143 -13.982 1.00 95.19 352 PHE A N 1
ATOM 2716 C CA . PHE A 1 352 ? 3.032 -9.190 -12.988 1.00 95.19 352 PHE A CA 1
ATOM 2717 C C . PHE A 1 352 ? 3.519 -7.781 -12.645 1.00 95.19 352 PHE A C 1
ATOM 2719 O O . PHE A 1 352 ? 3.470 -7.419 -11.478 1.00 95.19 352 PHE A O 1
ATOM 2726 N N . ASP A 1 353 ? 3.907 -6.988 -13.646 1.00 95.38 353 ASP A N 1
ATOM 2727 C CA . ASP A 1 353 ? 4.297 -5.580 -13.494 1.00 95.38 353 ASP A CA 1
ATOM 2728 C C . ASP A 1 353 ? 3.081 -4.642 -13.507 1.00 95.38 353 ASP A C 1
ATOM 2730 O O . ASP A 1 353 ? 2.006 -5.001 -14.003 1.00 95.38 353 ASP A O 1
ATOM 2734 N N . LEU A 1 354 ? 3.256 -3.423 -12.983 1.00 94.94 354 LEU A N 1
ATOM 2735 C CA . LEU A 1 354 ? 2.189 -2.429 -12.851 1.00 94.94 354 LEU A CA 1
ATOM 2736 C C . LEU A 1 354 ? 2.572 -1.088 -13.486 1.00 94.94 354 LEU A C 1
ATOM 2738 O O . LEU A 1 354 ? 3.622 -0.521 -13.180 1.00 94.94 354 LEU A O 1
ATOM 2742 N N . VAL A 1 355 ? 1.668 -0.553 -14.309 1.00 91.56 355 VAL A N 1
ATOM 2743 C CA . VAL A 1 355 ? 1.751 0.821 -14.815 1.00 91.56 355 VAL A CA 1
ATOM 2744 C C . VAL A 1 355 ? 1.022 1.751 -13.852 1.00 91.56 355 VAL A C 1
ATOM 2746 O O . VAL A 1 355 ? -0.143 1.514 -13.530 1.00 91.56 355 VAL A O 1
ATOM 2749 N N . VAL A 1 356 ? 1.699 2.796 -13.386 1.00 89.25 356 VAL A N 1
ATOM 2750 C CA . VAL A 1 356 ? 1.163 3.765 -12.416 1.00 89.25 356 VAL A CA 1
ATOM 2751 C C . VAL A 1 356 ? 1.254 5.189 -12.955 1.00 89.25 356 VAL A C 1
ATOM 2753 O O . VAL A 1 356 ? 2.245 5.529 -13.595 1.00 89.25 356 VAL A O 1
ATOM 2756 N N . PRO A 1 357 ? 0.267 6.061 -12.697 1.00 83.94 357 PRO A N 1
ATOM 2757 C CA . PRO A 1 357 ? 0.362 7.451 -13.127 1.00 83.94 357 PRO A CA 1
ATOM 2758 C C . PRO A 1 357 ? 1.584 8.146 -12.496 1.00 83.94 357 PRO A C 1
ATOM 2760 O O . PRO A 1 357 ? 2.067 7.704 -11.445 1.00 83.94 357 PRO A O 1
ATOM 2763 N N . PRO A 1 358 ? 2.098 9.219 -13.122 1.00 81.62 358 PRO A N 1
ATOM 2764 C CA . PRO A 1 358 ? 3.124 10.046 -12.504 1.00 81.62 358 PRO A CA 1
ATOM 2765 C C . PRO A 1 358 ? 2.613 10.634 -11.185 1.00 81.62 358 PRO A C 1
ATOM 2767 O O . PRO A 1 358 ? 1.410 10.839 -10.998 1.00 81.62 358 PRO A O 1
ATOM 2770 N N . ILE A 1 359 ? 3.533 10.903 -10.262 1.00 80.81 359 ILE A N 1
ATOM 2771 C CA . ILE A 1 359 ? 3.175 11.471 -8.961 1.00 80.81 359 ILE A CA 1
ATOM 2772 C C . ILE A 1 359 ? 3.051 12.988 -9.104 1.00 80.81 359 ILE A C 1
ATOM 2774 O O . ILE A 1 359 ? 4.049 13.691 -9.278 1.00 80.81 359 ILE A O 1
ATOM 2778 N N . LEU A 1 360 ? 1.810 13.460 -8.999 1.00 77.12 360 LEU A N 1
ATOM 2779 C CA . LEU A 1 360 ? 1.409 14.864 -9.049 1.00 77.12 360 LEU A CA 1
ATOM 2780 C C . LEU A 1 360 ? 0.934 15.325 -7.670 1.00 77.12 360 LEU A C 1
ATOM 2782 O O . LEU A 1 360 ? 0.329 14.541 -6.937 1.00 77.12 360 LEU A O 1
ATOM 2786 N N . GLY A 1 361 ? 1.161 16.601 -7.363 1.00 74.69 361 GLY A N 1
ATOM 2787 C CA . GLY A 1 361 ? 0.688 17.276 -6.158 1.00 74.69 361 GLY A CA 1
ATOM 2788 C C . GLY A 1 361 ? 1.259 16.744 -4.836 1.00 74.69 361 GLY A C 1
ATOM 2789 O O . GLY A 1 361 ? 1.796 15.638 -4.761 1.00 74.69 361 GLY A O 1
ATOM 2790 N N . PRO A 1 362 ? 1.190 17.537 -3.753 1.00 75.12 362 PRO A N 1
ATOM 2791 C CA . PRO A 1 362 ? 1.734 17.154 -2.456 1.00 75.12 362 PRO A CA 1
ATOM 2792 C C . PRO A 1 362 ? 0.935 16.006 -1.806 1.00 75.12 362 PRO A C 1
ATOM 2794 O O . PRO A 1 362 ? -0.264 15.858 -2.053 1.00 75.12 362 PRO A O 1
ATOM 2797 N N . PRO A 1 363 ? 1.562 15.215 -0.918 1.00 70.94 363 PRO A N 1
ATOM 2798 C CA . PRO A 1 363 ? 0.899 14.117 -0.215 1.00 70.94 363 PRO A CA 1
ATOM 2799 C C . PRO A 1 363 ? -0.323 14.612 0.569 1.00 70.94 363 PRO A C 1
ATOM 2801 O O . PRO A 1 363 ? -0.212 15.480 1.433 1.00 70.94 363 PRO A O 1
ATOM 2804 N N . GLY A 1 364 ? -1.496 14.051 0.260 1.00 67.88 364 GLY A N 1
ATOM 2805 C CA . GLY A 1 364 ? -2.772 14.414 0.892 1.00 67.88 364 GLY A CA 1
ATOM 2806 C C . GLY A 1 364 ? -3.350 15.772 0.472 1.00 67.88 364 GLY A C 1
ATOM 2807 O O . GLY A 1 364 ? -4.371 16.178 1.023 1.00 67.88 364 GLY A O 1
ATOM 2808 N N . GLY A 1 365 ? -2.714 16.475 -0.470 1.00 73.00 365 GLY A N 1
ATOM 2809 C CA . GLY A 1 365 ? -3.209 17.731 -1.026 1.00 73.00 365 GLY A CA 1
ATOM 2810 C C . GLY A 1 365 ? -4.059 17.549 -2.282 1.00 73.00 365 GLY A C 1
ATOM 2811 O O . GLY A 1 365 ? -4.279 16.439 -2.765 1.00 73.00 365 GLY A O 1
ATOM 2812 N N . ASP A 1 366 ? -4.545 18.672 -2.803 1.00 71.06 366 ASP A N 1
ATOM 2813 C CA . ASP A 1 366 ? -5.315 18.704 -4.041 1.00 71.06 366 ASP A CA 1
ATOM 2814 C C . ASP A 1 366 ? -4.394 18.533 -5.267 1.00 71.06 366 ASP A C 1
ATOM 2816 O O . ASP A 1 366 ? -3.393 19.235 -5.404 1.00 71.06 366 ASP A O 1
ATOM 2820 N N . VAL A 1 367 ? -4.751 17.607 -6.161 1.00 75.19 367 VAL A N 1
ATOM 2821 C CA . VAL A 1 367 ? -4.058 17.320 -7.429 1.00 75.19 367 VAL A CA 1
ATOM 2822 C C . VAL A 1 367 ? -4.786 17.906 -8.645 1.00 75.19 367 VAL A C 1
ATOM 2824 O O . VAL A 1 367 ? -4.259 17.872 -9.757 1.00 75.19 367 VAL A O 1
ATOM 2827 N N . TRP A 1 368 ? -5.995 18.457 -8.472 1.00 74.69 368 TRP A N 1
ATOM 2828 C CA . TRP A 1 368 ? -6.863 18.899 -9.569 1.00 74.69 368 TRP A CA 1
ATOM 2829 C C . TRP A 1 368 ? -6.275 20.052 -10.382 1.00 74.69 368 TRP A C 1
ATOM 2831 O O . TRP A 1 368 ? -6.616 20.191 -11.554 1.00 74.69 368 TRP A O 1
ATOM 2841 N N . GLN A 1 369 ? -5.414 20.876 -9.778 1.00 71.75 369 GLN A N 1
ATOM 2842 C CA . GLN A 1 369 ? -4.750 21.989 -10.466 1.00 71.75 369 GLN A CA 1
ATOM 2843 C C . GLN A 1 369 ? -3.656 21.515 -11.430 1.00 71.75 369 GLN A C 1
ATOM 2845 O O . GLN A 1 369 ? -3.441 22.147 -12.459 1.00 71.75 369 GLN A O 1
ATOM 2850 N N . GLU A 1 370 ? -2.994 20.402 -11.106 1.00 69.75 370 GLU A N 1
ATOM 2851 C CA . GLU A 1 370 ? -1.927 19.801 -11.918 1.00 69.75 370 GLU A CA 1
ATOM 2852 C C . GLU A 1 370 ? -2.481 18.777 -12.923 1.00 69.75 370 GLU A C 1
ATOM 2854 O O . GLU A 1 370 ? -1.823 18.412 -13.895 1.00 69.75 370 GLU A O 1
ATOM 2859 N N . CYS A 1 371 ? -3.713 18.311 -12.709 1.00 70.94 371 CYS A N 1
ATOM 2860 C CA . CYS A 1 371 ? -4.396 17.392 -13.605 1.00 70.94 371 CYS A CA 1
ATOM 2861 C C . CYS A 1 371 ? -4.955 18.095 -14.849 1.00 70.94 371 CYS A C 1
ATOM 2863 O O . CYS A 1 371 ? -5.442 19.226 -14.812 1.00 70.94 371 CYS A O 1
ATOM 2865 N N . SER A 1 372 ? -4.987 17.362 -15.963 1.00 70.38 372 SER A N 1
ATOM 2866 C CA . SER A 1 372 ? -5.682 17.819 -17.168 1.00 70.38 372 SER A CA 1
ATOM 2867 C C . SER A 1 372 ? -7.182 18.034 -16.895 1.00 70.38 372 SER A C 1
ATOM 2869 O O . SER A 1 372 ? -7.798 17.235 -16.181 1.00 70.38 372 SER A O 1
ATOM 2871 N N . PRO A 1 373 ? -7.817 19.072 -17.473 1.00 70.06 373 PRO A N 1
ATOM 2872 C CA . PRO A 1 373 ? -9.225 19.376 -17.230 1.00 70.06 373 PRO A CA 1
ATOM 2873 C C . PRO A 1 373 ? -10.136 18.217 -17.666 1.00 70.06 373 PRO A C 1
ATOM 2875 O O . PRO A 1 373 ? -10.360 17.967 -18.852 1.00 70.06 373 PRO A O 1
ATOM 2878 N N . MET A 1 374 ? -10.711 17.506 -16.693 1.00 71.56 374 MET A N 1
ATOM 2879 C CA . MET A 1 374 ? -11.509 16.303 -16.957 1.00 71.56 374 MET A CA 1
ATOM 2880 C C . MET A 1 374 ? -12.943 16.597 -17.424 1.00 71.56 374 MET A C 1
ATOM 2882 O O . MET A 1 374 ? -13.543 15.740 -18.068 1.00 71.56 374 MET A O 1
ATOM 2886 N N . LEU A 1 375 ? -13.500 17.782 -17.154 1.00 79.56 375 LEU A N 1
ATOM 2887 C CA . LEU A 1 375 ? -14.889 18.117 -17.501 1.00 79.56 375 LEU A CA 1
ATOM 2888 C C . LEU A 1 375 ? -15.012 18.641 -18.941 1.00 79.56 375 LEU A C 1
ATOM 2890 O O . LEU A 1 375 ? -14.382 19.660 -19.235 1.00 79.56 375 LEU A O 1
ATOM 2894 N N . PRO A 1 376 ? -15.875 18.056 -19.800 1.00 76.00 376 PRO A N 1
ATOM 2895 C CA . PRO A 1 376 ? -16.048 18.496 -21.189 1.00 76.00 376 PRO A CA 1
ATOM 2896 C C . PRO A 1 376 ? -16.309 20.001 -21.336 1.00 76.00 376 PRO A C 1
ATOM 2898 O O . PRO A 1 376 ? -15.691 20.646 -22.171 1.00 76.00 376 PRO A O 1
ATOM 2901 N N . ALA A 1 377 ? -17.129 20.588 -20.456 1.00 77.81 377 ALA A N 1
ATOM 2902 C CA . ALA A 1 377 ? -17.469 22.016 -20.485 1.00 77.81 377 ALA A CA 1
ATOM 2903 C C . ALA A 1 377 ? -16.279 22.967 -20.233 1.00 77.81 377 ALA A C 1
ATOM 2905 O O . ALA A 1 377 ? -16.357 24.147 -20.558 1.00 77.81 377 ALA A O 1
ATOM 2906 N N . ARG A 1 378 ? -15.185 22.476 -19.632 1.00 77.44 378 ARG A N 1
ATOM 2907 C CA . ARG A 1 378 ? -13.967 23.257 -19.351 1.00 77.44 378 ARG A CA 1
ATOM 2908 C C . ARG A 1 378 ? -12.831 22.950 -20.328 1.00 77.44 378 ARG A C 1
ATOM 2910 O O . ARG A 1 378 ? -11.778 23.579 -20.242 1.00 77.44 378 ARG A O 1
ATOM 2917 N N . ARG A 1 379 ? -13.007 21.977 -21.228 1.00 78.94 379 ARG A N 1
ATOM 2918 C CA . ARG A 1 379 ? -11.984 21.600 -22.205 1.00 78.94 379 ARG A CA 1
ATOM 2919 C C . ARG A 1 379 ? -12.036 22.558 -23.389 1.00 78.94 379 ARG A C 1
ATOM 2921 O O . ARG A 1 379 ? -13.075 22.741 -24.010 1.00 78.94 379 ARG A O 1
ATOM 2928 N N . LYS A 1 380 ? -10.887 23.152 -23.719 1.00 80.56 380 LYS A N 1
ATOM 2929 C CA . LYS A 1 380 ? -10.726 23.962 -24.937 1.00 80.56 380 LYS A CA 1
ATOM 2930 C C . LYS A 1 380 ? -10.723 23.096 -26.201 1.00 80.56 380 LYS A C 1
ATOM 2932 O O . LYS A 1 380 ? -11.157 23.579 -27.242 1.00 80.56 380 LYS A O 1
ATOM 2937 N N . TYR A 1 381 ? -10.206 21.869 -26.103 1.00 83.62 381 TYR A N 1
ATOM 2938 C CA . TYR A 1 381 ? -10.030 20.932 -27.213 1.00 83.62 381 TYR A CA 1
ATOM 2939 C C . TYR A 1 381 ? -10.906 19.690 -27.006 1.00 83.62 381 TYR A C 1
ATOM 2941 O O . TYR A 1 381 ? -10.993 19.179 -25.887 1.00 83.62 381 TYR A O 1
ATOM 2949 N N . LEU A 1 382 ? -11.539 19.208 -28.078 1.00 83.62 382 LEU A N 1
ATOM 2950 C CA . LEU A 1 382 ? -12.333 17.977 -28.094 1.00 83.62 382 LEU A CA 1
ATOM 2951 C C . LEU A 1 382 ? -11.433 16.743 -27.936 1.00 83.62 382 LEU A C 1
ATOM 2953 O O . LEU A 1 382 ? -11.759 15.824 -27.187 1.00 83.62 382 LEU A O 1
ATOM 2957 N N . LEU A 1 383 ? -10.279 16.765 -28.605 1.00 83.44 383 LEU A N 1
ATOM 2958 C CA . LEU A 1 383 ? -9.253 15.730 -28.561 1.00 83.44 383 LEU A CA 1
ATOM 2959 C C . LEU A 1 383 ? -7.872 16.393 -28.505 1.00 83.44 383 LEU A C 1
ATOM 2961 O O . LEU A 1 383 ? -7.612 17.361 -29.227 1.00 83.44 383 LEU A O 1
ATOM 2965 N N . SER A 1 384 ? -6.999 15.858 -27.654 1.00 81.00 384 SER A N 1
ATOM 2966 C CA . SER A 1 384 ? -5.591 16.237 -27.581 1.00 81.00 384 SER A CA 1
ATOM 2967 C C . SER A 1 384 ? -4.700 15.008 -27.723 1.00 81.00 384 SER A C 1
ATOM 2969 O O . SER A 1 384 ? -4.918 14.018 -27.026 1.00 81.00 384 SER A O 1
ATOM 2971 N N . PHE A 1 385 ? -3.694 15.093 -28.582 1.00 82.88 385 PHE A N 1
ATOM 2972 C CA . PHE A 1 385 ? -2.649 14.096 -28.764 1.00 82.88 385 PHE A CA 1
ATOM 2973 C C . PHE A 1 385 ? -1.295 14.786 -28.638 1.00 82.88 385 PHE A C 1
ATOM 2975 O O . PHE A 1 385 ? -1.089 15.855 -29.213 1.00 82.88 385 PHE A O 1
ATOM 2982 N N . GLN A 1 386 ? -0.386 14.164 -27.900 1.00 75.62 386 GLN A N 1
ATOM 2983 C CA . GLN A 1 386 ? 1.015 14.544 -27.856 1.00 75.62 386 GLN A CA 1
ATOM 2984 C C . GLN A 1 386 ? 1.829 13.260 -27.928 1.00 75.62 386 GLN A C 1
ATOM 2986 O O . GLN A 1 386 ? 1.643 12.355 -27.113 1.00 75.62 386 GLN A O 1
ATOM 2991 N N . GLY A 1 387 ? 2.707 13.173 -28.911 1.00 71.62 387 GLY A N 1
ATOM 2992 C CA . GLY A 1 387 ? 3.589 12.035 -29.090 1.00 71.62 387 GLY A CA 1
ATOM 2993 C C . GLY A 1 387 ? 4.665 12.375 -30.099 1.00 71.62 387 GLY A C 1
ATOM 2994 O O . GLY A 1 387 ? 4.490 13.272 -30.912 1.00 71.62 387 GLY A O 1
ATOM 2995 N N . GLU A 1 388 ? 5.777 11.662 -30.036 1.00 70.81 388 GLU A N 1
ATOM 2996 C CA . GLU A 1 388 ? 6.857 11.770 -31.007 1.00 70.81 388 GLU A CA 1
ATOM 2997 C C . GLU A 1 388 ? 6.938 10.454 -31.764 1.00 70.81 388 GLU A C 1
ATOM 2999 O O . GLU A 1 388 ? 7.001 9.377 -31.161 1.00 70.81 388 GLU A O 1
ATOM 3004 N N . MET A 1 389 ? 6.921 10.539 -33.089 1.00 65.94 389 MET A N 1
ATOM 3005 C CA . MET A 1 389 ? 7.211 9.387 -33.921 1.00 65.94 389 MET A CA 1
ATOM 3006 C C . MET A 1 389 ? 8.724 9.275 -34.029 1.00 65.94 389 MET A C 1
ATOM 3008 O O . MET A 1 389 ? 9.386 10.139 -34.601 1.00 65.94 389 MET A O 1
ATOM 3012 N N . ASN A 1 390 ? 9.287 8.231 -33.427 1.00 58.59 390 ASN A N 1
ATOM 3013 C CA . ASN A 1 390 ? 10.717 7.988 -33.502 1.00 58.59 390 ASN A CA 1
ATOM 3014 C C . ASN A 1 390 ? 11.024 7.438 -34.898 1.00 58.59 390 ASN A C 1
ATOM 3016 O O . ASN A 1 390 ? 11.022 6.224 -35.104 1.00 58.59 390 ASN A O 1
ATOM 3020 N N . VAL A 1 391 ? 11.253 8.336 -35.857 1.00 56.84 391 VAL A N 1
ATOM 3021 C CA . VAL A 1 391 ? 11.822 7.995 -37.162 1.00 56.84 391 VAL A CA 1
ATOM 3022 C C . VAL A 1 391 ? 13.272 7.602 -36.892 1.00 56.84 391 VAL A C 1
ATOM 3024 O O . VAL A 1 391 ? 14.195 8.408 -36.997 1.00 56.84 391 VAL A O 1
ATOM 3027 N N . GLN A 1 392 ? 13.488 6.383 -36.392 1.00 47.47 392 GLN A N 1
ATOM 3028 C CA . GLN A 1 392 ? 14.833 5.891 -36.145 1.00 47.47 392 GLN A CA 1
ATOM 3029 C C . GLN A 1 392 ? 15.601 5.956 -37.459 1.00 47.47 392 GLN A C 1
ATOM 3031 O O . GLN A 1 392 ? 15.260 5.247 -38.398 1.00 47.47 392 GLN A O 1
ATOM 3036 N N . ASN A 1 393 ? 16.636 6.803 -37.477 1.00 43.84 393 ASN A N 1
ATOM 3037 C CA . ASN A 1 393 ? 17.756 6.837 -38.413 1.00 43.84 393 ASN A CA 1
ATOM 3038 C C . ASN A 1 393 ? 17.832 5.603 -39.329 1.00 43.84 393 ASN A C 1
ATOM 3040 O O . ASN A 1 393 ? 18.590 4.665 -39.061 1.00 43.84 393 ASN A O 1
ATOM 3044 N N . GLN A 1 394 ? 17.135 5.637 -40.464 1.00 42.00 394 GLN A N 1
ATOM 3045 C CA . GLN A 1 394 ? 17.441 4.772 -41.596 1.00 42.00 394 GLN A CA 1
ATOM 3046 C C . GLN A 1 394 ? 18.708 5.296 -42.291 1.00 42.00 394 GLN A C 1
ATOM 3048 O O . GLN A 1 394 ? 18.718 5.671 -43.455 1.00 42.00 394 GLN A O 1
ATOM 3053 N N . THR A 1 395 ? 19.831 5.328 -41.574 1.00 45.06 395 THR A N 1
ATOM 3054 C CA . THR A 1 395 ? 21.163 5.420 -42.193 1.00 45.06 395 THR A CA 1
ATOM 3055 C C . THR A 1 395 ? 21.729 4.037 -42.525 1.00 45.06 395 THR A C 1
ATOM 3057 O O . THR A 1 395 ? 22.892 3.910 -42.899 1.00 45.06 395 THR A O 1
ATOM 3060 N N . SER A 1 396 ? 20.902 2.989 -42.457 1.00 42.69 396 SER A N 1
ATOM 3061 C CA . SER A 1 396 ? 21.258 1.628 -42.862 1.00 42.69 396 SER A CA 1
ATOM 3062 C C . SER A 1 396 ? 20.467 1.217 -44.100 1.00 42.69 396 SER A C 1
ATOM 3064 O O . SER A 1 396 ? 19.455 0.540 -44.010 1.00 42.69 396 SER A O 1
ATOM 3066 N N . VAL A 1 397 ? 20.961 1.676 -45.249 1.00 48.16 397 VAL A N 1
ATOM 3067 C CA . VAL A 1 397 ? 20.853 1.113 -46.606 1.00 48.16 397 VAL A CA 1
ATOM 3068 C C . VAL A 1 397 ? 20.123 -0.243 -46.705 1.00 48.16 397 VAL A C 1
ATOM 3070 O O . VAL A 1 397 ? 20.771 -1.269 -46.875 1.00 48.16 397 VAL A O 1
ATOM 3073 N N . VAL A 1 398 ? 18.788 -0.255 -46.682 1.00 44.38 398 VAL A N 1
ATOM 3074 C CA . VAL A 1 398 ? 17.945 -1.283 -47.317 1.00 44.38 398 VAL A CA 1
ATOM 3075 C C . VAL A 1 398 ? 16.634 -0.603 -47.723 1.00 44.38 398 VAL A C 1
ATOM 3077 O O . VAL A 1 398 ? 15.849 -0.205 -46.877 1.00 44.38 398 VAL A O 1
ATOM 3080 N N . ARG A 1 399 ? 16.427 -0.450 -49.036 1.00 51.72 399 ARG A N 1
ATOM 3081 C CA . ARG A 1 399 ? 15.211 0.090 -49.668 1.00 51.72 399 ARG A CA 1
ATOM 3082 C C . ARG A 1 399 ? 14.054 -0.901 -49.549 1.00 51.72 399 ARG A C 1
ATOM 3084 O O . ARG A 1 399 ? 13.779 -1.634 -50.499 1.00 51.72 399 ARG A O 1
ATOM 3091 N N . VAL A 1 400 ? 13.428 -0.969 -48.387 1.00 49.59 400 VAL A N 1
ATOM 3092 C CA . VAL A 1 400 ? 12.169 -1.688 -48.198 1.00 49.59 400 VAL A CA 1
ATOM 3093 C C . VAL A 1 400 ? 11.303 -0.777 -47.332 1.00 49.59 400 VAL A C 1
ATOM 3095 O O . VAL A 1 400 ? 11.674 -0.523 -46.195 1.00 49.59 400 VAL A O 1
ATOM 3098 N N . ASP A 1 401 ? 10.215 -0.274 -47.925 1.00 52.47 401 ASP A N 1
ATOM 3099 C CA . ASP A 1 401 ? 9.080 0.444 -47.306 1.00 52.47 401 ASP A CA 1
ATOM 3100 C C . ASP A 1 401 ? 8.908 1.957 -47.592 1.00 52.47 401 ASP A C 1
ATOM 3102 O O . ASP A 1 401 ? 8.447 2.703 -46.733 1.00 52.47 401 ASP A O 1
ATOM 3106 N N . ASP A 1 402 ? 9.109 2.398 -48.847 1.00 59.25 402 ASP A N 1
ATOM 3107 C CA . ASP A 1 402 ? 8.597 3.705 -49.334 1.00 59.25 402 ASP A CA 1
ATOM 3108 C C . ASP A 1 402 ? 7.056 3.837 -49.162 1.00 59.25 402 ASP A C 1
ATOM 3110 O O . ASP A 1 402 ? 6.515 4.936 -49.039 1.00 59.25 402 ASP A O 1
ATOM 3114 N N . GLU A 1 403 ? 6.309 2.724 -49.138 1.00 62.12 403 GLU A N 1
ATOM 3115 C CA . GLU A 1 403 ? 4.844 2.735 -48.972 1.00 62.12 403 GLU A CA 1
ATOM 3116 C C . GLU A 1 403 ? 4.391 2.999 -47.525 1.00 62.12 403 GLU A C 1
ATOM 3118 O O . GLU A 1 403 ? 3.329 3.578 -47.319 1.00 62.12 403 GLU A O 1
ATOM 3123 N N . ALA A 1 404 ? 5.169 2.599 -46.512 1.00 62.22 404 ALA A N 1
ATOM 3124 C CA . ALA A 1 404 ? 4.795 2.816 -45.111 1.00 62.22 404 ALA A CA 1
ATOM 3125 C C . ALA A 1 404 ? 5.073 4.263 -44.679 1.00 62.22 404 ALA A C 1
ATOM 3127 O O . ALA A 1 404 ? 4.209 4.900 -44.079 1.00 62.22 404 ALA A O 1
ATOM 3128 N N . GLU A 1 405 ? 6.230 4.811 -45.071 1.00 65.31 405 GLU A N 1
ATOM 3129 C CA . GLU A 1 405 ? 6.578 6.214 -44.805 1.00 65.31 405 GLU A CA 1
ATOM 3130 C C . GLU A 1 405 ? 5.604 7.183 -45.493 1.00 65.31 405 GLU A C 1
ATOM 3132 O O . GLU A 1 405 ? 5.171 8.163 -44.889 1.00 65.31 405 GLU A O 1
ATOM 3137 N N . THR A 1 406 ? 5.163 6.876 -46.718 1.00 72.44 406 THR A N 1
ATOM 3138 C CA . THR A 1 406 ? 4.174 7.710 -47.428 1.00 72.44 406 THR A CA 1
ATOM 3139 C C . THR A 1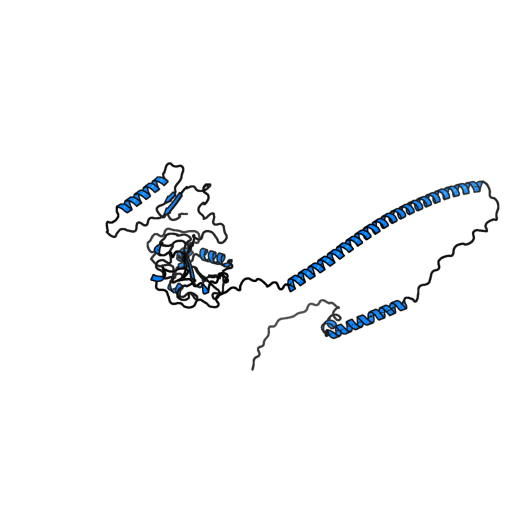 406 ? 2.784 7.682 -46.790 1.00 72.44 406 THR A C 1
ATOM 3141 O O . THR A 1 406 ? 2.069 8.685 -46.842 1.00 72.44 406 THR A O 1
ATOM 3144 N N . VAL A 1 407 ? 2.388 6.568 -46.165 1.00 78.75 407 VAL A N 1
ATOM 3145 C CA . VAL A 1 407 ? 1.127 6.474 -45.412 1.00 78.75 407 VAL A CA 1
ATOM 3146 C C . VAL A 1 407 ? 1.215 7.252 -44.099 1.00 78.75 407 VAL A C 1
ATOM 3148 O O . VAL A 1 407 ? 0.271 7.966 -43.757 1.00 78.75 407 VAL A O 1
ATOM 3151 N N . ASP A 1 408 ? 2.337 7.159 -43.389 1.00 80.62 408 ASP A N 1
ATOM 3152 C CA . ASP A 1 408 ? 2.553 7.887 -42.139 1.00 80.62 408 ASP A CA 1
ATOM 3153 C C . ASP A 1 408 ? 2.565 9.407 -42.364 1.00 80.62 408 ASP A C 1
ATOM 3155 O O . ASP A 1 408 ? 1.869 10.141 -41.656 1.00 80.62 408 ASP A O 1
ATOM 3159 N N . ASP A 1 409 ? 3.258 9.881 -43.402 1.00 81.19 409 ASP A N 1
ATOM 3160 C CA . ASP A 1 409 ? 3.260 11.295 -43.792 1.00 81.19 409 ASP A CA 1
ATOM 3161 C C . ASP A 1 409 ? 1.856 11.786 -44.174 1.00 81.19 409 ASP A C 1
ATOM 3163 O O . ASP A 1 409 ? 1.425 12.853 -43.725 1.00 81.19 409 ASP A O 1
ATOM 3167 N N . PHE A 1 410 ? 1.097 10.980 -44.927 1.00 85.75 410 PHE A N 1
ATOM 3168 C CA . PHE A 1 410 ? -0.291 11.286 -45.283 1.00 85.75 410 PHE A CA 1
ATOM 3169 C C . PHE A 1 410 ? -1.197 11.411 -44.046 1.00 85.75 410 PHE A C 1
ATOM 3171 O O . PHE A 1 410 ? -2.022 12.329 -43.963 1.00 85.75 410 PHE A O 1
ATOM 3178 N N . ILE A 1 411 ? -1.045 10.511 -43.067 1.00 85.25 411 ILE A N 1
ATOM 3179 C CA . ILE A 1 411 ? -1.793 10.551 -41.804 1.00 85.25 411 ILE A CA 1
ATOM 3180 C C . ILE A 1 411 ? -1.417 11.805 -41.008 1.00 85.25 411 ILE A C 1
ATOM 3182 O O . ILE A 1 411 ? -2.305 12.518 -40.532 1.00 85.25 411 ILE A O 1
ATOM 3186 N N . LEU A 1 412 ? -0.122 12.101 -40.870 1.00 84.81 412 LEU A N 1
ATOM 3187 C CA . LEU A 1 412 ? 0.358 13.277 -40.144 1.00 84.81 412 LEU A CA 1
ATOM 3188 C C . LEU A 1 412 ? -0.140 14.582 -40.772 1.00 84.81 412 LEU A C 1
ATOM 3190 O O . LEU A 1 412 ? -0.538 15.495 -40.044 1.00 84.81 412 LEU A O 1
ATOM 3194 N N . GLU A 1 413 ? -0.149 14.673 -42.101 1.00 86.00 413 GLU A N 1
ATOM 3195 C CA . GLU A 1 413 ? -0.675 15.827 -42.830 1.00 86.00 413 GLU A CA 1
ATOM 3196 C C . GLU A 1 413 ? -2.177 16.008 -42.575 1.00 86.00 413 GLU A C 1
ATOM 3198 O O . GLU A 1 413 ? -2.591 17.076 -42.121 1.00 86.00 413 GLU A O 1
ATOM 3203 N N . HIS A 1 414 ? -2.981 14.951 -42.728 1.00 87.31 414 HIS A N 1
ATOM 3204 C CA . HIS A 1 414 ? -4.424 15.007 -42.455 1.00 87.31 414 HIS A CA 1
ATOM 3205 C C . HIS A 1 414 ? -4.741 15.392 -41.007 1.00 87.31 414 HIS A C 1
ATOM 3207 O O . HIS A 1 414 ? -5.653 16.178 -40.738 1.00 87.31 414 HIS A O 1
ATOM 3213 N N . LEU A 1 415 ? -3.986 14.865 -40.043 1.00 87.19 415 LEU A N 1
ATOM 3214 C CA . LEU A 1 415 ? -4.163 15.227 -38.641 1.00 87.19 415 LEU A CA 1
ATOM 3215 C C . LEU A 1 415 ? -3.769 16.697 -38.385 1.00 87.19 415 LEU A C 1
ATOM 3217 O O . LEU A 1 415 ? -4.453 17.412 -37.645 1.00 87.19 415 LEU A O 1
ATOM 3221 N N . LYS A 1 416 ? -2.715 17.207 -39.031 1.00 85.56 416 LYS A N 1
ATOM 3222 C CA . LYS A 1 416 ? -2.373 18.640 -38.977 1.00 85.56 416 LYS A CA 1
ATOM 3223 C C . LYS A 1 416 ? -3.479 19.505 -39.590 1.00 85.56 416 LYS A C 1
ATOM 3225 O O . LYS A 1 416 ? -3.839 20.521 -38.995 1.00 85.56 416 LYS A O 1
ATOM 3230 N N . GLU A 1 417 ? -4.080 19.089 -40.701 1.00 86.62 417 GLU A N 1
ATOM 3231 C CA . GLU A 1 417 ? -5.231 19.777 -41.304 1.00 86.62 417 GLU A CA 1
ATOM 3232 C C . GLU A 1 417 ? -6.461 19.787 -40.386 1.00 86.62 417 GLU A C 1
ATOM 3234 O O . GLU A 1 417 ? -7.132 20.811 -40.261 1.00 86.62 417 GLU A O 1
ATOM 3239 N N . MET A 1 418 ? -6.731 18.700 -39.655 1.00 85.56 418 MET A N 1
ATOM 3240 C CA . MET A 1 418 ? -7.803 18.681 -38.648 1.00 85.56 418 MET A CA 1
ATOM 3241 C C . MET A 1 418 ? -7.600 19.730 -37.547 1.00 85.56 418 MET A C 1
ATOM 3243 O O . MET A 1 418 ? -8.570 20.241 -36.989 1.00 85.56 418 MET A O 1
ATOM 3247 N N . THR A 1 419 ? -6.349 20.082 -37.242 1.00 84.69 419 THR A N 1
ATOM 3248 C CA . THR A 1 419 ? -6.018 21.106 -36.239 1.00 84.69 419 THR A CA 1
ATOM 3249 C C . THR A 1 419 ? -6.350 22.521 -36.731 1.00 84.69 419 THR A C 1
ATOM 3251 O O . THR A 1 419 ? -6.720 23.380 -35.929 1.00 84.69 419 THR A O 1
ATOM 3254 N N . SER A 1 420 ? -6.262 22.768 -38.043 1.00 81.12 420 SER A N 1
ATOM 3255 C CA . SER A 1 420 ? -6.584 24.050 -38.694 1.00 81.12 420 SER A CA 1
ATOM 3256 C C . SER A 1 420 ? -7.982 24.088 -39.334 1.00 81.12 420 SER A C 1
ATOM 3258 O O . SER A 1 420 ? -8.358 25.087 -39.955 1.00 81.12 420 SER A O 1
ATOM 3260 N N . GLY A 1 421 ? -8.760 23.015 -39.169 1.00 77.31 421 GLY A N 1
ATOM 3261 C CA . GLY A 1 421 ? -10.070 22.825 -39.778 1.00 77.31 421 GLY A CA 1
ATOM 3262 C C . GLY A 1 421 ? -11.103 23.899 -39.418 1.00 77.31 421 GLY A C 1
ATOM 3263 O O . GLY A 1 421 ? -11.039 24.579 -38.396 1.00 77.31 421 GLY A O 1
ATOM 3264 N N . ARG A 1 422 ? -12.114 24.038 -40.283 1.00 70.00 422 ARG A N 1
ATOM 3265 C CA . ARG A 1 422 ? -13.209 25.022 -40.155 1.00 70.00 422 ARG A CA 1
ATOM 3266 C C . ARG A 1 422 ? -14.320 24.621 -39.176 1.00 70.00 422 ARG A C 1
ATOM 3268 O O . ARG A 1 422 ? -15.289 25.365 -39.024 1.00 70.00 422 ARG A O 1
ATOM 3275 N N . THR A 1 423 ? -14.235 23.442 -38.571 1.00 75.88 423 THR A N 1
ATOM 3276 C CA . THR A 1 423 ? -15.243 22.935 -37.633 1.00 75.88 423 THR A CA 1
ATOM 3277 C C . THR A 1 423 ? -15.209 23.704 -36.311 1.00 75.88 423 THR A C 1
ATOM 3279 O O . THR A 1 423 ? -14.190 24.279 -35.938 1.00 75.88 423 THR A O 1
ATOM 3282 N N . GLN A 1 424 ? -16.328 23.724 -35.578 1.00 75.75 424 GLN A N 1
ATOM 3283 C CA . GLN A 1 424 ? -16.358 24.304 -34.225 1.00 75.75 424 GLN A CA 1
ATOM 3284 C C . GLN A 1 424 ? -15.512 23.492 -33.229 1.00 75.75 424 GLN A C 1
ATOM 3286 O O . GLN A 1 424 ? -15.040 24.040 -32.230 1.00 75.75 424 GLN A O 1
ATOM 3291 N N . ASP A 1 425 ? -15.300 22.208 -33.524 1.00 81.31 425 ASP A N 1
ATOM 3292 C CA . ASP A 1 425 ? -14.453 21.311 -32.750 1.00 81.31 425 ASP A CA 1
ATOM 3293 C C . ASP A 1 425 ? -12.983 21.701 -32.886 1.00 81.31 425 ASP A C 1
ATOM 3295 O O . ASP A 1 425 ? -12.451 21.822 -33.990 1.00 81.31 425 ASP A O 1
ATOM 3299 N N . ARG A 1 426 ? -12.324 21.899 -31.742 1.00 84.44 426 ARG A N 1
ATOM 3300 C CA . ARG A 1 426 ? -10.900 22.234 -31.672 1.00 84.44 426 ARG A CA 1
ATOM 3301 C C . ARG A 1 426 ? -10.090 20.985 -31.352 1.00 84.44 426 ARG A C 1
ATOM 3303 O O . ARG A 1 426 ? -10.360 20.326 -30.349 1.00 84.44 426 ARG A O 1
ATOM 3310 N N . PHE A 1 427 ? -9.059 20.720 -32.139 1.00 87.44 427 PHE A N 1
ATOM 3311 C CA . PHE A 1 427 ? -8.119 19.617 -31.935 1.00 87.44 427 PHE A CA 1
ATOM 3312 C C . PHE A 1 427 ? -6.753 20.177 -31.514 1.00 87.44 427 PHE A C 1
ATOM 3314 O O . PHE A 1 427 ? -6.380 21.268 -31.937 1.00 87.44 427 PHE A O 1
ATOM 3321 N N . MET A 1 428 ? -6.030 19.471 -30.645 1.00 84.88 428 MET A N 1
ATOM 3322 C CA . MET A 1 428 ? -4.636 19.782 -30.297 1.00 84.88 428 MET A CA 1
ATOM 3323 C C . MET A 1 428 ? -3.788 18.553 -30.593 1.00 84.88 428 MET A C 1
ATOM 3325 O O . MET A 1 428 ? -3.805 17.612 -29.810 1.00 84.88 428 MET A O 1
ATOM 3329 N N . LEU A 1 429 ? -3.078 18.535 -31.716 1.00 86.06 429 LEU A N 1
ATOM 3330 C CA . LEU A 1 429 ? -2.279 17.384 -32.131 1.00 86.06 429 LEU A CA 1
ATOM 3331 C C . LEU A 1 429 ? -0.819 17.825 -32.263 1.00 86.06 429 LEU A C 1
ATOM 3333 O O . LEU A 1 429 ? -0.478 18.631 -33.126 1.00 86.06 429 LEU A O 1
ATOM 3337 N N . GLN A 1 430 ? 0.025 17.336 -31.359 1.00 79.31 430 GLN A N 1
ATOM 3338 C CA . GLN A 1 430 ? 1.460 17.593 -31.326 1.00 79.31 430 GLN A CA 1
ATOM 3339 C C . GLN A 1 430 ? 2.201 16.299 -31.657 1.00 79.31 430 GLN A C 1
ATOM 3341 O O . GLN A 1 430 ? 2.054 15.299 -30.957 1.00 79.31 430 GLN A O 1
ATOM 3346 N N . PHE A 1 431 ? 2.986 16.340 -32.731 1.00 77.44 431 PHE A N 1
ATOM 3347 C CA . PHE A 1 431 ? 3.770 15.205 -33.237 1.00 77.44 431 PHE A CA 1
ATOM 3348 C C . PHE A 1 431 ? 5.263 15.313 -32.901 1.00 77.44 431 PHE A C 1
ATOM 3350 O O . PHE A 1 431 ? 6.063 14.467 -33.289 1.00 77.44 431 PHE A O 1
ATOM 3357 N N . GLU A 1 432 ? 5.622 16.368 -32.174 1.00 68.56 432 GLU A N 1
ATOM 3358 C CA . GLU A 1 432 ? 6.956 16.629 -31.659 1.00 68.56 432 GLU A CA 1
ATOM 3359 C C . GLU A 1 432 ? 6.834 16.851 -30.149 1.00 68.56 432 GLU A C 1
ATOM 3361 O O . GLU A 1 432 ? 5.929 17.556 -29.680 1.00 68.56 432 GLU A O 1
ATOM 3366 N N . CYS A 1 433 ? 7.736 16.245 -29.376 1.00 59.03 433 CYS A N 1
ATOM 3367 C CA . CYS A 1 433 ? 7.827 16.467 -27.938 1.00 59.03 433 CYS A CA 1
ATOM 3368 C C . CYS A 1 433 ? 8.355 17.881 -27.673 1.00 59.03 433 CYS A C 1
ATOM 3370 O O . CYS A 1 433 ? 9.549 18.083 -27.470 1.00 59.03 433 CYS A O 1
ATOM 3372 N N . ILE A 1 434 ? 7.466 18.874 -27.656 1.00 55.34 434 ILE A N 1
ATOM 3373 C CA . ILE A 1 434 ? 7.796 20.191 -27.112 1.00 55.34 434 ILE A CA 1
ATOM 3374 C C . ILE A 1 434 ? 7.839 20.012 -25.587 1.00 55.34 434 ILE A C 1
ATOM 3376 O O . ILE A 1 434 ? 6.797 19.695 -24.999 1.00 55.34 434 ILE A O 1
ATOM 3380 N N . PRO A 1 435 ? 9.011 20.139 -24.933 1.00 49.94 435 PRO A N 1
ATOM 3381 C CA . PRO A 1 435 ? 9.077 20.060 -23.481 1.00 49.94 435 PRO A CA 1
ATOM 3382 C C . PRO A 1 435 ? 8.142 21.116 -22.899 1.00 49.94 435 PRO A C 1
ATOM 3384 O O . PRO A 1 435 ? 7.978 22.182 -23.492 1.00 49.94 435 PRO A O 1
ATOM 3387 N N . ALA A 1 436 ? 7.518 20.819 -21.759 1.00 43.25 436 ALA A N 1
ATOM 3388 C CA . ALA A 1 436 ? 6.677 21.780 -21.061 1.00 43.25 436 ALA A CA 1
ATOM 3389 C C . ALA A 1 436 ? 7.529 23.000 -20.672 1.00 43.25 436 ALA A C 1
ATOM 3391 O O . ALA A 1 436 ? 8.188 23.014 -19.636 1.00 43.25 436 ALA A O 1
ATOM 3392 N N . THR A 1 437 ? 7.578 23.998 -21.549 1.00 36.62 437 THR A N 1
ATOM 3393 C CA . THR A 1 437 ? 8.007 25.345 -21.206 1.00 36.62 437 THR A CA 1
ATOM 3394 C C . THR A 1 437 ? 6.919 25.922 -20.317 1.00 36.62 437 THR A C 1
ATOM 3396 O O . THR A 1 437 ? 5.749 25.860 -20.700 1.00 36.62 437 THR A O 1
ATOM 3399 N N . GLU A 1 438 ? 7.329 26.395 -19.139 1.00 32.81 438 GLU A N 1
ATOM 3400 C CA . GLU A 1 438 ? 6.483 26.988 -18.091 1.00 32.81 438 GLU A CA 1
ATOM 3401 C C . GLU A 1 438 ? 5.353 27.889 -18.607 1.00 32.81 438 GLU A C 1
ATOM 3403 O O . GLU A 1 438 ? 5.608 28.728 -19.506 1.00 32.81 438 GLU A O 1
#

InterPro domains:
  IPR040911 Exostosin, GT47 domain [PF03016] (207-419)
  IPR052376 Oxidative Scavengers and Glycosyltransferases [PTHR39082] (1-433)

Foldseek 3Di:
DDDDDDDDDDDDDDDDDDDDPDDPVPVVVVPDDPVVVVVVVVVCVVVVVVVVVVVVVVVVPDDDDDDDDDDDDDDDDDPDDDDDDPVVVVVVVVVVVVVVVVVVVVVVVVVVVVVVVVVVVVVVVVVVVVVVVVVVVVVVVVVVVVVVVVVVVVVVVVVVVVPPDPPDDPAAQFFQAFQAADAADDQVCLLVFACVRLADCNRVDPRLLQAEEEDQCVVQPQFDPQWHAPPQVSVQCCVQVVPPPNYDPDNRRHRAYEYENELIDGPVVVVVPPPDDPDDDDDDPPPDDQRGHLVSLCVPPRCSNQNHRYEYDYADAADQDQPRSCSCVVNRNGSYEYEGQDDDPSRDRPNRHYHDHHDADHRPDDRCVVDDDPDPVPDPAPEEEAEEDCPDDPPPDDPDPPPPVVVVVVVVVVLVCQCVDPDPHHYHYHHDCPRPDD

Secondary structure (DSSP, 8-state):
-----------------------HHHHHGGG--HHHHHHHHHHHHHHHHHHHHHHHHHSTT------------------------HHHHHHHHHHHHHHHHHHHHHHHHHHHHHHHHHHHHHHHHHHHHHHHHHHHHHHHHHHHHHHHHHHHHHHHHHHHHTT----PPPPP----SPPP-PPPPPHHHHTT--TTTTS-GGGS-GGGT--EEEPPTTTS--BPTTEEE-HHHHHHHHHHHHT-TTB-S-TTT-SEEEEE---EEEHHHHHHTSSS-------S---S--SB-HHHHHTSTT-TTT-TTEEEEE--SS---TTTS-TTTT---TTPEEEES---TTT--TTTSEE-----SSTTS--TTTS---SGGG-S-SEEEE---------S-----HHHHHHHHHHHHHHHHHHH-SS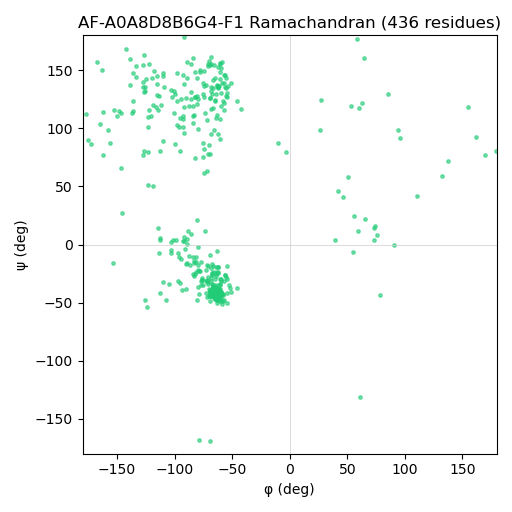SS-EEEE-S------

Nearest PDB structures (foldseek):
  8og1-assembly1_A  TM=8.039E-01  e=2.015E-17  Homo sapiens
  8og4-assembly1_A  TM=7.823E-01  e=2.491E-16  Homo sapiens
  8og4-assembly1_B  TM=7.717E-01  e=2.072E-16  Homo sapiens

pLDDT: mean 75.86, std 20.0, range [26.38, 98.06]

Organism: Culex pipiens (NCBI:txid7175)

Radius of gyration: 52.84 Å; Cα contacts (8 Å, |Δi|>4): 376; chains: 1; bounding box: 111×78×148 Å

Solvent-accessible surface area (backbone atoms only — not comparable to full-atom values): 26997 Å² total; per-residue (Å²): 134,86,83,89,84,89,82,90,84,88,82,80,85,81,91,84,90,79,89,75,98,77,61,76,78,67,60,61,66,76,76,59,58,69,70,58,55,52,52,52,53,54,49,48,68,56,48,51,60,53,53,52,50,52,55,58,65,64,62,78,75,78,78,86,85,79,83,84,89,88,87,86,78,82,90,84,86,86,85,84,83,85,91,85,59,78,70,60,51,53,53,50,50,52,51,49,52,50,50,50,52,53,51,53,50,51,50,50,52,53,49,54,51,49,53,48,53,53,50,50,54,52,53,52,49,53,52,49,52,52,51,50,52,50,51,52,50,53,51,52,52,50,52,52,50,51,52,53,51,52,51,52,52,50,53,51,51,51,55,62,70,61,61,69,75,84,85,66,80,76,78,57,52,59,34,86,52,60,61,63,81,44,77,66,65,60,73,85,54,46,69,72,40,35,60,86,77,31,41,61,58,85,37,46,33,90,56,39,64,57,24,30,20,70,57,52,58,89,82,63,56,31,52,30,92,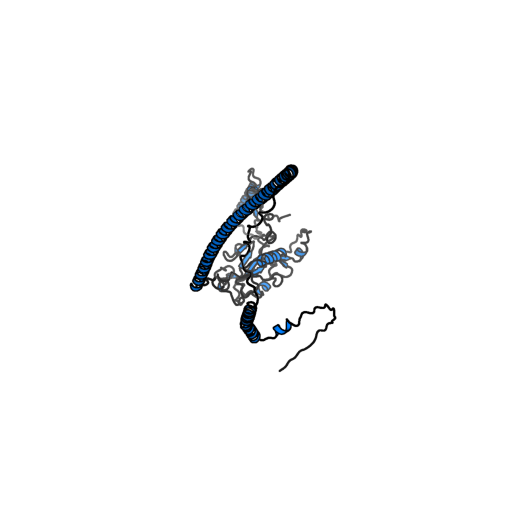67,40,43,57,44,66,66,58,56,50,36,50,53,54,58,46,68,74,36,90,32,55,40,93,52,63,29,48,28,29,35,36,40,40,71,58,40,56,55,41,49,51,76,59,65,70,47,70,69,88,67,74,91,69,88,78,86,73,99,65,90,66,92,66,59,54,56,28,63,68,50,48,62,64,41,94,63,27,22,58,19,23,55,37,27,36,41,36,31,49,27,74,87,54,75,50,87,77,81,53,40,62,62,69,96,53,86,58,42,38,34,33,47,35,26,48,55,77,57,76,95,70,57,30,81,83,47,40,46,80,41,78,56,67,66,62,58,77,96,54,79,42,70,86,82,44,78,73,82,51,74,95,72,40,85,46,82,48,77,47,77,46,61,77,82,79,69,78,82,83,68,92,64,102,75,56,77,68,57,56,54,49,51,51,52,51,54,50,53,53,54,47,52,49,71,46,92,58,92,68,37,44,43,77,38,67,57,80,72,74,89,73,130

Mean predicted aligned error: 19.63 Å